Protein AF-A0A819YKK1-F1 (afdb_monomer)

Secondary structure (DSSP, 8-state):
-PPSSEEEEEEEEEEE-STT--SEE---BTTTBSSS----EEEEEEEEEEEES--EE-SSTTS-EEEEEESTTTSSEEEEEE---TTTTT-TT-EE-TTEET-EEEEGGG--EEEEEEEESS----S-EEEEETTSS-EEEE--BSS-SSSSSBEEEEEETTEEEEEEETT-TTBS--EEEEEEEEE-TT-EEEEEEEBSS--SEEE-STT---BPPPSS---TTTPPTT-EEEETTTTEEEEEEE--TT-SS-EEEEEEEEEE--SSGGG-PPPPP--------------------------------------------------------------PPPP--------------------------------

Solvent-accessible surface area (backbone atoms only — not comparable to full-atom values): 23092 Å² total; per-residue (Å²): 131,86,75,86,71,51,73,51,62,75,45,76,45,70,74,23,71,40,97,88,40,57,71,39,73,60,74,68,40,84,101,51,22,80,62,90,36,68,44,57,61,32,40,35,32,63,38,46,76,43,58,54,60,26,51,27,51,39,90,44,55,37,18,39,37,36,36,18,57,68,14,48,77,77,73,45,51,45,20,34,39,30,27,59,42,47,68,59,68,73,46,89,75,46,43,76,31,92,46,36,42,58,30,30,32,32,52,43,89,77,46,57,70,30,42,39,36,28,23,51,74,76,62,76,49,82,41,44,32,39,39,25,41,76,83,68,80,35,48,37,79,37,60,52,33,69,52,35,85,86,41,52,53,15,40,63,42,66,42,62,37,73,40,45,35,39,46,43,44,66,69,43,85,67,28,82,72,57,46,32,41,34,38,38,37,62,33,38,49,52,32,26,39,35,48,27,35,64,27,79,57,79,64,59,30,36,17,52,30,62,83,65,58,71,40,70,63,48,94,56,83,81,43,84,85,81,50,56,62,44,44,30,25,69,41,79,90,75,32,32,37,35,35,30,50,50,30,55,67,86,45,94,57,58,40,70,48,52,26,40,30,34,56,39,64,62,94,35,81,86,75,59,63,77,75,76,81,79,79,76,78,76,80,77,82,78,81,82,80,87,77,91,76,82,91,79,91,78,90,82,83,90,83,86,84,87,84,82,88,84,84,84,86,83,86,88,84,89,83,90,84,83,90,84,90,80,90,81,90,80,84,91,79,92,79,90,82,88,80,87,85,82,90,76,92,77,87,87,79,91,78,89,76,85,78,80,78,79,76,74,78,80,75,74,83,78,76,74,82,88,72,93,73,92,133

Foldseek 3Di:
DDADDAEDEQDEQEAQQDPVGESDEFDDDPPFHHPPEAEEEYEYYNYHYYNHQAHEEAPDQRRYKYAAQPCRSQNDHQKIKGADFQVRVPDPQWAARNRYYNIIIHHCVQADKKKKKKAWPVLQLQAKKWKAWPVSPTIGIWHQACGYDPDGRITIHMDGWQTEIEIERPRCNEDQKTWMKMKIFFQWALTKYKYKYQYQADFQWKFWAPVPDTDGADPDDDHSVPDDARHWHADPVRSMIIGMHHRHNPDPHTDMTITGITTHHDPDDPPDDPPDPPPPPPPDPDDDDDDDDDDDDDDDDDDDDDDDDDDDDDDDDDDDDDDDDDDDDDDDDDDDDDDDDDDDDDDDDDDDDDDDPPDDPDDPDPPDDPDDDDD

Radius of gyration: 32.67 Å; Cα contacts (8 Å, |Δi|>4): 705; chains: 1; bounding box: 91×68×84 Å

Nearest PDB structures (foldseek):
  5o7z-assembly2_D  TM=3.513E-01  e=4.846E-01  Thermochaetoides thermophila
  7xb2-assembly1_1  TM=1.799E-01  e=9.782E+00  Coxsackievirus B5

Mean predicted aligned error: 15.75 Å

Sequence (375 aa):
MWDRGLSVSNVAFINFPSNQTRAIFGPTILDRCTDRCGGWLIKFSNISFDNVLVRGKFRWEYDAVYHDQDGTLSGQPESVIMAPDGLTNVSTSCAIAPYFENAIQCPLSQGSWLRFSFRELLERSQGRLFIFDAANTSSTIVPWLREQLTFPNGYLTVLRANQTYTLQFEVLSSVRYLHYNGVIYDVSPGDYAIIQHPLSVVPYRANTTANRTMILGSMMPLSGSTSNNGDWYYDNAASLFSYIVKNPPTANTSIDIELSFQVYICPCNGCACPPPPTTTTTTATTATTTTATTATTTSATTTTTTSATTTTTTSATTTTTTSATTTTTTSATTTTATTTTTTTATTATTSTTTSTIYLSPIQPCMELPTNPQVV

Structure (mmCIF, N/CA/C/O backbone):
data_AF-A0A819YKK1-F1
#
_entry.id   AF-A0A819YKK1-F1
#
loop_
_atom_site.group_PDB
_atom_site.id
_atom_site.type_symbol
_atom_site.label_atom_id
_atom_site.label_alt_id
_atom_site.label_comp_id
_atom_site.label_asym_id
_atom_site.label_entity_id
_atom_site.label_seq_id
_atom_site.pdbx_PDB_ins_code
_atom_site.Cartn_x
_atom_site.Cartn_y
_atom_site.Cartn_z
_atom_site.occupancy
_atom_site.B_iso_or_equiv
_atom_site.auth_seq_id
_atom_site.auth_comp_id
_atom_site.auth_asym_id
_atom_site.auth_atom_id
_atom_site.pdbx_PDB_model_num
ATOM 1 N N . MET A 1 1 ? -19.026 -17.914 -2.918 1.00 36.72 1 MET A N 1
ATOM 2 C CA . MET A 1 1 ? -17.619 -17.561 -3.200 1.00 36.72 1 MET A CA 1
ATOM 3 C C . MET A 1 1 ? -17.053 -17.036 -1.895 1.00 36.72 1 MET A C 1
ATOM 5 O O . MET A 1 1 ? -17.735 -16.228 -1.282 1.00 36.72 1 MET A O 1
ATOM 9 N N . TRP A 1 2 ? -15.954 -17.587 -1.384 1.00 38.50 2 TRP A N 1
ATOM 10 C CA . TRP A 1 2 ? -15.399 -17.120 -0.110 1.00 38.50 2 TRP A CA 1
ATOM 11 C C . TRP A 1 2 ? -14.617 -15.849 -0.396 1.00 38.50 2 TRP A C 1
ATOM 13 O O . TRP A 1 2 ? -13.747 -15.849 -1.267 1.00 38.50 2 TRP A O 1
ATOM 23 N N . ASP A 1 3 ? -14.997 -14.773 0.277 1.00 55.94 3 ASP A N 1
ATOM 24 C CA . ASP A 1 3 ? -14.290 -13.509 0.181 1.00 55.94 3 ASP A CA 1
ATOM 25 C C . ASP A 1 3 ? -12.910 -13.675 0.839 1.00 55.94 3 ASP A C 1
ATOM 27 O O . ASP A 1 3 ? -12.797 -14.330 1.881 1.00 55.94 3 ASP A O 1
ATOM 31 N N . ARG A 1 4 ? -11.844 -13.182 0.199 1.00 65.88 4 ARG A N 1
ATOM 32 C CA . ARG A 1 4 ? -10.487 -13.304 0.754 1.00 65.88 4 ARG A CA 1
ATOM 33 C C . ARG A 1 4 ? -10.312 -12.323 1.917 1.00 65.88 4 ARG A C 1
ATOM 35 O O . ARG A 1 4 ? -10.962 -11.282 1.975 1.00 65.88 4 ARG A O 1
ATOM 42 N N . GLY A 1 5 ? -9.418 -12.677 2.840 1.00 74.06 5 GLY A N 1
ATOM 43 C CA . GLY A 1 5 ? -9.105 -11.874 4.023 1.00 74.06 5 GLY A CA 1
ATOM 44 C C . GLY A 1 5 ? -9.898 -12.268 5.271 1.00 74.06 5 GLY A C 1
ATOM 45 O O . GLY A 1 5 ? -10.571 -13.298 5.315 1.00 74.06 5 GLY A O 1
ATOM 46 N N . LEU A 1 6 ? -9.767 -11.458 6.323 1.00 87.12 6 LEU A N 1
ATOM 47 C CA . LEU A 1 6 ? -10.509 -11.634 7.569 1.00 87.12 6 LEU A CA 1
ATOM 48 C C . LEU A 1 6 ? -11.795 -10.808 7.505 1.00 87.12 6 LEU A C 1
ATOM 50 O O . LEU A 1 6 ? -11.748 -9.606 7.259 1.00 87.12 6 LEU A O 1
ATOM 54 N N . SER A 1 7 ? -12.931 -11.447 7.768 1.00 92.12 7 SER A N 1
ATOM 55 C CA . SER A 1 7 ? -14.204 -10.758 7.987 1.00 92.12 7 SER A CA 1
ATOM 56 C C . SER A 1 7 ? -14.631 -10.933 9.438 1.00 92.12 7 SER A C 1
ATOM 58 O O . SER A 1 7 ? -14.627 -12.047 9.963 1.00 92.12 7 SER A O 1
ATOM 60 N N . VAL A 1 8 ? -14.991 -9.831 10.085 1.00 94.94 8 VAL A N 1
ATOM 61 C CA . VAL A 1 8 ? -15.519 -9.784 11.445 1.00 94.94 8 VAL A CA 1
ATOM 62 C C . VAL A 1 8 ? -16.959 -9.309 11.337 1.00 94.94 8 VAL A C 1
ATOM 64 O O . VAL A 1 8 ? -17.213 -8.159 10.992 1.00 94.94 8 VAL A O 1
ATOM 67 N N . SER A 1 9 ? -17.903 -10.210 11.599 1.00 97.19 9 SER A N 1
ATOM 68 C CA . SER A 1 9 ? -19.329 -9.925 11.456 1.00 97.19 9 SER A CA 1
ATOM 69 C C . SER A 1 9 ? -20.118 -10.370 12.678 1.00 97.19 9 SER A C 1
ATOM 71 O O . SER A 1 9 ? -19.872 -11.474 13.167 1.00 97.19 9 SER A O 1
ATOM 73 N N . ASN A 1 10 ? -21.110 -9.584 13.106 1.00 97.69 10 ASN A N 1
ATOM 74 C CA . ASN A 1 10 ? -21.991 -9.920 14.235 1.00 97.69 10 ASN A CA 1
ATOM 75 C C . ASN A 1 10 ? -21.216 -10.097 15.556 1.00 97.69 10 ASN A C 1
ATOM 77 O O . ASN A 1 10 ? -21.351 -11.110 16.247 1.00 97.69 10 ASN A O 1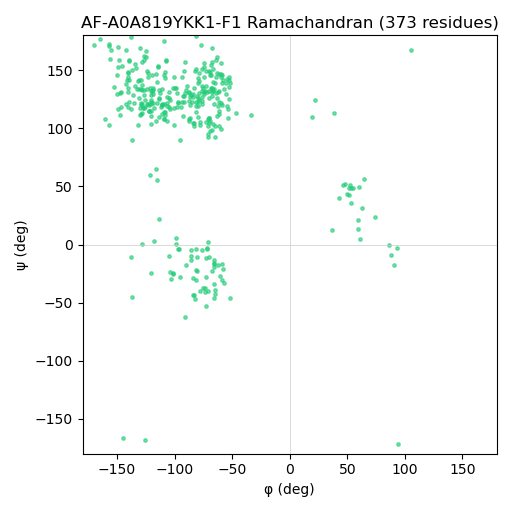
ATOM 81 N N . VAL A 1 11 ? -20.362 -9.120 15.878 1.00 98.00 11 VAL A N 1
ATOM 82 C CA . VAL A 1 11 ? -19.498 -9.135 17.069 1.00 98.00 11 VAL A CA 1
ATOM 83 C C . VAL A 1 11 ? -19.800 -7.936 17.960 1.00 98.00 11 VAL A C 1
ATOM 85 O O . VAL A 1 11 ? -19.824 -6.795 17.503 1.00 98.00 11 VAL A O 1
ATOM 88 N N . ALA A 1 12 ? -19.967 -8.203 19.256 1.00 98.00 12 ALA A N 1
ATOM 89 C CA . ALA A 1 12 ? -20.092 -7.184 20.287 1.00 98.00 12 ALA A CA 1
ATOM 90 C C . ALA A 1 1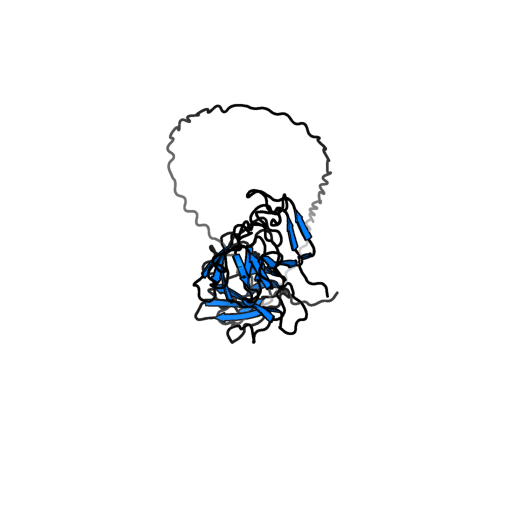2 ? -18.789 -7.054 21.085 1.00 98.00 12 ALA A C 1
ATOM 92 O O . ALA A 1 12 ? -18.314 -8.028 21.671 1.00 98.00 12 ALA A O 1
ATOM 93 N N . PHE A 1 13 ? -18.236 -5.845 21.151 1.00 97.69 13 PHE A N 1
ATOM 94 C CA . PHE A 1 13 ? -17.129 -5.507 22.043 1.00 97.69 13 PHE A CA 1
ATOM 95 C C . PHE A 1 13 ? -17.685 -4.853 23.308 1.00 97.69 13 PHE A C 1
ATOM 97 O O . PHE A 1 13 ? -18.389 -3.847 23.221 1.00 97.69 13 PHE A O 1
ATOM 104 N N . ILE A 1 14 ? -17.381 -5.430 24.475 1.00 97.62 14 ILE A N 1
ATOM 105 C CA . ILE A 1 14 ? -18.007 -5.061 25.752 1.00 97.62 14 ILE A CA 1
ATOM 106 C C . ILE A 1 14 ? -16.934 -4.763 26.806 1.00 97.62 14 ILE A C 1
ATOM 108 O O . ILE A 1 14 ? -15.974 -5.521 26.935 1.00 97.62 14 ILE A O 1
ATOM 112 N N . ASN A 1 15 ? -17.129 -3.702 27.596 1.00 96.75 15 ASN A N 1
ATOM 113 C CA . ASN A 1 15 ? -16.313 -3.340 28.767 1.00 96.75 15 ASN A CA 1
ATOM 114 C C . ASN A 1 15 ? -14.846 -2.974 28.462 1.00 96.75 15 ASN A C 1
ATOM 116 O O . ASN A 1 15 ? -13.912 -3.471 29.094 1.00 96.75 15 ASN A O 1
ATOM 120 N N . PHE A 1 16 ? -14.655 -1.984 27.585 1.00 96.50 16 PHE A N 1
ATOM 121 C CA . PHE A 1 16 ? -13.389 -1.262 27.389 1.00 96.50 16 PHE A CA 1
ATOM 122 C C . PHE A 1 16 ? -13.560 0.230 27.769 1.00 96.50 16 PHE A C 1
ATOM 124 O O . PHE A 1 16 ? -13.487 1.107 26.903 1.00 96.50 16 PHE A O 1
ATOM 131 N N . PRO A 1 17 ? -13.824 0.548 29.055 1.00 95.12 17 PRO A N 1
ATOM 132 C CA . PRO A 1 17 ? -14.334 1.861 29.465 1.00 95.12 17 PRO A CA 1
ATOM 133 C C . PRO A 1 17 ? -13.272 2.963 29.575 1.00 95.12 17 PRO A C 1
ATOM 135 O O . PRO A 1 17 ? -13.620 4.122 29.788 1.00 95.12 17 PRO A O 1
ATOM 138 N N . SER A 1 18 ? -11.979 2.630 29.510 1.00 94.38 18 SER A N 1
ATOM 139 C CA . SER A 1 18 ? -10.899 3.582 29.781 1.00 94.38 18 SER A CA 1
ATOM 140 C C . SER A 1 18 ? -10.174 4.000 28.507 1.00 94.38 18 SER A C 1
ATOM 142 O O . SER A 1 18 ? -10.118 3.272 27.520 1.00 94.38 18 SER A O 1
ATOM 144 N N . ASN A 1 19 ? -9.518 5.160 28.549 1.00 91.00 19 ASN A N 1
ATOM 145 C CA . ASN A 1 19 ? -8.628 5.608 27.476 1.00 91.00 19 ASN A CA 1
ATOM 146 C C . ASN A 1 19 ? -7.317 4.800 27.401 1.00 91.00 19 ASN A C 1
ATOM 148 O O . ASN A 1 19 ? -6.481 5.069 26.543 1.00 91.00 19 ASN A O 1
ATOM 152 N N . GLN A 1 20 ? -7.126 3.784 28.248 1.00 89.81 20 GLN A N 1
ATOM 153 C CA . GLN A 1 20 ? -5.962 2.889 28.230 1.00 89.81 20 GLN A CA 1
ATOM 154 C C . GLN A 1 20 ? -6.284 1.509 27.639 1.00 89.81 20 GLN A C 1
ATOM 156 O O . GLN A 1 20 ? -5.364 0.744 27.363 1.00 89.81 20 GLN A O 1
ATOM 161 N N . THR A 1 21 ? -7.561 1.188 27.409 1.00 92.50 21 THR A N 1
ATOM 162 C CA . THR A 1 21 ? -7.986 -0.083 26.810 1.00 92.50 21 THR A CA 1
ATOM 163 C C . THR A 1 21 ? -8.502 0.112 25.384 1.00 92.50 21 THR A C 1
ATOM 165 O O . THR A 1 21 ? -9.015 1.172 25.026 1.00 92.50 21 THR A O 1
ATOM 168 N N . ARG A 1 22 ? -8.308 -0.891 24.523 1.00 93.19 22 ARG A N 1
ATOM 169 C CA . ARG A 1 22 ? -8.742 -0.882 23.116 1.00 93.19 22 ARG A CA 1
ATOM 170 C C . ARG A 1 22 ? -9.480 -2.182 22.839 1.00 93.19 22 ARG A C 1
ATOM 172 O O . ARG A 1 22 ? -8.976 -3.238 23.213 1.00 93.19 22 ARG A O 1
ATOM 179 N N . ALA A 1 23 ? -10.636 -2.100 22.190 1.00 95.12 23 ALA A N 1
ATOM 180 C CA . ALA A 1 23 ? -11.401 -3.286 21.812 1.00 95.12 23 ALA A CA 1
ATOM 181 C C . ALA A 1 23 ? -10.754 -4.044 20.639 1.00 95.12 23 ALA A C 1
ATOM 183 O O . ALA A 1 23 ? -10.730 -5.273 20.619 1.00 95.12 23 ALA A O 1
ATOM 184 N N . ILE A 1 24 ? -10.194 -3.301 19.685 1.00 94.56 24 ILE A N 1
ATOM 185 C CA . ILE A 1 24 ? -9.541 -3.817 18.484 1.00 94.56 24 ILE A CA 1
ATOM 186 C C . ILE A 1 24 ? -8.076 -3.380 18.505 1.00 94.56 24 ILE A C 1
ATOM 188 O O . ILE A 1 24 ? -7.760 -2.202 18.694 1.00 94.56 24 ILE A O 1
ATOM 192 N N . PHE A 1 25 ? -7.171 -4.332 18.300 1.00 87.81 25 PHE A N 1
ATOM 193 C CA . PHE A 1 25 ? -5.735 -4.087 18.313 1.00 87.81 25 PHE A CA 1
ATOM 194 C C . PHE A 1 25 ? -5.044 -4.887 17.209 1.00 87.81 25 PHE A C 1
ATOM 196 O O . PHE A 1 25 ? -5.455 -6.008 16.908 1.00 87.81 25 PHE A O 1
ATOM 203 N N . GLY A 1 26 ? -4.008 -4.301 16.606 1.00 80.38 26 GLY A N 1
ATOM 204 C CA . GLY A 1 26 ? -3.229 -4.947 15.552 1.00 80.38 26 GLY A CA 1
ATOM 205 C C . GLY A 1 26 ? -2.496 -6.209 16.039 1.00 80.38 26 GLY A C 1
ATOM 206 O O . GLY A 1 26 ? -2.284 -6.397 17.243 1.00 80.38 26 GLY A O 1
ATOM 207 N N . PRO A 1 27 ? -2.077 -7.094 15.117 1.00 76.19 27 PRO A N 1
ATOM 208 C CA . PRO A 1 27 ? -1.458 -8.364 15.472 1.00 76.19 27 PRO A CA 1
ATOM 209 C C . PRO A 1 27 ? -0.110 -8.156 16.176 1.00 76.19 27 PRO A C 1
ATOM 211 O O . PRO A 1 27 ? 0.705 -7.324 15.773 1.00 76.19 27 PRO A O 1
ATOM 214 N N . THR A 1 28 ? 0.135 -8.955 17.212 1.00 81.44 28 THR A N 1
ATOM 215 C CA . THR A 1 28 ? 1.441 -9.103 17.865 1.00 81.44 28 THR A CA 1
ATOM 216 C C . THR A 1 28 ? 1.728 -10.593 17.946 1.00 81.44 28 THR A C 1
ATOM 218 O O . THR A 1 28 ? 0.937 -11.340 18.521 1.00 81.44 28 THR A O 1
ATOM 221 N N . ILE A 1 29 ? 2.834 -11.034 17.357 1.00 82.50 29 ILE A N 1
ATOM 222 C CA . ILE A 1 29 ? 3.272 -12.428 17.399 1.00 82.50 29 ILE A CA 1
ATOM 223 C C . ILE A 1 29 ? 4.602 -12.455 18.137 1.00 82.50 29 ILE A C 1
ATOM 225 O O . ILE A 1 29 ? 5.623 -12.023 17.601 1.00 82.50 29 ILE A O 1
ATOM 229 N N . LEU A 1 30 ? 4.578 -12.936 19.380 1.00 83.12 30 LEU A N 1
ATOM 230 C CA . LEU A 1 30 ? 5.791 -13.108 20.178 1.00 83.12 30 LEU A CA 1
ATOM 231 C C . LEU A 1 30 ? 6.827 -13.927 19.395 1.00 83.12 30 LEU A C 1
ATOM 233 O O . LEU A 1 30 ? 6.465 -14.833 18.644 1.00 83.12 30 LEU A O 1
ATOM 237 N N . ASP A 1 31 ? 8.095 -13.543 19.529 1.00 80.00 31 ASP A N 1
ATOM 238 C CA . ASP A 1 31 ? 9.254 -14.150 18.856 1.00 80.00 31 ASP A CA 1
ATOM 239 C C . ASP A 1 31 ? 9.220 -14.138 17.315 1.00 80.00 31 ASP A C 1
ATOM 241 O O . ASP A 1 31 ? 10.007 -14.826 16.664 1.00 80.00 31 ASP A O 1
ATOM 245 N N . ARG A 1 32 ? 8.310 -13.365 16.704 1.00 78.69 32 ARG A N 1
ATOM 246 C CA . ARG A 1 32 ? 8.222 -13.248 15.241 1.00 78.69 32 ARG A CA 1
ATOM 247 C C . ARG A 1 32 ? 8.001 -11.833 14.744 1.00 78.69 32 ARG A C 1
ATOM 249 O O . ARG A 1 32 ? 8.564 -11.452 13.725 1.00 78.69 32 ARG A O 1
ATOM 256 N N . CYS A 1 33 ? 7.083 -11.111 15.373 1.00 83.12 33 CYS A N 1
ATOM 257 C CA . CYS A 1 33 ? 6.784 -9.737 15.032 1.00 83.12 33 CYS A CA 1
ATOM 258 C C . CYS A 1 33 ? 6.076 -9.062 16.209 1.00 83.12 33 CYS A C 1
ATOM 260 O O . CYS A 1 33 ? 4.894 -9.319 16.470 1.00 83.12 33 CYS A O 1
ATOM 262 N N . THR A 1 34 ? 6.783 -8.165 16.891 1.00 84.75 34 THR A N 1
ATOM 26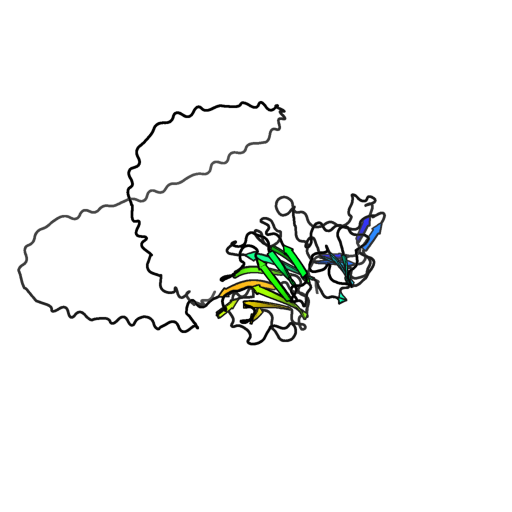3 C CA . THR A 1 34 ? 6.238 -7.358 17.995 1.00 84.75 34 THR A CA 1
ATOM 264 C C . THR A 1 34 ? 6.320 -5.852 17.748 1.00 84.75 34 THR A C 1
ATOM 266 O O . THR A 1 34 ? 5.494 -5.110 18.277 1.00 84.75 34 THR A O 1
ATOM 269 N N . ASP A 1 35 ? 7.249 -5.411 16.901 1.00 86.12 35 ASP A N 1
ATOM 270 C CA . ASP A 1 35 ? 7.387 -4.031 16.441 1.00 86.12 35 ASP A CA 1
ATOM 271 C C . ASP A 1 35 ? 7.128 -3.949 14.935 1.00 86.12 35 ASP A C 1
ATOM 273 O O . ASP A 1 35 ? 7.539 -4.829 14.178 1.00 86.12 35 ASP A O 1
ATOM 277 N N . ARG A 1 36 ? 6.432 -2.893 14.502 1.00 87.69 36 ARG A N 1
ATOM 278 C CA . ARG A 1 36 ? 6.141 -2.603 13.088 1.00 87.69 36 ARG A CA 1
ATOM 279 C C . ARG A 1 36 ? 5.570 -3.793 12.304 1.00 87.69 36 ARG A C 1
ATOM 281 O O . ARG A 1 36 ? 5.909 -4.061 11.153 1.00 87.69 36 ARG A O 1
ATOM 288 N N . CYS A 1 37 ? 4.639 -4.493 12.934 1.00 86.94 37 CYS A N 1
ATOM 289 C CA . CYS A 1 37 ? 3.900 -5.597 12.342 1.00 86.94 37 CYS A CA 1
ATOM 290 C C . CYS A 1 37 ? 2.776 -5.150 11.430 1.00 86.94 37 CYS A C 1
ATOM 292 O O . CYS A 1 37 ? 1.911 -4.367 11.797 1.00 86.94 37 CYS A O 1
ATOM 294 N N . GLY A 1 38 ? 2.761 -5.729 10.243 1.00 83.19 38 GLY A N 1
ATOM 295 C CA . GLY A 1 38 ? 1.710 -5.502 9.275 1.00 83.19 38 GLY A CA 1
ATOM 296 C C . GLY A 1 38 ? 0.435 -6.265 9.499 1.00 83.19 38 GLY A C 1
ATOM 297 O O . GLY A 1 38 ? 0.469 -7.492 9.463 1.00 83.19 38 GLY A O 1
ATOM 298 N N . GLY A 1 39 ? -0.688 -5.574 9.551 1.00 82.81 39 GLY A N 1
ATOM 299 C CA . GLY A 1 39 ? -1.998 -6.190 9.393 1.00 82.81 39 GLY A CA 1
ATOM 300 C C . GLY A 1 39 ? -2.369 -6.419 7.932 1.00 82.81 39 GLY A C 1
ATOM 301 O O . GLY A 1 39 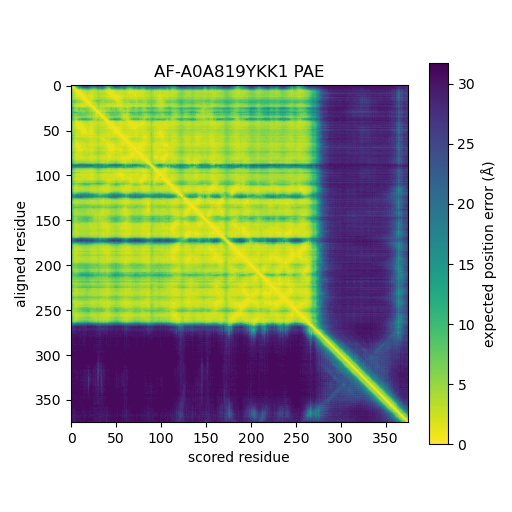? -1.619 -6.104 7.003 1.00 82.81 39 GLY A O 1
ATOM 302 N N . TRP A 1 40 ? -3.557 -6.984 7.750 1.00 86.81 40 TRP A N 1
ATOM 303 C CA . TRP A 1 40 ? -4.226 -7.177 6.465 1.00 86.81 40 TRP A CA 1
ATOM 304 C C . TRP A 1 40 ? -5.433 -6.242 6.365 1.00 86.81 40 TRP A C 1
ATOM 306 O O . TRP A 1 40 ? -5.771 -5.557 7.334 1.00 86.81 40 TRP A O 1
ATOM 316 N N . LEU A 1 41 ? -6.087 -6.238 5.202 1.00 89.62 41 LEU A N 1
ATOM 317 C CA . LEU A 1 41 ? -7.450 -5.735 5.099 1.00 89.62 41 LEU A CA 1
ATOM 318 C C . LEU A 1 41 ? -8.375 -6.621 5.946 1.00 89.62 41 LEU A C 1
ATOM 320 O O . LEU A 1 41 ? -8.337 -7.851 5.841 1.00 89.62 41 LEU A O 1
ATOM 324 N N . ILE A 1 42 ? -9.192 -5.992 6.784 1.00 92.06 42 ILE A N 1
ATOM 325 C CA . ILE A 1 42 ? -10.197 -6.660 7.610 1.00 92.06 42 ILE A CA 1
ATOM 326 C C . ILE A 1 42 ? -11.544 -6.003 7.343 1.00 92.06 42 ILE A C 1
ATOM 328 O O . ILE A 1 42 ? -11.684 -4.791 7.502 1.00 92.06 42 ILE A O 1
ATOM 332 N N . LYS A 1 43 ? -12.531 -6.802 6.949 1.00 94.06 43 LYS A N 1
ATOM 333 C CA . LYS A 1 43 ? -13.896 -6.345 6.672 1.00 94.06 43 LYS A CA 1
ATOM 334 C C . LYS A 1 43 ? -14.730 -6.447 7.941 1.00 94.06 43 LYS A C 1
ATOM 336 O O . LYS A 1 43 ? -14.728 -7.490 8.593 1.00 94.06 43 LYS A O 1
ATOM 341 N N . PHE A 1 44 ? -15.428 -5.378 8.293 1.00 96.50 44 PHE A N 1
ATOM 342 C CA . PHE A 1 44 ? -16.288 -5.302 9.465 1.00 96.50 44 PHE A CA 1
ATOM 343 C C . PHE A 1 44 ? -17.731 -5.031 9.049 1.00 96.50 44 PHE A C 1
ATOM 345 O O . PHE A 1 44 ? -17.997 -4.153 8.228 1.00 96.50 44 PHE A O 1
ATOM 352 N N . SER A 1 45 ? -18.652 -5.782 9.647 1.00 97.81 45 SER A N 1
ATOM 353 C CA . SER A 1 45 ? -20.095 -5.576 9.517 1.00 97.81 45 SER A CA 1
ATOM 354 C C . SER A 1 45 ? -20.822 -6.011 10.787 1.00 97.81 45 SER A C 1
ATOM 356 O O . SER A 1 45 ? -20.360 -6.880 11.526 1.00 97.81 45 SER A O 1
ATOM 358 N N . ASN A 1 46 ? -21.977 -5.421 11.066 1.00 98.00 46 ASN A N 1
ATOM 359 C CA . ASN A 1 46 ? -22.818 -5.731 12.215 1.00 98.00 46 ASN A CA 1
ATOM 360 C C . ASN A 1 46 ? -22.019 -5.776 13.537 1.00 98.00 46 ASN A C 1
ATOM 362 O O . ASN A 1 46 ? -22.015 -6.777 14.258 1.00 98.00 46 ASN A O 1
ATOM 366 N N . ILE A 1 47 ? -21.266 -4.707 13.803 1.00 98.31 47 ILE A N 1
ATOM 367 C CA . ILE A 1 47 ? -20.434 -4.548 14.996 1.00 98.31 47 ILE A CA 1
ATOM 368 C C . ILE A 1 47 ? -21.157 -3.689 16.029 1.00 98.31 47 ILE A C 1
ATOM 370 O O . ILE A 1 47 ? -21.676 -2.620 15.719 1.00 98.31 47 ILE A O 1
ATOM 374 N N . SER A 1 48 ? -21.145 -4.111 17.290 1.00 97.94 48 SER A N 1
ATOM 375 C CA . SER A 1 48 ? -21.700 -3.313 18.385 1.00 97.94 48 SER A CA 1
ATOM 376 C C . SER A 1 48 ? -20.672 -3.044 19.474 1.00 97.94 48 SER A C 1
ATOM 378 O O . SER A 1 48 ? -19.819 -3.880 19.775 1.00 97.94 48 SER A O 1
ATOM 380 N N . PHE A 1 49 ? -20.792 -1.880 20.104 1.00 97.81 49 PHE A N 1
ATOM 381 C CA . PHE A 1 49 ? -19.923 -1.441 21.187 1.00 97.81 49 PHE A CA 1
ATOM 382 C C . PHE A 1 49 ? -20.769 -1.125 22.417 1.00 97.81 49 PHE A C 1
ATOM 384 O O . PHE A 1 49 ? -21.632 -0.251 22.353 1.00 97.81 49 PHE A O 1
ATOM 391 N N . ASP A 1 50 ? -20.502 -1.812 23.525 1.00 97.81 50 ASP A N 1
ATOM 392 C CA . ASP A 1 50 ? -21.120 -1.538 24.823 1.00 97.81 50 ASP A CA 1
ATOM 393 C C . ASP A 1 50 ? -20.036 -1.205 25.847 1.00 97.81 50 ASP A C 1
ATOM 395 O O . ASP A 1 50 ? -19.104 -1.980 26.074 1.00 97.81 50 ASP A O 1
ATOM 399 N N . ASN A 1 51 ? -20.132 -0.023 26.453 1.00 96.38 51 ASN A N 1
ATOM 400 C CA . ASN A 1 51 ? -19.131 0.466 27.396 1.00 96.38 51 ASN A CA 1
ATOM 401 C C . ASN A 1 51 ? -17.694 0.432 26.814 1.00 96.38 51 ASN A C 1
ATOM 403 O O . ASN A 1 51 ? -16.761 -0.084 27.435 1.00 96.38 51 ASN A O 1
ATOM 407 N N . VAL A 1 52 ? -17.521 0.950 25.588 1.00 97.50 52 VAL A N 1
ATOM 408 C CA . VAL A 1 52 ? -16.227 1.053 24.885 1.00 97.50 52 VAL A CA 1
ATOM 409 C C . VAL A 1 52 ? -15.925 2.510 24.556 1.00 97.50 52 VAL A C 1
ATOM 411 O O . VAL A 1 52 ? -16.622 3.120 23.747 1.00 97.50 52 VAL A O 1
ATOM 414 N N . LEU A 1 53 ? -14.865 3.059 25.155 1.00 94.75 53 LEU A N 1
ATOM 415 C CA . LEU A 1 53 ? -14.450 4.444 24.917 1.00 94.75 53 LEU A CA 1
ATOM 416 C C . LEU A 1 53 ? -13.583 4.582 23.656 1.00 94.75 53 LEU A C 1
ATOM 418 O O . LEU A 1 53 ? -13.788 5.499 22.865 1.00 94.75 53 LEU A O 1
ATOM 422 N N . VAL A 1 54 ? -12.631 3.663 23.459 1.00 96.12 54 VAL A N 1
ATOM 423 C CA . VAL A 1 54 ? -11.735 3.637 22.293 1.00 96.12 54 VAL A CA 1
ATOM 424 C C . VAL A 1 54 ? -11.883 2.299 21.569 1.00 96.12 54 VAL A C 1
ATOM 426 O O . VAL A 1 54 ? -11.547 1.241 22.108 1.00 96.12 54 VAL A O 1
ATOM 429 N N . ARG A 1 55 ? -12.384 2.341 20.330 1.00 96.38 55 ARG A N 1
ATOM 430 C CA . ARG A 1 55 ? -12.682 1.146 19.524 1.00 96.38 55 ARG A CA 1
ATOM 431 C C . ARG A 1 55 ? -11.410 0.456 19.055 1.00 96.38 55 ARG A C 1
ATOM 433 O O . ARG A 1 55 ? -11.328 -0.763 19.123 1.00 96.38 55 ARG A O 1
ATOM 440 N N . GLY A 1 56 ? -10.394 1.214 18.654 1.00 95.69 56 GLY A N 1
ATOM 441 C CA . GLY A 1 56 ? -9.114 0.639 18.260 1.00 95.69 56 GLY A CA 1
ATOM 442 C C . GLY A 1 56 ? -7.974 1.643 18.185 1.00 95.69 56 GLY A C 1
ATOM 443 O O . GLY A 1 56 ? -8.159 2.837 18.410 1.00 95.69 56 GLY A O 1
ATOM 444 N N . LYS A 1 57 ? -6.777 1.139 17.889 1.00 93.50 57 LYS A N 1
ATOM 445 C CA . LYS A 1 57 ? -5.554 1.931 17.724 1.00 93.50 57 LYS A CA 1
ATOM 446 C C . LYS A 1 57 ? -4.724 1.369 16.579 1.00 93.50 57 LYS A C 1
ATOM 448 O O . LYS A 1 57 ? -4.577 0.151 16.497 1.00 93.50 57 LYS A O 1
ATOM 453 N N . PHE A 1 58 ? -4.117 2.255 15.796 1.00 94.50 58 PHE A N 1
ATOM 454 C CA . PHE A 1 58 ? -3.062 1.897 14.851 1.00 94.50 58 PHE A CA 1
ATOM 455 C C . PHE A 1 58 ? -1.714 2.387 15.378 1.00 94.50 58 PHE A C 1
ATOM 457 O O . PHE A 1 58 ? -1.548 3.547 15.758 1.00 94.50 58 PHE A O 1
ATOM 464 N N . ARG A 1 59 ? -0.738 1.491 15.455 1.00 92.31 59 ARG A N 1
ATOM 465 C CA . ARG A 1 59 ? 0.584 1.770 16.034 1.00 92.31 59 ARG A CA 1
ATOM 466 C C . ARG A 1 59 ? 1.542 2.424 15.037 1.00 92.31 59 ARG A C 1
ATOM 468 O O . ARG A 1 59 ? 2.419 3.172 15.454 1.00 92.31 59 ARG A O 1
ATOM 475 N N . TRP A 1 60 ? 1.358 2.143 13.752 1.00 91.88 60 TRP A N 1
ATOM 476 C CA . TRP A 1 60 ? 2.151 2.624 12.617 1.00 91.88 60 TRP A CA 1
ATOM 477 C C . TRP A 1 60 ? 1.306 2.552 11.335 1.00 91.88 60 TRP A C 1
ATOM 479 O O . TRP A 1 60 ? 0.205 1.998 11.331 1.00 91.88 60 TRP A O 1
ATOM 489 N N . GLU A 1 61 ? 1.836 3.101 10.249 1.00 91.44 61 GLU A N 1
ATOM 490 C CA . GLU A 1 61 ? 1.161 3.401 8.979 1.00 91.44 61 GLU A CA 1
ATOM 491 C C . GLU A 1 61 ? 0.548 2.164 8.293 1.00 91.44 61 GLU A C 1
ATOM 493 O O . GLU A 1 61 ? -0.478 2.249 7.630 1.00 91.44 61 GLU A O 1
ATOM 498 N N . TYR A 1 62 ? 1.149 0.991 8.489 1.00 90.12 62 TYR A N 1
ATOM 499 C CA . TYR A 1 62 ? 0.732 -0.290 7.901 1.00 90.12 62 TYR A CA 1
ATOM 500 C C . TYR A 1 62 ? 0.218 -1.301 8.945 1.00 90.12 62 TYR A C 1
ATOM 502 O O . TYR A 1 62 ? 0.252 -2.509 8.706 1.00 90.12 62 TYR A O 1
ATOM 510 N N . ASP A 1 63 ? -0.229 -0.841 10.122 1.00 92.00 63 ASP A N 1
ATOM 511 C CA . ASP A 1 63 ? -0.657 -1.729 11.219 1.00 92.00 63 ASP A CA 1
ATOM 512 C C . ASP A 1 63 ? -1.897 -2.555 10.863 1.00 92.00 63 ASP A C 1
ATOM 514 O O . ASP A 1 63 ? -1.952 -3.735 11.183 1.00 92.00 63 ASP A O 1
ATOM 518 N N . ALA A 1 64 ? -2.866 -1.968 10.160 1.00 91.25 64 ALA A N 1
ATOM 519 C CA . ALA A 1 64 ? -3.985 -2.669 9.537 1.00 91.25 64 ALA A CA 1
ATOM 520 C C . ALA A 1 64 ? -4.752 -1.723 8.604 1.00 91.25 64 ALA A C 1
ATOM 522 O O . ALA A 1 64 ? -4.537 -0.510 8.617 1.00 91.25 64 ALA A O 1
ATOM 523 N N . VAL A 1 65 ? -5.687 -2.287 7.842 1.00 92.69 65 VAL A N 1
ATOM 524 C CA . VAL A 1 65 ? -6.691 -1.536 7.085 1.00 92.69 65 VAL A CA 1
ATOM 525 C C . VAL A 1 65 ? -8.056 -2.128 7.430 1.00 92.69 65 VAL A C 1
ATOM 527 O O . VAL A 1 65 ? -8.273 -3.321 7.225 1.00 92.69 65 VAL A O 1
ATOM 530 N N . TYR A 1 66 ? -8.972 -1.339 7.988 1.00 94.75 66 TYR A N 1
ATOM 531 C CA . TYR A 1 66 ? -10.312 -1.809 8.357 1.00 94.75 66 TYR A CA 1
ATOM 532 C C . TYR A 1 66 ? -11.343 -1.264 7.380 1.00 94.75 66 TYR A C 1
ATOM 534 O O . TYR A 1 66 ? -11.500 -0.055 7.294 1.00 94.75 66 TYR A O 1
ATOM 542 N N . HIS A 1 67 ? -12.061 -2.128 6.671 1.00 94.50 67 HIS A N 1
ATOM 543 C CA . HIS A 1 67 ? -13.197 -1.749 5.831 1.00 94.50 67 HIS A CA 1
ATOM 544 C C . HIS A 1 67 ? -14.481 -1.877 6.645 1.00 94.50 67 HIS A C 1
ATOM 546 O O . HIS A 1 67 ? -14.893 -2.982 6.987 1.00 94.50 67 HIS A O 1
ATOM 552 N N . ASP A 1 68 ? -15.097 -0.747 6.968 1.00 96.25 68 ASP A N 1
ATOM 553 C CA . ASP A 1 68 ? -16.432 -0.675 7.550 1.00 96.25 68 ASP A CA 1
ATOM 554 C C . ASP A 1 68 ? -17.475 -0.734 6.432 1.00 96.25 68 ASP A C 1
ATOM 556 O O . ASP A 1 68 ? -17.650 0.232 5.686 1.00 96.25 68 ASP A O 1
ATOM 560 N N . GLN A 1 69 ? -18.133 -1.881 6.284 1.00 96.25 69 GLN A N 1
ATOM 561 C CA . GLN A 1 69 ? -19.049 -2.128 5.170 1.00 96.25 69 GLN A CA 1
ATOM 562 C C . GLN A 1 69 ? -20.402 -1.443 5.400 1.00 96.25 69 GLN A C 1
ATOM 564 O O . GLN A 1 69 ? -20.970 -0.847 4.492 1.00 96.25 69 GLN A O 1
ATOM 569 N N . ASP A 1 70 ? -20.904 -1.462 6.634 1.00 97.31 70 ASP A N 1
ATOM 570 C CA . ASP A 1 70 ? -22.263 -1.016 6.968 1.00 97.31 70 ASP A CA 1
ATOM 571 C C . ASP A 1 70 ? -22.319 0.175 7.936 1.00 97.31 70 ASP A C 1
ATOM 573 O O . ASP A 1 70 ? -23.402 0.638 8.297 1.00 97.31 70 ASP A O 1
ATOM 577 N N . GLY A 1 71 ? -21.165 0.715 8.326 1.00 96.88 71 GLY A N 1
ATOM 578 C CA . GLY A 1 71 ? -21.055 1.886 9.190 1.00 96.88 71 GLY A CA 1
ATOM 579 C C . GLY A 1 71 ? -21.098 1.544 10.673 1.00 96.88 71 GLY A C 1
ATOM 580 O O . GLY A 1 71 ? -21.003 2.441 11.513 1.00 96.88 71 GLY A O 1
ATOM 581 N N . THR A 1 72 ? -21.241 0.272 11.034 1.00 97.75 72 THR A N 1
ATOM 582 C CA . THR A 1 72 ? -21.344 -0.138 12.437 1.00 97.75 72 THR A CA 1
ATOM 583 C C . THR A 1 72 ? -20.005 -0.027 13.175 1.00 97.75 72 THR A C 1
ATOM 585 O O . THR A 1 72 ? -19.977 0.262 14.377 1.00 97.75 72 THR A O 1
ATOM 588 N N . LEU A 1 73 ? -18.873 -0.146 12.467 1.00 97.31 73 LEU A N 1
ATOM 589 C CA . LEU A 1 73 ? -17.538 -0.037 13.063 1.00 97.31 73 LEU A CA 1
ATOM 590 C C . LEU A 1 73 ? -17.140 1.410 13.387 1.00 97.31 73 LEU A C 1
ATOM 592 O O . LEU A 1 73 ? -16.475 1.651 14.398 1.00 97.31 73 LEU A O 1
ATOM 596 N N . SER A 1 74 ? -17.512 2.372 12.551 1.00 94.50 74 SER A N 1
ATOM 597 C CA . SER A 1 74 ? -16.934 3.725 12.540 1.00 94.50 74 SER A CA 1
ATOM 598 C C . SER A 1 74 ? -17.958 4.847 12.359 1.00 94.50 74 SER A C 1
ATOM 600 O O . SER A 1 74 ? -17.628 6.011 12.578 1.00 94.50 74 SER A O 1
ATOM 602 N N . GLY A 1 75 ? -19.204 4.515 12.019 1.00 94.00 75 GLY A N 1
ATOM 603 C CA . GLY A 1 75 ? -20.293 5.463 11.790 1.00 94.00 75 GLY A CA 1
ATOM 604 C C . GLY A 1 75 ? -20.466 5.892 10.332 1.00 94.00 75 GLY A C 1
ATOM 605 O O . GLY A 1 75 ? -21.404 6.636 10.053 1.00 94.00 75 GLY A O 1
ATOM 606 N N . GLN A 1 76 ? -19.609 5.440 9.405 1.00 93.56 76 GLN A N 1
ATOM 607 C CA . GLN A 1 76 ? -19.808 5.660 7.968 1.00 93.56 76 GLN A CA 1
ATOM 608 C C . GLN A 1 76 ? -19.707 4.338 7.199 1.00 93.56 76 GLN A C 1
ATOM 610 O O . GLN A 1 76 ? -18.662 3.684 7.270 1.00 93.56 76 GLN A O 1
ATOM 615 N N . PRO A 1 77 ? -20.763 3.941 6.469 1.00 95.38 77 PRO A N 1
ATOM 616 C CA . PRO A 1 77 ? -20.725 2.751 5.631 1.00 95.38 77 PRO A CA 1
ATOM 617 C C . PRO A 1 77 ? -19.775 2.944 4.454 1.00 95.38 77 PRO A C 1
ATOM 619 O O . PRO A 1 77 ? -19.511 4.074 4.033 1.00 95.38 77 PRO A O 1
ATOM 622 N N . GLU A 1 78 ? -19.296 1.827 3.917 1.00 94.69 78 GLU A N 1
ATOM 623 C CA . GLU A 1 78 ? -18.338 1.776 2.813 1.00 94.69 78 GLU A CA 1
ATOM 624 C C . GLU A 1 78 ? -17.159 2.739 3.015 1.00 94.69 78 GLU A C 1
ATOM 626 O O . GLU A 1 78 ? -16.826 3.563 2.156 1.00 94.69 78 GLU A O 1
ATOM 631 N N . SER A 1 79 ? -16.537 2.654 4.191 1.00 94.06 79 SER A N 1
ATOM 632 C CA . SER A 1 79 ? -15.377 3.464 4.558 1.00 94.06 79 SER A CA 1
ATOM 633 C C . SER A 1 79 ? -14.214 2.606 5.033 1.00 94.06 79 SER A C 1
ATOM 635 O O . SER A 1 79 ? -14.376 1.451 5.422 1.00 94.06 79 SER A O 1
ATOM 637 N N . VAL A 1 80 ? -13.013 3.170 4.976 1.00 93.75 80 VAL A N 1
ATOM 638 C CA . VAL A 1 80 ? -11.782 2.516 5.396 1.00 93.75 80 VAL A CA 1
ATOM 639 C C . VAL A 1 80 ? -11.126 3.310 6.510 1.00 93.75 80 VAL A C 1
ATOM 641 O O . VAL A 1 80 ? -10.985 4.528 6.412 1.00 93.75 80 VAL A O 1
ATOM 644 N N . ILE A 1 81 ? -10.726 2.608 7.565 1.00 94.81 81 ILE A N 1
ATOM 645 C CA . ILE A 1 81 ? -10.051 3.143 8.738 1.00 94.81 81 ILE A CA 1
ATOM 646 C C . ILE A 1 81 ? -8.630 2.586 8.763 1.00 94.81 81 ILE A C 1
ATOM 648 O O . ILE A 1 81 ? -8.424 1.372 8.719 1.00 94.81 81 ILE A O 1
ATOM 652 N N . MET A 1 82 ? -7.649 3.477 8.829 1.00 93.94 82 MET A N 1
ATOM 653 C CA . MET A 1 82 ? -6.225 3.140 8.801 1.00 93.94 82 MET A CA 1
ATOM 654 C C . MET A 1 82 ? -5.401 4.234 9.481 1.00 93.94 82 MET A C 1
ATOM 656 O O . MET A 1 82 ? -5.905 5.333 9.726 1.00 93.94 82 MET A O 1
ATOM 660 N N . ALA A 1 83 ? -4.129 3.956 9.760 1.00 93.88 83 ALA A N 1
ATOM 661 C CA . ALA A 1 83 ? -3.206 4.998 10.189 1.00 93.88 83 ALA A CA 1
ATOM 662 C C . ALA A 1 83 ? -2.955 6.013 9.060 1.00 93.88 83 ALA A C 1
ATOM 664 O O . ALA A 1 83 ? -2.807 5.610 7.906 1.00 93.88 83 ALA A O 1
ATOM 665 N N . PRO A 1 84 ? -2.881 7.319 9.373 1.00 91.88 84 PRO A N 1
ATOM 666 C CA . PRO A 1 84 ? -2.434 8.307 8.406 1.00 91.88 84 PRO A CA 1
ATOM 667 C C . PRO A 1 84 ? -0.941 8.136 8.119 1.00 91.88 84 PRO A C 1
ATOM 669 O O . PRO A 1 84 ? -0.149 7.835 9.011 1.00 91.88 84 PRO A O 1
ATOM 672 N N . ASP A 1 85 ? -0.551 8.410 6.883 1.00 91.12 85 ASP A N 1
ATOM 673 C CA . ASP A 1 85 ? 0.839 8.512 6.451 1.00 91.12 85 ASP A CA 1
ATOM 674 C C . ASP A 1 85 ? 1.024 9.715 5.514 1.00 91.12 85 ASP A C 1
ATOM 676 O O . ASP A 1 85 ? 0.071 10.426 5.187 1.00 91.12 85 ASP A O 1
ATOM 680 N N . GLY A 1 86 ? 2.251 9.964 5.058 1.00 91.31 86 GLY A N 1
ATOM 681 C CA . GLY A 1 86 ? 2.516 11.106 4.180 1.00 91.31 86 GLY A CA 1
ATOM 682 C C . GLY A 1 86 ? 1.845 11.035 2.800 1.00 91.31 86 GLY A C 1
ATOM 683 O O . GLY A 1 86 ? 1.796 12.056 2.121 1.00 91.31 86 GLY A O 1
ATOM 684 N N . LEU A 1 87 ? 1.307 9.879 2.386 1.00 88.88 87 LEU A N 1
ATOM 685 C CA . LEU A 1 87 ? 0.577 9.698 1.122 1.00 88.88 87 LEU A CA 1
ATOM 686 C C . LEU A 1 87 ? -0.946 9.819 1.289 1.00 88.88 87 LEU A C 1
ATOM 688 O O . LEU A 1 87 ? -1.648 10.188 0.349 1.00 88.88 87 LEU A O 1
ATOM 692 N N . THR A 1 88 ? -1.475 9.495 2.466 1.00 78.88 88 THR A N 1
ATOM 693 C CA . THR A 1 88 ? -2.917 9.440 2.758 1.00 78.88 88 THR A CA 1
ATOM 694 C C . THR A 1 88 ? -3.414 10.669 3.514 1.00 78.88 88 THR A C 1
ATOM 696 O O . THR A 1 88 ? -4.572 11.055 3.361 1.00 78.88 88 THR A O 1
ATOM 699 N N . ASN A 1 89 ? -2.536 11.354 4.251 1.00 70.12 89 ASN A N 1
ATOM 700 C CA . ASN A 1 89 ? -2.853 12.563 5.018 1.00 70.12 89 ASN A CA 1
ATOM 701 C C . ASN A 1 89 ? -3.108 13.814 4.144 1.00 70.12 89 ASN A C 1
ATOM 703 O O . ASN A 1 89 ? -3.454 14.874 4.655 1.00 70.12 89 ASN A O 1
ATOM 707 N N . VAL A 1 90 ? -2.945 13.710 2.822 1.00 59.69 90 VAL A N 1
ATOM 708 C CA . VAL A 1 90 ? -3.180 14.805 1.861 1.00 59.69 90 VAL A CA 1
ATOM 709 C C . VAL A 1 90 ? -4.563 14.757 1.198 1.00 59.69 90 VAL A C 1
ATOM 711 O O . VAL A 1 90 ? -4.911 15.659 0.437 1.00 59.69 90 VAL A O 1
ATOM 714 N N . SER A 1 91 ? -5.376 13.730 1.472 1.00 68.38 91 SER A N 1
ATOM 715 C CA . SER A 1 91 ? -6.724 13.632 0.906 1.00 68.38 91 SER A CA 1
ATOM 716 C C . SER A 1 91 ? -7.723 14.488 1.687 1.00 68.38 91 SER A C 1
ATOM 718 O O . SER A 1 91 ? -7.990 14.236 2.860 1.00 68.38 91 SER A O 1
ATOM 720 N N . THR A 1 92 ? -8.340 15.466 1.018 1.00 73.56 92 THR A N 1
ATOM 721 C CA . THR A 1 92 ? -9.363 16.350 1.609 1.00 73.56 92 THR A CA 1
ATOM 722 C C . THR A 1 92 ? -10.655 15.628 1.993 1.00 73.56 92 THR A C 1
ATOM 724 O O . THR A 1 92 ? -11.467 16.178 2.733 1.00 73.56 92 THR A O 1
ATOM 727 N N . SER A 1 93 ? -10.864 14.411 1.493 1.00 83.06 93 SER A N 1
ATOM 728 C CA . SER A 1 93 ? -12.055 13.600 1.753 1.00 83.06 93 SER A CA 1
ATOM 729 C C . SER A 1 93 ? -11.852 12.540 2.838 1.00 83.06 93 SER A C 1
ATOM 731 O O . SER A 1 93 ? -12.782 11.788 3.121 1.00 83.06 93 SER A O 1
ATOM 733 N N . CYS A 1 94 ? -10.663 12.457 3.438 1.00 89.06 94 CYS A N 1
ATOM 734 C CA . CYS A 1 94 ? -10.430 11.677 4.651 1.00 89.06 94 CYS A CA 1
ATOM 735 C C . CYS A 1 94 ? -10.581 12.570 5.891 1.00 89.06 94 CYS A C 1
ATOM 737 O O . CYS A 1 94 ? -10.195 13.738 5.875 1.00 89.06 94 CYS A O 1
ATOM 739 N N . ALA A 1 95 ? -11.120 12.023 6.977 1.00 91.19 95 ALA A N 1
ATOM 740 C CA . ALA A 1 95 ? -11.291 12.723 8.248 1.00 91.19 95 ALA A CA 1
ATOM 741 C C . ALA A 1 95 ? -10.665 11.931 9.398 1.00 91.19 95 ALA A C 1
ATOM 743 O O . ALA A 1 95 ? -10.416 10.737 9.277 1.00 91.19 95 ALA A O 1
ATOM 744 N N . ILE A 1 96 ? -10.422 12.580 10.536 1.00 92.88 96 ILE A N 1
ATOM 745 C CA . ILE A 1 96 ? -9.995 11.879 11.755 1.00 92.88 96 ILE A CA 1
ATOM 746 C C . ILE A 1 96 ? -11.092 10.888 12.160 1.00 92.88 96 ILE A C 1
ATOM 748 O O . ILE A 1 96 ? -12.258 11.272 12.238 1.00 92.88 96 ILE A O 1
ATOM 752 N N . ALA A 1 97 ? -10.724 9.638 12.449 1.00 94.56 97 ALA A N 1
ATOM 753 C CA . ALA A 1 97 ? -11.662 8.629 12.935 1.00 94.56 97 ALA A CA 1
ATOM 754 C C . ALA A 1 97 ? -11.850 8.789 14.461 1.00 94.56 97 ALA A C 1
ATOM 756 O O . ALA A 1 97 ? -10.971 8.394 15.226 1.00 94.56 97 ALA A O 1
ATOM 757 N N . PRO A 1 98 ? -12.973 9.350 14.952 1.00 91.81 98 PRO A N 1
ATOM 758 C CA . PRO A 1 98 ? -13.067 9.889 16.316 1.00 91.81 98 PRO A CA 1
ATOM 759 C C . PRO A 1 98 ? -12.998 8.836 17.431 1.00 91.81 98 PRO A C 1
ATOM 761 O O . PRO A 1 98 ? -12.653 9.159 18.564 1.00 91.81 98 PRO A O 1
ATOM 764 N N . TYR A 1 99 ? -13.323 7.580 17.126 1.00 94.38 99 TYR A N 1
ATOM 765 C CA . TYR A 1 99 ? -13.301 6.473 18.088 1.00 94.38 99 TYR A CA 1
ATOM 766 C C . TYR A 1 99 ? -12.038 5.611 17.999 1.00 94.38 99 TYR A C 1
ATOM 768 O O . TYR A 1 99 ? -11.950 4.573 18.662 1.00 94.38 99 TYR A O 1
ATOM 776 N N . PHE A 1 100 ? -11.080 6.011 17.165 1.00 96.38 100 PHE A N 1
ATOM 777 C CA . PHE A 1 100 ? -9.839 5.294 16.933 1.00 96.38 100 PHE A CA 1
ATOM 778 C C . PHE A 1 100 ? -8.646 6.197 17.226 1.00 96.38 100 PHE A C 1
ATOM 780 O O . PHE A 1 100 ? -8.647 7.391 16.945 1.00 96.38 100 PHE A O 1
ATOM 787 N N . GLU A 1 101 ? -7.594 5.610 17.776 1.00 95.25 101 GLU A N 1
ATOM 788 C CA . GLU A 1 101 ? -6.338 6.317 17.979 1.00 95.25 101 GLU A CA 1
ATOM 789 C C . GLU A 1 101 ? -5.419 6.185 16.777 1.00 95.25 101 GLU A C 1
ATOM 791 O O . GLU A 1 101 ? -5.219 5.080 16.264 1.00 95.25 101 GLU A O 1
ATOM 796 N N . ASN A 1 102 ? -4.803 7.314 16.409 1.00 94.56 102 ASN A N 1
ATOM 797 C CA . ASN A 1 102 ? -3.888 7.416 15.276 1.00 94.56 102 ASN A CA 1
ATOM 798 C C . ASN A 1 102 ? -4.526 6.867 13.991 1.00 94.56 102 ASN A C 1
ATOM 800 O O . ASN A 1 102 ? -3.980 5.985 13.338 1.00 94.56 102 ASN A O 1
ATOM 804 N N . ALA A 1 103 ? -5.732 7.342 13.683 1.00 94.75 103 ALA A N 1
ATOM 805 C CA . ALA A 1 103 ? -6.539 6.804 12.605 1.00 94.75 103 ALA A CA 1
ATOM 806 C C . ALA A 1 103 ? -7.251 7.903 11.823 1.00 94.75 103 ALA A C 1
ATOM 808 O O . ALA A 1 103 ? -7.782 8.862 12.393 1.00 94.75 103 ALA A O 1
ATOM 809 N N . ILE A 1 104 ? -7.318 7.697 10.516 1.00 94.12 104 ILE A N 1
ATOM 810 C CA . ILE A 1 104 ? -8.177 8.435 9.601 1.00 94.12 104 ILE A CA 1
ATOM 811 C C . ILE A 1 104 ? -9.223 7.494 9.013 1.00 94.12 104 ILE A C 1
ATOM 813 O O . ILE A 1 104 ? -9.005 6.288 8.912 1.00 94.12 104 ILE A O 1
ATOM 817 N N . GLN A 1 105 ? -10.360 8.065 8.646 1.00 93.94 105 GLN A N 1
ATOM 818 C CA . GLN A 1 105 ? -11.471 7.429 7.966 1.00 93.94 105 GLN A CA 1
ATOM 819 C C . GLN A 1 105 ? -11.603 8.034 6.569 1.00 93.94 105 GLN A C 1
ATOM 821 O O . GLN A 1 105 ? -11.720 9.252 6.423 1.00 93.94 105 GLN A O 1
ATOM 826 N N . CYS A 1 106 ? -11.606 7.185 5.550 1.00 92.38 106 CYS A N 1
ATOM 827 C CA . CYS A 1 106 ? -11.706 7.574 4.149 1.00 92.38 106 CYS A CA 1
ATOM 828 C C . CYS A 1 106 ? -12.856 6.809 3.474 1.00 92.38 106 CYS A C 1
ATOM 830 O O . CYS A 1 106 ? -12.920 5.589 3.615 1.00 92.38 106 CYS A O 1
ATOM 832 N N . PRO A 1 107 ? -13.739 7.460 2.699 1.00 91.69 107 PRO A N 1
ATOM 833 C CA . PRO A 1 107 ? -14.727 6.756 1.883 1.00 91.69 107 PRO A CA 1
ATOM 834 C C . PRO A 1 107 ? -14.072 5.801 0.874 1.00 91.69 107 PRO A C 1
ATOM 836 O O . PRO A 1 107 ? -13.108 6.182 0.204 1.00 91.69 107 PRO A O 1
ATOM 839 N N . LEU A 1 108 ? -14.636 4.603 0.693 1.00 88.81 108 LEU A N 1
ATOM 840 C CA . LEU A 1 108 ? -14.163 3.607 -0.280 1.00 88.81 108 LEU A CA 1
ATOM 841 C C . LEU A 1 108 ? -14.335 4.085 -1.733 1.00 88.81 108 LEU A C 1
ATOM 843 O O . LEU A 1 108 ? -13.673 3.583 -2.635 1.00 88.81 108 LEU A O 1
ATOM 847 N N . SER A 1 109 ? -15.154 5.115 -1.976 1.00 86.25 109 SER A N 1
ATOM 848 C CA . SER A 1 109 ? -15.241 5.798 -3.276 1.00 86.25 109 SER A CA 1
ATOM 849 C C . SER A 1 109 ? -13.929 6.465 -3.702 1.00 86.25 109 SER A C 1
ATOM 851 O O . SER A 1 109 ? -13.740 6.753 -4.883 1.00 86.25 109 SER A O 1
ATOM 853 N N . GLN A 1 110 ? -12.995 6.678 -2.769 1.00 80.50 110 GLN A N 1
ATOM 854 C CA . GLN A 1 110 ? -11.632 7.063 -3.112 1.00 80.50 110 GLN A CA 1
ATOM 855 C C . GLN A 1 110 ? -10.830 5.895 -3.712 1.00 80.50 110 GLN A C 1
ATOM 857 O O . GLN A 1 110 ? -9.779 6.119 -4.297 1.00 80.50 110 GLN A O 1
ATOM 862 N N . GLY A 1 111 ? -11.298 4.660 -3.652 1.00 81.56 111 GLY A N 1
ATOM 863 C CA . GLY A 1 111 ? -10.590 3.484 -4.146 1.00 81.56 111 GLY A CA 1
ATOM 864 C C . GLY A 1 111 ? -10.021 2.641 -3.015 1.00 81.56 111 GLY A C 1
ATOM 865 O O . GLY A 1 111 ? -9.989 3.064 -1.865 1.00 81.56 111 GLY A O 1
ATOM 866 N N . SER A 1 112 ? -9.600 1.433 -3.365 1.00 88.00 112 SER A N 1
ATOM 867 C CA . SER A 1 112 ? -9.149 0.414 -2.419 1.00 88.00 112 SER A CA 1
ATOM 868 C C . SER A 1 112 ? -7.732 0.670 -1.903 1.00 88.00 112 SER A C 1
ATOM 870 O O . SER A 1 112 ? -6.995 1.510 -2.424 1.00 88.00 112 SER A O 1
ATOM 872 N N . TRP A 1 113 ? -7.315 -0.114 -0.910 1.00 90.44 113 TRP A N 1
ATOM 873 C CA . TRP A 1 113 ? -5.962 -0.097 -0.361 1.00 90.44 113 TRP A CA 1
ATOM 874 C C . TRP A 1 113 ? -5.291 -1.454 -0.540 1.00 90.44 113 TRP A C 1
ATOM 876 O O . TRP A 1 113 ? -5.869 -2.496 -0.251 1.00 90.44 113 TRP A O 1
ATOM 886 N N . LEU A 1 114 ? -4.053 -1.418 -1.013 1.00 92.44 114 LEU A N 1
ATOM 887 C CA . LEU A 1 114 ? -3.232 -2.553 -1.385 1.00 92.44 114 LEU A CA 1
ATOM 888 C C . LEU A 1 114 ? -2.090 -2.682 -0.384 1.00 92.44 114 LEU A C 1
ATOM 890 O O . LEU A 1 114 ? -1.253 -1.789 -0.249 1.00 92.44 114 LEU A O 1
ATOM 894 N N . ARG A 1 115 ? -2.013 -3.818 0.302 1.00 93.19 115 ARG A N 1
ATOM 895 C CA . ARG A 1 115 ? -0.857 -4.142 1.143 1.00 93.19 115 ARG A CA 1
ATOM 896 C C . ARG A 1 115 ? 0.272 -4.641 0.250 1.00 93.19 115 ARG A C 1
ATOM 898 O O . ARG A 1 115 ? 0.091 -5.630 -0.457 1.00 93.19 115 ARG A O 1
ATOM 905 N N . PHE A 1 116 ? 1.439 -4.012 0.323 1.00 95.31 116 PHE A N 1
ATOM 906 C CA . PHE A 1 116 ? 2.626 -4.420 -0.423 1.00 95.31 116 PHE A CA 1
ATOM 907 C C . PHE A 1 116 ? 3.748 -4.814 0.535 1.00 95.31 116 PHE A C 1
ATOM 909 O O . PHE A 1 116 ? 4.237 -3.990 1.306 1.00 95.31 116 PHE A O 1
ATOM 916 N N . SER A 1 117 ? 4.162 -6.081 0.480 1.00 94.56 117 SER A N 1
ATOM 917 C CA . SER A 1 117 ? 5.316 -6.586 1.226 1.00 94.56 117 SER A CA 1
ATOM 918 C C . SER A 1 117 ? 6.342 -7.163 0.265 1.00 94.56 117 SER A C 1
ATOM 920 O O . SER A 1 117 ? 5.978 -7.903 -0.649 1.00 94.56 117 SER A O 1
ATOM 922 N N . PHE A 1 118 ? 7.618 -6.844 0.459 1.00 94.88 118 PHE A N 1
ATOM 923 C CA . PHE A 1 118 ? 8.688 -7.341 -0.402 1.00 94.88 118 PHE A CA 1
ATOM 924 C C . PHE A 1 118 ? 10.047 -7.354 0.299 1.00 94.88 118 PHE A C 1
ATOM 926 O O . PHE A 1 118 ? 10.267 -6.638 1.274 1.00 94.88 118 PHE A O 1
ATOM 933 N N . ARG A 1 119 ? 10.981 -8.153 -0.222 1.00 92.81 119 ARG A N 1
ATOM 934 C CA . ARG A 1 119 ? 12.379 -8.214 0.227 1.00 92.81 119 ARG A CA 1
ATOM 935 C C . ARG A 1 119 ? 13.342 -8.176 -0.947 1.00 92.81 119 ARG A C 1
ATOM 937 O O . ARG A 1 119 ? 13.174 -8.915 -1.920 1.00 92.81 119 ARG A O 1
ATOM 944 N N . GLU A 1 120 ? 14.370 -7.344 -0.837 1.00 89.25 120 GLU A N 1
ATOM 945 C CA . GLU A 1 120 ? 15.471 -7.338 -1.798 1.00 89.25 120 GLU A CA 1
ATOM 946 C C . GLU A 1 120 ? 16.268 -8.640 -1.678 1.00 89.25 120 GLU A C 1
ATOM 948 O O . GLU A 1 120 ? 16.600 -9.077 -0.579 1.00 89.25 120 GLU A O 1
ATOM 953 N N . LEU A 1 121 ? 16.588 -9.274 -2.806 1.00 84.31 121 LEU A N 1
ATOM 954 C CA . LEU A 1 121 ? 17.313 -10.547 -2.792 1.00 84.31 121 LEU A CA 1
ATOM 955 C C . LEU A 1 121 ? 18.818 -10.389 -2.592 1.00 84.31 121 LEU A C 1
ATOM 957 O O . LEU A 1 121 ? 19.466 -11.325 -2.134 1.00 84.31 121 LEU A O 1
ATOM 961 N N . LEU A 1 122 ? 19.368 -9.219 -2.919 1.00 78.00 122 LEU A N 1
ATOM 962 C CA . LEU A 1 122 ? 20.773 -8.904 -2.665 1.00 78.00 122 LEU A CA 1
ATOM 963 C C . LEU A 1 122 ? 20.996 -8.123 -1.364 1.00 78.00 122 LEU A C 1
ATOM 965 O O . LEU A 1 122 ? 22.152 -7.868 -1.042 1.00 78.00 122 LEU A O 1
ATOM 969 N N . GLU A 1 123 ? 19.922 -7.747 -0.658 1.00 72.31 123 GLU A N 1
ATOM 970 C CA . GLU A 1 123 ? 19.944 -7.005 0.615 1.00 72.31 123 GLU A CA 1
ATOM 971 C C . GLU A 1 123 ? 20.966 -5.845 0.639 1.00 72.31 123 GLU A C 1
ATOM 973 O O . GLU A 1 123 ? 21.667 -5.628 1.624 1.00 72.31 123 GLU A O 1
ATOM 978 N N . ARG A 1 124 ? 21.086 -5.102 -0.466 1.00 69.19 124 ARG A N 1
ATOM 979 C CA . ARG A 1 124 ? 22.027 -3.987 -0.618 1.00 69.19 124 ARG A CA 1
ATOM 980 C C . ARG A 1 124 ? 21.502 -2.709 0.004 1.00 69.19 124 ARG A C 1
ATOM 982 O O . ARG A 1 124 ? 22.304 -1.872 0.410 1.00 69.19 124 ARG A O 1
ATOM 989 N N . SER A 1 125 ? 20.184 -2.523 0.018 1.00 68.56 125 SER A N 1
ATOM 990 C CA . SER A 1 125 ? 19.595 -1.302 0.541 1.00 68.56 125 SER A CA 1
ATOM 991 C C . SER A 1 125 ? 19.693 -1.257 2.061 1.00 68.56 125 SER A C 1
ATOM 993 O O . SER A 1 125 ? 20.177 -0.248 2.558 1.00 68.56 125 SER A O 1
ATOM 995 N N . GLN A 1 126 ? 19.219 -2.300 2.774 1.00 81.25 126 GLN A N 1
ATOM 996 C CA . GLN A 1 126 ? 19.092 -2.449 4.251 1.00 81.25 126 GLN A CA 1
ATOM 997 C C . GLN A 1 126 ? 18.692 -1.175 5.042 1.00 81.25 126 GLN A C 1
ATOM 999 O O . GLN A 1 126 ? 18.753 -1.134 6.267 1.00 81.25 126 GLN A O 1
ATOM 1004 N N . GLY A 1 127 ? 18.251 -0.131 4.346 1.00 85.94 127 GLY A N 1
ATOM 1005 C CA . GLY A 1 127 ? 17.975 1.210 4.835 1.00 85.94 127 GLY A CA 1
ATOM 1006 C C . GLY A 1 127 ? 16.560 1.622 4.467 1.00 85.94 127 GLY A C 1
ATOM 1007 O O . GLY A 1 127 ? 15.747 0.791 4.051 1.00 85.94 127 GLY A O 1
ATOM 1008 N N . ARG A 1 128 ? 16.235 2.904 4.627 1.00 91.56 128 ARG A N 1
ATOM 1009 C CA . ARG A 1 128 ? 14.860 3.374 4.438 1.00 91.56 128 ARG A CA 1
ATOM 1010 C C . ARG A 1 128 ? 14.445 3.304 2.970 1.00 91.56 128 ARG A C 1
ATOM 1012 O O . ARG A 1 128 ? 15.258 3.464 2.059 1.00 91.56 128 ARG A O 1
ATOM 1019 N N . LEU A 1 129 ? 13.160 3.072 2.750 1.00 93.69 129 LEU A N 1
ATOM 1020 C CA . LEU A 1 129 ? 12.510 3.192 1.456 1.00 93.69 129 LEU A CA 1
ATOM 1021 C C . LEU A 1 129 ? 11.654 4.455 1.471 1.00 93.69 129 LEU A C 1
ATOM 1023 O O . LEU A 1 129 ? 10.758 4.588 2.302 1.00 93.69 129 LEU A O 1
ATOM 1027 N N . PHE A 1 130 ? 11.924 5.365 0.548 1.00 94.75 130 PHE A N 1
ATOM 1028 C CA . PHE A 1 130 ? 11.074 6.515 0.284 1.00 94.75 130 PHE A CA 1
ATOM 1029 C C . PHE A 1 130 ? 10.048 6.133 -0.778 1.00 94.75 130 PHE A C 1
ATOM 1031 O O . PHE A 1 130 ? 10.398 5.524 -1.791 1.00 94.75 130 PHE A O 1
ATOM 1038 N N . ILE A 1 131 ? 8.787 6.471 -0.535 1.00 96.50 131 ILE A N 1
ATOM 1039 C CA . ILE A 1 131 ? 7.696 6.258 -1.483 1.00 96.50 131 ILE A CA 1
ATOM 1040 C C . ILE A 1 131 ? 7.083 7.614 -1.785 1.00 96.50 131 ILE A C 1
ATOM 1042 O O . ILE A 1 131 ? 6.594 8.275 -0.872 1.00 96.50 131 ILE A O 1
ATOM 1046 N N . PHE A 1 132 ? 7.101 7.995 -3.055 1.00 95.56 132 PHE A N 1
ATOM 1047 C CA . PHE A 1 132 ? 6.538 9.241 -3.558 1.00 95.56 132 PHE A CA 1
ATOM 1048 C C . PHE A 1 132 ? 5.290 8.961 -4.387 1.00 95.56 132 PHE A C 1
ATOM 1050 O O . PHE A 1 132 ? 5.214 7.941 -5.081 1.00 95.56 132 PHE A O 1
ATOM 1057 N N . ASP A 1 133 ? 4.324 9.870 -4.330 1.00 94.06 133 ASP A N 1
ATOM 1058 C CA . ASP A 1 133 ? 3.211 9.895 -5.273 1.00 94.06 133 ASP A CA 1
ATOM 1059 C C . ASP A 1 133 ? 3.680 10.260 -6.695 1.00 94.06 133 ASP A C 1
ATOM 1061 O O . ASP A 1 133 ? 4.810 10.695 -6.922 1.00 94.06 133 ASP A O 1
ATOM 1065 N N . ALA A 1 134 ? 2.791 10.098 -7.675 1.00 90.56 134 ALA A N 1
ATOM 1066 C CA . ALA A 1 134 ? 3.092 10.361 -9.083 1.00 90.56 134 ALA A CA 1
ATOM 1067 C C . ALA A 1 134 ? 3.574 11.799 -9.353 1.00 90.56 134 ALA A C 1
ATOM 1069 O O . ALA A 1 134 ? 4.382 12.024 -10.251 1.00 90.56 134 ALA A O 1
ATOM 1070 N N . ALA A 1 135 ? 3.062 12.770 -8.590 1.00 88.94 135 ALA A N 1
ATOM 1071 C CA . ALA A 1 135 ? 3.411 14.181 -8.726 1.00 88.94 135 ALA A CA 1
ATOM 1072 C C . ALA A 1 135 ? 4.667 14.574 -7.928 1.00 88.94 135 ALA A C 1
ATOM 1074 O O . ALA A 1 135 ? 5.113 15.716 -8.034 1.00 88.94 135 ALA A O 1
ATOM 1075 N N . ASN A 1 136 ? 5.231 13.652 -7.138 1.00 89.19 136 ASN A N 1
ATOM 1076 C CA . ASN A 1 136 ? 6.326 13.906 -6.204 1.00 89.19 136 ASN A CA 1
ATOM 1077 C C . ASN A 1 136 ? 6.034 15.073 -5.235 1.00 89.19 136 ASN A C 1
ATOM 1079 O O . ASN A 1 136 ? 6.913 15.867 -4.895 1.00 89.19 136 ASN A O 1
ATOM 1083 N N . THR A 1 137 ? 4.772 15.205 -4.829 1.00 89.50 137 THR A N 1
ATOM 1084 C CA . THR A 1 137 ? 4.292 16.224 -3.883 1.00 89.50 137 THR A CA 1
ATOM 1085 C C . THR A 1 137 ? 4.093 15.669 -2.482 1.00 89.50 137 THR A C 1
ATOM 1087 O O . THR A 1 137 ? 4.148 16.419 -1.509 1.00 89.50 137 THR A O 1
ATOM 1090 N N . SER A 1 138 ? 3.874 14.359 -2.381 1.00 92.31 138 SER A N 1
ATOM 1091 C CA . SER A 1 138 ? 3.561 13.653 -1.145 1.00 92.31 138 SER A CA 1
ATOM 1092 C C . SER A 1 138 ? 4.464 12.438 -1.017 1.00 92.31 138 SER A C 1
ATOM 1094 O O . SER A 1 138 ? 4.762 11.762 -2.003 1.00 92.31 138 SER A O 1
ATOM 1096 N N . SER A 1 139 ? 4.915 12.146 0.201 1.00 94.00 139 SER A N 1
ATOM 1097 C CA . SER A 1 139 ? 5.870 11.063 0.417 1.00 94.00 139 SER A CA 1
ATOM 1098 C C . SER A 1 139 ? 5.734 10.418 1.782 1.00 94.00 139 SER A C 1
ATOM 1100 O O . SER A 1 139 ? 5.512 11.117 2.768 1.00 94.00 139 SER A O 1
ATOM 1102 N N . THR A 1 140 ? 5.980 9.114 1.854 1.00 95.19 140 THR A N 1
ATOM 1103 C CA . THR A 1 140 ? 6.094 8.361 3.108 1.00 95.19 140 THR A CA 1
ATOM 1104 C C . THR A 1 140 ? 7.424 7.611 3.175 1.00 95.19 140 THR A C 1
ATOM 1106 O O . THR A 1 140 ? 8.097 7.404 2.160 1.00 95.19 140 THR A O 1
ATOM 1109 N N . ILE A 1 141 ? 7.824 7.217 4.384 1.00 94.56 141 ILE A N 1
ATOM 1110 C CA . ILE A 1 141 ? 9.085 6.520 4.648 1.00 94.56 141 ILE A CA 1
ATOM 1111 C C . ILE A 1 141 ? 8.776 5.167 5.272 1.00 94.56 141 ILE A C 1
ATOM 1113 O O . ILE A 1 141 ? 8.154 5.082 6.329 1.00 94.56 141 ILE A O 1
ATOM 1117 N N . VAL A 1 142 ? 9.281 4.107 4.653 1.00 93.94 142 VAL A N 1
ATOM 1118 C CA . VAL A 1 142 ? 9.109 2.733 5.117 1.00 93.94 142 VAL A CA 1
ATOM 1119 C C . VAL A 1 142 ? 10.457 2.200 5.606 1.00 93.94 142 VAL A C 1
ATOM 1121 O O . VAL A 1 142 ? 11.421 2.167 4.834 1.00 93.94 142 VAL A O 1
ATOM 1124 N N . PRO A 1 143 ? 10.576 1.793 6.881 1.00 92.56 143 PRO A N 1
ATOM 1125 C CA . PRO A 1 143 ? 11.814 1.223 7.388 1.00 92.56 143 PRO A CA 1
ATOM 1126 C C . PRO A 1 143 ? 12.028 -0.192 6.844 1.00 92.56 143 PRO A C 1
ATOM 1128 O O . PRO A 1 143 ? 11.076 -0.941 6.616 1.00 92.56 143 PRO A O 1
ATOM 1131 N N . TRP A 1 144 ? 13.295 -0.567 6.692 1.00 91.75 144 TRP A N 1
ATOM 1132 C CA . TRP A 1 144 ? 13.673 -1.964 6.526 1.00 91.75 144 TRP A CA 1
ATOM 1133 C C . TRP A 1 144 ? 13.574 -2.676 7.876 1.00 91.75 144 TRP A C 1
ATOM 1135 O O . TRP A 1 144 ? 14.041 -2.147 8.888 1.00 91.75 144 TRP A O 1
ATOM 1145 N N . LEU A 1 145 ? 12.980 -3.869 7.900 1.00 89.31 145 LEU A N 1
ATOM 1146 C CA . LEU A 1 145 ? 12.822 -4.652 9.124 1.00 89.31 145 LEU A CA 1
ATOM 1147 C C . LEU A 1 145 ? 13.342 -6.070 8.921 1.00 89.31 145 LEU A C 1
ATOM 1149 O O . LEU A 1 145 ? 12.988 -6.754 7.958 1.00 89.31 145 LEU A O 1
ATOM 1153 N N . ARG A 1 146 ? 14.141 -6.523 9.889 1.00 86.62 146 ARG A N 1
ATOM 1154 C CA . ARG A 1 146 ? 14.630 -7.902 9.959 1.00 86.62 146 ARG A CA 1
ATOM 1155 C C . ARG A 1 146 ? 13.480 -8.884 10.174 1.00 86.62 146 ARG A C 1
ATOM 1157 O O . ARG A 1 146 ? 13.409 -9.920 9.520 1.00 86.62 146 ARG A O 1
ATOM 1164 N N . GLU A 1 147 ? 12.564 -8.523 11.062 1.00 83.50 147 GLU A N 1
ATOM 1165 C CA . GLU A 1 147 ? 11.439 -9.349 11.478 1.00 83.50 147 GLU A CA 1
ATOM 1166 C C . GLU A 1 147 ? 10.142 -8.773 10.905 1.00 83.50 147 GLU A C 1
ATOM 1168 O O . GLU A 1 147 ? 9.707 -7.688 11.278 1.00 83.50 147 GLU A O 1
ATOM 1173 N N . GLN A 1 148 ? 9.534 -9.494 9.960 1.00 81.19 148 GLN A N 1
ATOM 1174 C CA . GLN A 1 148 ? 8.201 -9.196 9.439 1.00 81.19 148 GLN A CA 1
ATOM 1175 C C . GLN A 1 148 ? 7.404 -10.482 9.237 1.00 81.19 148 GLN A C 1
ATOM 1177 O O . GLN A 1 148 ? 7.952 -11.572 9.068 1.00 81.19 148 GLN A O 1
ATOM 1182 N N . LEU A 1 149 ? 6.080 -10.336 9.193 1.00 80.00 149 LEU A N 1
ATOM 1183 C CA . LEU A 1 149 ? 5.153 -11.458 9.065 1.00 80.00 149 LEU A CA 1
ATOM 1184 C C . LEU A 1 149 ? 5.268 -12.195 7.725 1.00 80.00 149 LEU A C 1
ATOM 1186 O O . LEU A 1 149 ? 5.299 -13.428 7.721 1.00 80.00 149 LEU A O 1
ATOM 1190 N N . THR A 1 150 ? 5.319 -11.450 6.615 1.00 81.06 150 THR A N 1
ATOM 1191 C CA . THR A 1 150 ? 5.332 -12.010 5.255 1.00 81.06 150 THR A CA 1
ATOM 1192 C C . THR A 1 150 ? 6.755 -12.253 4.757 1.00 81.06 150 THR A C 1
ATOM 1194 O O . THR A 1 150 ? 7.117 -13.396 4.491 1.00 81.06 150 THR A O 1
ATOM 1197 N N . PHE A 1 151 ? 7.560 -11.194 4.638 1.00 85.44 151 PHE A N 1
ATOM 1198 C CA . PHE A 1 151 ? 8.943 -11.283 4.179 1.00 85.44 151 PHE A CA 1
ATOM 1199 C C . PHE A 1 151 ? 9.891 -10.757 5.259 1.00 85.44 151 PHE A C 1
ATOM 1201 O O . PHE A 1 151 ? 9.999 -9.539 5.398 1.00 85.44 151 PHE A O 1
ATOM 1208 N N . PRO A 1 152 ? 10.601 -11.625 6.006 1.00 84.00 152 PRO A N 1
ATOM 1209 C CA . PRO A 1 152 ? 11.702 -11.152 6.840 1.00 84.00 152 PRO A CA 1
ATOM 1210 C C . PRO A 1 152 ? 12.760 -10.463 5.965 1.00 84.00 152 PRO A C 1
ATOM 1212 O O . PRO A 1 152 ? 12.859 -10.745 4.765 1.00 84.00 152 PRO A O 1
ATOM 1215 N N . ASN A 1 153 ? 13.557 -9.580 6.568 1.00 88.00 153 ASN A N 1
ATOM 1216 C CA . ASN A 1 153 ? 14.547 -8.745 5.876 1.00 88.00 153 ASN A CA 1
ATOM 1217 C C . ASN A 1 153 ? 13.936 -7.912 4.734 1.00 88.00 153 ASN A C 1
ATOM 1219 O O . ASN A 1 153 ? 14.437 -7.914 3.605 1.00 88.00 153 ASN A O 1
ATOM 1223 N N . GLY A 1 154 ? 12.833 -7.221 5.009 1.00 92.00 154 GLY A N 1
ATOM 1224 C CA . GLY A 1 154 ? 12.014 -6.617 3.966 1.00 92.00 154 GLY A CA 1
ATOM 1225 C C . GLY A 1 154 ? 11.380 -5.286 4.333 1.00 92.00 154 GLY A C 1
ATOM 1226 O O . GLY A 1 154 ? 11.719 -4.637 5.325 1.00 92.00 154 GLY A O 1
ATOM 1227 N N . TYR A 1 155 ? 10.433 -4.907 3.486 1.00 93.31 155 TYR A N 1
ATOM 1228 C CA . TYR A 1 155 ? 9.605 -3.719 3.576 1.00 93.31 155 TYR A CA 1
ATOM 1229 C C . TYR A 1 155 ? 8.139 -4.133 3.550 1.00 93.31 155 TYR A C 1
ATOM 1231 O O . TYR A 1 155 ? 7.754 -5.119 2.914 1.00 93.31 155 TYR A O 1
ATOM 1239 N N . LEU A 1 156 ? 7.325 -3.340 4.229 1.00 93.38 156 LEU A N 1
ATOM 1240 C CA . LEU A 1 156 ? 5.884 -3.469 4.218 1.00 93.38 156 LEU A CA 1
ATOM 1241 C C . LEU A 1 156 ? 5.267 -2.079 4.180 1.00 93.38 156 LEU A C 1
ATOM 1243 O O . LEU A 1 156 ? 5.653 -1.202 4.945 1.00 93.38 156 LEU A O 1
ATOM 1247 N N . THR A 1 157 ? 4.282 -1.904 3.316 1.00 94.06 157 THR A N 1
ATOM 1248 C CA . THR A 1 157 ? 3.528 -0.663 3.207 1.00 94.06 157 THR A CA 1
ATOM 1249 C C . THR A 1 157 ? 2.095 -0.933 2.761 1.00 94.06 157 THR A C 1
ATOM 1251 O O . THR A 1 157 ? 1.749 -2.051 2.365 1.00 94.06 157 THR A O 1
ATOM 1254 N N . VAL A 1 158 ? 1.268 0.102 2.827 1.00 92.88 158 VAL A N 1
ATOM 1255 C CA . VAL A 1 158 ? -0.085 0.128 2.285 1.00 92.88 158 VAL A CA 1
ATOM 1256 C C . VAL A 1 158 ? -0.140 1.257 1.262 1.00 92.88 158 VAL A C 1
ATOM 1258 O O . VAL A 1 158 ? 0.254 2.382 1.547 1.00 92.88 158 VAL A O 1
ATOM 1261 N N . LEU A 1 159 ? -0.613 0.946 0.062 1.00 93.88 159 LEU A N 1
ATOM 1262 C CA . LEU A 1 159 ? -0.711 1.866 -1.064 1.00 93.88 159 LEU A CA 1
ATOM 1263 C C . LEU A 1 159 ? -2.169 1.985 -1.486 1.00 93.88 159 LEU A C 1
ATOM 1265 O O . LEU A 1 159 ? -2.905 1.006 -1.439 1.00 93.88 159 LEU A O 1
ATOM 1269 N N . ARG A 1 160 ? -2.605 3.153 -1.942 1.00 92.44 160 ARG A N 1
ATOM 1270 C CA . ARG A 1 160 ? -3.941 3.285 -2.529 1.00 92.44 160 ARG A CA 1
ATOM 1271 C C . ARG A 1 160 ? -3.929 2.695 -3.939 1.00 92.44 160 ARG A C 1
ATOM 1273 O O . ARG A 1 160 ? -3.002 2.929 -4.714 1.00 92.44 160 ARG A O 1
ATOM 1280 N N . ALA A 1 161 ? -4.957 1.928 -4.273 1.00 93.62 161 ALA A N 1
ATOM 1281 C CA . ALA A 1 161 ? -5.149 1.393 -5.609 1.00 93.62 161 ALA A CA 1
ATOM 1282 C C . ALA A 1 161 ? -5.371 2.517 -6.632 1.00 93.62 161 ALA A C 1
ATOM 1284 O O . ALA A 1 161 ? -5.788 3.634 -6.315 1.00 93.62 161 ALA A O 1
ATOM 1285 N N . ASN A 1 162 ? -5.124 2.183 -7.891 1.00 94.81 162 ASN A N 1
ATOM 1286 C CA . ASN A 1 162 ? -5.296 3.026 -9.067 1.00 94.81 162 ASN A CA 1
ATOM 1287 C C . ASN A 1 162 ? -4.390 4.264 -9.055 1.00 94.81 162 ASN A C 1
ATOM 1289 O O . ASN A 1 162 ? -4.745 5.318 -9.579 1.00 94.81 162 ASN A O 1
ATOM 1293 N N . GLN A 1 163 ? -3.208 4.120 -8.452 1.00 94.75 163 GLN A N 1
ATOM 1294 C CA . GLN A 1 163 ? -2.186 5.158 -8.337 1.00 94.75 163 GLN A CA 1
ATOM 1295 C C . GLN A 1 163 ? -0.839 4.698 -8.902 1.00 94.75 163 GLN A C 1
ATOM 1297 O O . GLN A 1 163 ? -0.595 3.508 -9.135 1.00 94.75 163 GLN A O 1
ATOM 1302 N N . THR A 1 164 ? 0.043 5.676 -9.091 1.00 96.88 164 THR A N 1
ATOM 1303 C CA . THR A 1 164 ? 1.443 5.477 -9.460 1.00 96.88 164 THR A CA 1
ATOM 1304 C C . THR A 1 164 ? 2.333 5.922 -8.306 1.00 96.88 164 THR A C 1
ATOM 1306 O O . THR A 1 164 ? 2.138 7.014 -7.771 1.00 96.88 164 THR A O 1
ATOM 1309 N N . TYR A 1 165 ? 3.313 5.093 -7.949 1.00 97.44 165 TYR A N 1
ATOM 1310 C CA . TYR A 1 165 ? 4.243 5.353 -6.854 1.00 97.44 165 TYR A CA 1
ATOM 1311 C C . TYR A 1 165 ? 5.687 5.175 -7.294 1.00 97.44 165 TYR A C 1
ATOM 1313 O O . TYR A 1 165 ? 6.033 4.148 -7.878 1.00 97.44 165 TYR A O 1
ATOM 1321 N N . THR A 1 166 ? 6.543 6.131 -6.942 1.00 96.62 166 THR A N 1
ATOM 1322 C CA . THR A 1 166 ? 7.993 5.985 -7.094 1.00 96.62 166 THR A CA 1
ATOM 1323 C C . THR A 1 166 ? 8.601 5.490 -5.794 1.00 96.62 166 THR A C 1
ATOM 1325 O O . THR A 1 166 ? 8.521 6.154 -4.764 1.00 96.62 166 THR A O 1
ATOM 1328 N N . LEU A 1 167 ? 9.220 4.315 -5.851 1.00 95.31 167 LEU A N 1
ATOM 1329 C CA . LEU A 1 167 ? 9.953 3.694 -4.759 1.00 95.31 167 LEU A CA 1
ATOM 1330 C C . LEU A 1 167 ? 11.443 3.991 -4.931 1.00 95.31 167 LEU A C 1
ATOM 1332 O O . LEU A 1 167 ? 12.052 3.638 -5.940 1.00 95.31 167 LEU A O 1
ATOM 1336 N N . GLN A 1 168 ? 12.039 4.622 -3.926 1.00 92.19 168 GLN A N 1
ATOM 1337 C CA . GLN A 1 168 ? 13.452 4.973 -3.911 1.00 92.19 168 GLN A CA 1
ATOM 1338 C C . GLN A 1 168 ? 14.109 4.461 -2.633 1.00 92.19 168 GLN A C 1
ATOM 1340 O O . GLN A 1 168 ? 13.788 4.883 -1.523 1.00 92.19 168 GLN A O 1
ATOM 1345 N N . PHE A 1 169 ? 15.072 3.558 -2.786 1.00 90.38 169 PHE A N 1
ATOM 1346 C CA . PHE A 1 169 ? 15.878 3.082 -1.667 1.00 90.38 169 PHE A CA 1
ATOM 1347 C C . PHE A 1 169 ? 16.908 4.144 -1.278 1.00 90.38 169 PHE A C 1
ATOM 1349 O O . PHE A 1 169 ? 17.635 4.648 -2.134 1.00 90.38 169 PHE A O 1
ATOM 1356 N N . GLU A 1 170 ? 17.010 4.440 0.016 1.00 85.31 170 GLU A N 1
ATOM 1357 C CA . GLU A 1 170 ? 17.914 5.453 0.574 1.00 85.31 170 GLU A CA 1
ATOM 1358 C C . GLU A 1 170 ? 19.367 5.273 0.117 1.00 85.31 170 GLU A C 1
ATOM 1360 O O . GLU A 1 170 ? 20.025 6.224 -0.297 1.00 85.31 170 GLU A O 1
ATOM 1365 N N . VAL A 1 171 ? 19.857 4.034 0.163 1.00 73.81 171 VAL A N 1
ATOM 1366 C CA . VAL A 1 171 ? 21.269 3.707 -0.085 1.00 73.81 171 VAL A CA 1
ATOM 1367 C C . VAL A 1 171 ? 21.567 3.517 -1.580 1.00 73.81 171 VAL A C 1
ATOM 1369 O O . VAL A 1 171 ? 22.725 3.522 -1.990 1.00 73.81 171 VAL A O 1
ATOM 1372 N N . LEU A 1 172 ? 20.538 3.391 -2.427 1.00 67.75 172 LEU A N 1
ATOM 1373 C CA . LEU A 1 172 ? 20.691 3.099 -3.855 1.00 67.75 172 LEU A CA 1
ATOM 1374 C C . LEU A 1 172 ? 20.193 4.257 -4.731 1.00 67.75 172 LEU A C 1
ATOM 1376 O O . LEU A 1 172 ? 19.370 4.068 -5.622 1.00 67.75 172 LEU A O 1
ATOM 1380 N N . SER A 1 173 ? 20.723 5.462 -4.512 1.00 56.12 173 SER A N 1
ATOM 1381 C CA . SER A 1 173 ? 20.345 6.671 -5.268 1.00 56.12 173 SER A CA 1
ATOM 1382 C C . SER A 1 173 ? 20.561 6.573 -6.789 1.00 56.12 173 SER A C 1
ATOM 1384 O O . SER A 1 173 ? 19.961 7.336 -7.539 1.00 56.12 173 SER A O 1
ATOM 1386 N N . SER A 1 174 ? 21.362 5.609 -7.264 1.00 59.09 174 SER A N 1
ATOM 1387 C CA . SER A 1 174 ? 21.377 5.173 -8.666 1.00 59.09 174 SER A CA 1
ATOM 1388 C C . SER A 1 174 ? 21.441 3.649 -8.758 1.00 59.09 174 SER A C 1
ATOM 1390 O O . SER A 1 174 ? 22.508 3.030 -8.796 1.00 59.09 174 SER A O 1
ATOM 1392 N N . VAL A 1 175 ? 20.271 3.011 -8.789 1.00 66.81 175 VAL A N 1
ATOM 1393 C CA . VAL A 1 175 ? 20.219 1.568 -9.001 1.00 66.81 175 VAL A CA 1
ATOM 1394 C C . VAL A 1 175 ? 20.627 1.273 -10.448 1.00 66.81 175 VAL A C 1
ATOM 1396 O O . VAL A 1 175 ? 20.165 1.911 -11.398 1.00 66.81 175 VAL A O 1
ATOM 1399 N N . ARG A 1 176 ? 21.535 0.311 -10.622 1.00 72.38 176 ARG A N 1
ATOM 1400 C CA . ARG A 1 176 ? 21.774 -0.360 -11.911 1.00 72.38 176 ARG A CA 1
ATOM 1401 C C . ARG A 1 176 ? 21.137 -1.740 -11.930 1.00 72.38 176 ARG A C 1
ATOM 1403 O O . ARG A 1 176 ? 20.742 -2.225 -12.970 1.00 72.38 176 ARG A O 1
ATOM 1410 N N . TYR A 1 177 ? 21.025 -2.386 -10.781 1.00 77.88 177 TYR A N 1
ATOM 1411 C CA . TYR A 1 177 ? 20.449 -3.713 -10.677 1.00 77.88 177 TYR A CA 1
ATOM 1412 C C . TYR A 1 177 ? 19.500 -3.738 -9.494 1.00 77.88 177 TYR A C 1
ATOM 1414 O O . TYR A 1 177 ? 19.923 -3.457 -8.375 1.00 77.88 177 TYR A O 1
ATOM 1422 N N . LEU A 1 178 ? 18.240 -4.071 -9.752 1.00 86.12 178 LEU A N 1
ATOM 1423 C CA . LEU A 1 178 ? 17.226 -4.214 -8.724 1.00 86.12 178 LEU A CA 1
ATOM 1424 C C . LEU A 1 178 ? 16.569 -5.581 -8.863 1.00 86.12 178 LEU A C 1
ATOM 1426 O O . LEU A 1 178 ? 16.153 -5.971 -9.958 1.00 86.12 178 LEU A O 1
ATOM 1430 N N . HIS A 1 179 ? 16.512 -6.302 -7.747 1.00 90.50 179 HIS A N 1
ATOM 1431 C CA . HIS A 1 179 ? 15.939 -7.636 -7.681 1.00 90.50 179 HIS A CA 1
ATOM 1432 C C . HIS A 1 179 ? 15.281 -7.857 -6.320 1.00 90.50 179 HIS A C 1
ATOM 1434 O O . HIS A 1 179 ? 15.956 -7.827 -5.288 1.00 90.50 179 HIS A O 1
ATOM 1440 N N . TYR A 1 180 ? 13.972 -8.091 -6.307 1.00 93.69 180 TYR A N 1
ATOM 1441 C CA . TYR A 1 180 ? 13.231 -8.412 -5.090 1.00 93.69 180 TYR A CA 1
ATOM 1442 C C . TYR A 1 180 ? 12.099 -9.394 -5.364 1.00 93.69 180 TYR A C 1
ATOM 1444 O O . TYR A 1 180 ? 11.533 -9.433 -6.454 1.00 93.69 180 TYR A O 1
ATOM 1452 N N . ASN A 1 181 ? 11.735 -10.150 -4.334 1.00 95.12 181 ASN A N 1
ATOM 1453 C CA . ASN A 1 181 ? 10.471 -10.876 -4.320 1.00 95.12 181 ASN A CA 1
ATOM 1454 C C . ASN A 1 181 ? 9.465 -10.092 -3.486 1.00 95.12 181 ASN A C 1
ATOM 1456 O O . ASN A 1 181 ? 9.838 -9.499 -2.472 1.00 95.12 181 ASN A O 1
ATOM 1460 N N . GLY A 1 182 ? 8.203 -10.102 -3.892 1.00 95.62 182 GLY A N 1
ATOM 1461 C CA . GLY A 1 182 ? 7.153 -9.383 -3.187 1.00 95.62 182 GLY A CA 1
ATOM 1462 C C . GLY A 1 182 ? 5.772 -9.945 -3.455 1.00 95.62 182 GLY A C 1
ATOM 1463 O O . GLY A 1 182 ? 5.596 -10.796 -4.320 1.00 95.62 182 GLY A O 1
ATOM 1464 N N . VAL A 1 183 ? 4.797 -9.458 -2.700 1.00 95.75 183 VAL A N 1
ATOM 1465 C CA . VAL A 1 183 ? 3.381 -9.749 -2.904 1.00 95.75 183 VAL A CA 1
ATOM 1466 C C . VAL A 1 183 ? 2.588 -8.477 -2.662 1.00 95.75 183 VAL A C 1
ATOM 1468 O O . VAL A 1 183 ? 2.778 -7.803 -1.642 1.00 95.75 183 VAL A O 1
ATOM 1471 N N . ILE A 1 184 ? 1.698 -8.170 -3.601 1.00 95.50 184 ILE A N 1
ATOM 1472 C CA . ILE A 1 184 ? 0.657 -7.160 -3.438 1.00 95.50 184 ILE A CA 1
ATOM 1473 C C . ILE A 1 184 ? -0.651 -7.904 -3.196 1.00 95.50 184 ILE A C 1
ATOM 1475 O O . ILE A 1 184 ? -1.078 -8.703 -4.027 1.00 95.50 184 ILE A O 1
ATOM 1479 N N . TYR A 1 185 ? -1.229 -7.696 -2.020 1.00 93.12 185 TYR A N 1
ATOM 1480 C CA . TYR A 1 185 ? -2.348 -8.487 -1.519 1.00 93.12 185 TYR A CA 1
ATOM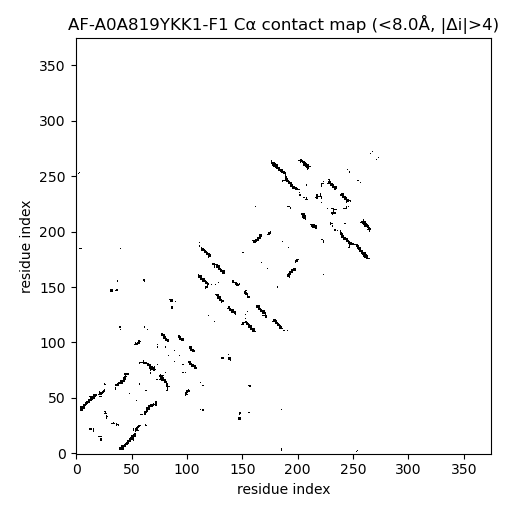 1481 C C . TYR A 1 185 ? -3.698 -7.886 -1.888 1.00 93.12 185 TYR A C 1
ATOM 1483 O O . TYR A 1 185 ? -3.837 -6.663 -1.932 1.00 93.12 185 TYR A O 1
ATOM 1491 N N . ASP A 1 186 ? -4.678 -8.773 -2.051 1.00 91.19 186 ASP A N 1
ATOM 1492 C CA . ASP A 1 186 ? -6.106 -8.464 -2.168 1.00 91.19 186 ASP A CA 1
ATOM 1493 C C . ASP A 1 186 ? -6.444 -7.402 -3.230 1.00 91.19 186 ASP A C 1
ATOM 1495 O O . ASP A 1 186 ? -7.256 -6.502 -3.027 1.00 91.19 186 ASP A O 1
ATOM 1499 N N . VAL A 1 187 ? -5.806 -7.504 -4.396 1.00 93.31 187 VAL A N 1
ATOM 1500 C CA . VAL A 1 187 ? -6.049 -6.608 -5.531 1.00 93.31 187 VAL A CA 1
ATOM 1501 C C . VAL A 1 187 ? -7.429 -6.912 -6.105 1.00 93.31 187 VAL A C 1
ATOM 1503 O O . VAL A 1 187 ? -7.622 -7.967 -6.718 1.00 93.31 187 VAL A O 1
ATOM 1506 N N . SER A 1 188 ? -8.393 -6.011 -5.910 1.00 92.31 188 SER A N 1
ATOM 1507 C CA . SER A 1 188 ? -9.773 -6.188 -6.382 1.00 92.31 188 SER A CA 1
ATOM 1508 C C . SER A 1 188 ? -9.880 -6.136 -7.907 1.00 92.31 188 SER A C 1
ATOM 1510 O O . SER A 1 188 ? -9.033 -5.522 -8.556 1.00 92.31 188 SER A O 1
ATOM 1512 N N . PRO A 1 189 ? -10.902 -6.759 -8.523 1.00 93.81 189 PRO A N 1
ATOM 1513 C CA . PRO A 1 189 ? -11.122 -6.647 -9.962 1.00 93.81 189 PRO A CA 1
ATOM 1514 C C . PRO A 1 189 ? -11.171 -5.186 -10.422 1.00 93.81 189 PRO A C 1
ATOM 1516 O O . PRO A 1 189 ? -11.955 -4.389 -9.913 1.00 93.81 189 PRO A O 1
ATOM 1519 N N . GLY A 1 190 ? -10.328 -4.838 -11.392 1.00 93.94 190 GLY A N 1
ATOM 1520 C CA . GLY A 1 190 ? -10.183 -3.479 -11.914 1.00 93.94 190 GLY A CA 1
ATOM 1521 C C . GLY A 1 190 ? -9.132 -2.628 -11.202 1.00 93.94 190 GLY A C 1
ATOM 1522 O O . GLY A 1 190 ? -8.665 -1.660 -11.805 1.00 93.94 190 GLY A O 1
ATOM 1523 N N . ASP A 1 191 ? -8.704 -3.006 -9.995 1.00 95.50 191 ASP A N 1
ATOM 1524 C CA . ASP A 1 191 ? -7.650 -2.292 -9.283 1.00 95.50 191 ASP A CA 1
ATOM 1525 C C . ASP A 1 191 ? -6.266 -2.573 -9.879 1.00 95.50 191 ASP A C 1
ATOM 1527 O O . ASP A 1 191 ? -5.935 -3.683 -10.323 1.00 95.50 191 ASP A O 1
ATOM 1531 N N . TYR A 1 192 ? -5.428 -1.540 -9.859 1.00 96.94 192 TYR A N 1
ATOM 1532 C CA . TYR A 1 192 ? -4.032 -1.614 -10.270 1.00 96.94 192 TYR A CA 1
ATOM 1533 C C . TYR A 1 192 ? -3.122 -0.759 -9.383 1.00 96.94 192 TYR A C 1
ATOM 1535 O O . TYR A 1 192 ? -3.576 0.104 -8.640 1.00 96.94 192 TYR A O 1
ATOM 1543 N N . ALA A 1 193 ? -1.815 -0.957 -9.495 1.00 97.56 193 ALA A N 1
ATOM 1544 C CA . ALA A 1 193 ? -0.816 0.004 -9.044 1.00 97.56 193 ALA A CA 1
ATOM 1545 C C . ALA A 1 193 ? 0.350 0.017 -10.029 1.00 97.56 193 ALA A C 1
ATOM 1547 O O . ALA A 1 193 ? 0.788 -1.037 -10.499 1.00 97.56 193 ALA A O 1
ATOM 1548 N N . ILE A 1 194 ? 0.853 1.208 -10.346 1.00 98.31 194 ILE A N 1
ATOM 1549 C CA . ILE A 1 194 ? 2.071 1.366 -11.143 1.00 98.31 194 ILE A CA 1
ATOM 1550 C C . ILE A 1 194 ? 3.213 1.664 -10.180 1.00 98.31 194 ILE A C 1
ATOM 1552 O O . ILE A 1 194 ? 3.202 2.673 -9.478 1.00 98.31 194 ILE A O 1
ATOM 1556 N N . ILE A 1 195 ? 4.198 0.777 -10.144 1.00 98.06 195 ILE A N 1
ATOM 1557 C CA . ILE A 1 195 ? 5.364 0.893 -9.276 1.00 98.06 195 ILE A CA 1
ATOM 1558 C C . ILE A 1 195 ? 6.553 1.328 -10.120 1.00 98.06 195 ILE A C 1
ATOM 1560 O O . ILE A 1 195 ? 6.891 0.688 -11.119 1.00 98.06 195 ILE A O 1
ATOM 1564 N N . GLN A 1 196 ? 7.195 2.409 -9.697 1.00 96.69 196 GLN A N 1
ATOM 1565 C CA . GLN A 1 196 ? 8.313 3.023 -10.392 1.00 96.69 196 GLN A CA 1
ATOM 1566 C C . GLN A 1 196 ? 9.583 2.961 -9.549 1.00 96.69 196 GLN A C 1
ATOM 1568 O O . GLN A 1 196 ? 9.527 3.035 -8.325 1.00 96.69 196 GLN A O 1
ATOM 1573 N N . HIS A 1 197 ? 10.727 2.834 -10.212 1.00 94.12 197 HIS A N 1
ATOM 1574 C CA . HIS A 1 197 ? 12.051 2.824 -9.596 1.00 94.12 197 HIS A CA 1
ATOM 1575 C C . HIS A 1 197 ? 12.994 3.706 -10.415 1.00 94.12 197 HIS A C 1
ATOM 1577 O O . HIS A 1 197 ? 13.098 3.500 -11.631 1.00 94.12 197 HIS A O 1
ATOM 1583 N N . PRO A 1 198 ? 13.712 4.654 -9.786 1.00 92.44 198 PRO A N 1
ATOM 1584 C CA . PRO A 1 198 ? 14.795 5.366 -10.449 1.00 92.44 198 PRO A CA 1
ATOM 1585 C C . PRO A 1 198 ? 15.860 4.365 -10.895 1.00 92.44 198 PRO A C 1
ATOM 1587 O O . PRO A 1 198 ? 16.416 3.618 -10.083 1.00 92.44 198 PRO A O 1
ATOM 1590 N N . LEU A 1 199 ? 16.140 4.330 -12.193 1.00 88.94 199 LEU A N 1
ATOM 1591 C CA . LEU A 1 199 ? 17.072 3.380 -12.776 1.00 88.94 199 LEU A CA 1
ATOM 1592 C C . LEU A 1 199 ? 17.939 4.101 -13.804 1.00 88.94 199 LEU A C 1
ATOM 1594 O O . LEU A 1 199 ? 17.462 4.585 -14.817 1.00 88.94 199 LEU A O 1
ATOM 1598 N N . SER A 1 200 ? 19.241 4.146 -13.534 1.00 85.88 200 SER A N 1
ATOM 1599 C CA . SER A 1 200 ? 20.214 4.911 -14.334 1.00 85.88 200 SER A CA 1
ATOM 1600 C C . SER A 1 200 ? 20.589 4.270 -15.676 1.00 85.88 200 SER A C 1
ATOM 1602 O O . SER A 1 200 ? 21.378 4.830 -16.437 1.00 85.88 200 SER A O 1
ATOM 1604 N N . VAL A 1 201 ? 20.088 3.066 -15.947 1.00 85.19 201 VAL A N 1
ATOM 1605 C CA . VAL A 1 201 ? 20.431 2.282 -17.132 1.00 85.19 201 VAL A CA 1
ATOM 1606 C C . VAL A 1 201 ? 19.159 1.714 -17.734 1.00 85.19 201 VAL A C 1
ATOM 1608 O O . VAL A 1 201 ? 18.327 1.166 -17.017 1.00 85.19 201 VAL A O 1
ATOM 1611 N N . VAL A 1 202 ? 19.053 1.791 -19.060 1.00 88.94 202 VAL A N 1
ATOM 1612 C CA . VAL A 1 202 ? 17.934 1.224 -19.813 1.00 88.94 202 VAL A CA 1
ATOM 1613 C C . VAL A 1 202 ? 17.948 -0.308 -19.684 1.00 88.94 202 VAL A C 1
ATOM 1615 O O . VAL A 1 202 ? 18.932 -0.943 -20.082 1.00 88.94 202 VAL A O 1
ATOM 1618 N N . PRO A 1 203 ? 16.884 -0.937 -19.158 1.00 90.25 203 PRO A N 1
ATOM 1619 C CA . PRO A 1 203 ? 16.749 -2.385 -19.188 1.00 90.25 203 PRO A CA 1
ATOM 1620 C C . PRO A 1 203 ? 16.632 -2.905 -20.615 1.00 90.25 203 PRO A C 1
ATOM 1622 O O . PRO A 1 203 ? 15.941 -2.318 -21.445 1.00 90.25 203 PRO A O 1
ATOM 1625 N N . TYR A 1 204 ? 17.208 -4.077 -20.871 1.00 89.69 204 TYR A N 1
ATOM 1626 C CA . TYR A 1 204 ? 16.886 -4.830 -22.080 1.00 89.69 204 TYR A CA 1
ATOM 1627 C C . TYR A 1 204 ? 15.604 -5.647 -21.893 1.00 89.69 204 TYR A C 1
ATOM 1629 O O . TYR A 1 204 ? 14.715 -5.640 -22.744 1.00 89.69 204 TYR A O 1
ATOM 1637 N N . ARG A 1 205 ? 15.504 -6.349 -20.761 1.00 92.25 205 ARG A N 1
ATOM 1638 C CA . ARG A 1 205 ? 14.326 -7.122 -20.360 1.00 92.25 205 ARG A CA 1
ATOM 1639 C C . ARG A 1 205 ? 14.084 -6.950 -18.873 1.00 92.25 205 ARG A C 1
ATOM 1641 O O . ARG A 1 205 ? 15.012 -6.653 -18.121 1.00 92.25 205 ARG A O 1
ATOM 1648 N N . ALA A 1 206 ? 12.856 -7.190 -18.451 1.00 94.25 206 ALA A N 1
ATOM 1649 C CA . ALA A 1 206 ? 12.537 -7.297 -17.041 1.00 94.25 206 ALA A CA 1
ATOM 1650 C C . ALA A 1 206 ? 11.585 -8.464 -16.800 1.00 94.25 206 ALA A C 1
ATOM 1652 O O . ALA A 1 206 ? 10.778 -8.817 -17.662 1.00 94.25 206 ALA A O 1
ATOM 1653 N N . ASN A 1 207 ? 11.694 -9.042 -15.612 1.00 95.06 207 ASN A N 1
ATOM 1654 C CA . ASN A 1 207 ? 10.657 -9.865 -15.032 1.00 95.06 207 ASN A CA 1
ATOM 1655 C C . ASN A 1 207 ? 9.968 -9.062 -13.931 1.00 95.06 207 ASN A C 1
ATOM 1657 O O . ASN A 1 207 ? 10.621 -8.493 -13.063 1.00 95.06 207 ASN A O 1
ATOM 1661 N N . THR A 1 208 ? 8.649 -9.034 -13.962 1.00 94.50 208 THR A N 1
ATOM 1662 C CA . THR A 1 208 ? 7.801 -8.247 -13.055 1.00 94.50 208 THR A CA 1
ATOM 1663 C C . THR A 1 208 ? 6.725 -9.109 -12.408 1.00 94.50 208 THR A C 1
ATOM 1665 O O . THR A 1 208 ? 5.939 -8.606 -11.616 1.00 94.50 208 THR A O 1
ATOM 1668 N N . THR A 1 209 ? 6.686 -10.411 -12.707 1.00 93.44 209 THR A N 1
ATOM 1669 C CA . THR A 1 209 ? 5.677 -11.338 -12.183 1.00 93.44 209 THR A CA 1
ATOM 1670 C C . THR A 1 209 ? 6.334 -12.591 -11.599 1.00 93.44 209 THR A C 1
ATOM 1672 O O . THR A 1 209 ? 7.536 -12.830 -11.764 1.00 93.44 209 THR A O 1
ATOM 1675 N N . ALA A 1 210 ? 5.561 -13.407 -10.885 1.00 90.25 210 ALA A N 1
ATOM 1676 C CA . ALA A 1 210 ? 6.056 -14.645 -10.284 1.00 90.25 210 ALA A CA 1
ATOM 1677 C C . ALA A 1 210 ? 6.488 -15.720 -11.295 1.00 90.25 210 ALA A C 1
ATOM 1679 O O . ALA A 1 210 ? 7.275 -16.596 -10.945 1.00 90.25 210 ALA A O 1
ATOM 1680 N N . ASN A 1 211 ? 6.036 -15.650 -12.554 1.00 87.06 211 ASN A N 1
ATOM 1681 C CA . ASN A 1 211 ? 6.345 -16.662 -13.571 1.00 87.06 211 ASN A CA 1
ATOM 1682 C C . ASN A 1 211 ? 7.807 -16.636 -14.062 1.00 87.06 211 ASN A C 1
ATOM 1684 O O . ASN A 1 211 ? 8.186 -17.465 -14.888 1.00 87.06 211 ASN A O 1
ATOM 1688 N N . ARG A 1 212 ? 8.622 -15.681 -13.588 1.00 81.12 212 ARG A N 1
ATOM 1689 C CA . ARG A 1 212 ? 10.044 -15.536 -13.943 1.00 81.12 212 ARG A CA 1
ATOM 1690 C C . ARG A 1 212 ? 10.317 -15.335 -15.433 1.00 81.12 212 ARG A C 1
ATOM 1692 O O . ARG A 1 212 ? 11.435 -15.551 -15.895 1.00 81.12 212 ARG A O 1
ATOM 1699 N N . THR A 1 213 ? 9.319 -14.881 -16.185 1.00 87.81 213 THR A N 1
ATOM 1700 C CA . THR A 1 213 ? 9.444 -14.649 -17.622 1.00 87.81 213 THR A CA 1
ATOM 1701 C C . THR A 1 213 ? 9.989 -13.250 -17.886 1.00 87.81 213 THR A C 1
ATOM 1703 O O . THR A 1 213 ? 9.383 -12.244 -17.532 1.00 87.81 213 THR A O 1
ATOM 1706 N N . MET A 1 214 ? 11.143 -13.187 -18.548 1.00 90.19 214 MET A N 1
ATOM 1707 C CA . MET A 1 214 ? 11.766 -11.937 -18.984 1.00 90.19 214 MET A CA 1
ATOM 1708 C C . MET A 1 214 ? 11.104 -11.422 -20.266 1.00 90.19 214 MET A C 1
ATOM 1710 O O . MET A 1 214 ? 11.315 -11.990 -21.345 1.00 90.19 214 MET A O 1
ATOM 1714 N N . ILE A 1 215 ? 10.355 -10.324 -20.165 1.00 92.44 215 ILE A N 1
ATOM 1715 C CA . ILE A 1 215 ? 9.640 -9.710 -21.293 1.00 92.44 215 ILE A CA 1
ATOM 1716 C C . ILE A 1 215 ? 10.300 -8.403 -21.745 1.00 92.44 215 ILE A C 1
ATOM 1718 O O . ILE A 1 215 ? 11.050 -7.768 -20.996 1.00 92.44 215 ILE A O 1
ATOM 1722 N N . LEU A 1 216 ? 10.025 -8.012 -22.990 1.00 93.44 216 LEU A N 1
ATOM 1723 C CA . LEU A 1 216 ? 10.387 -6.697 -23.522 1.00 93.44 216 LEU A CA 1
ATOM 1724 C C . LEU A 1 216 ? 9.460 -5.615 -22.960 1.00 93.44 216 LEU A C 1
ATOM 1726 O O . LEU A 1 216 ? 8.340 -5.905 -22.542 1.00 93.44 216 LEU A O 1
ATOM 1730 N N . GLY A 1 217 ? 9.948 -4.378 -22.957 1.00 94.38 217 GLY A N 1
ATOM 1731 C CA . GLY A 1 217 ? 9.202 -3.234 -22.453 1.00 94.38 217 GLY A CA 1
ATOM 1732 C C . GLY A 1 217 ? 8.130 -2.774 -23.428 1.00 94.38 217 GLY A C 1
ATOM 1733 O O . GLY A 1 217 ? 8.268 -2.900 -24.646 1.00 94.38 217 GLY A O 1
ATOM 1734 N N . SER A 1 218 ? 7.074 -2.198 -22.871 1.00 96.50 218 SER A N 1
ATOM 1735 C CA . SER A 1 218 ? 6.057 -1.459 -23.604 1.00 96.50 218 SER A CA 1
ATOM 1736 C C . SER A 1 218 ? 6.689 -0.261 -24.306 1.00 96.50 218 SER A C 1
ATOM 1738 O O . SER A 1 218 ? 7.620 0.359 -23.796 1.00 96.50 218 SER A O 1
ATOM 1740 N N . MET A 1 219 ? 6.155 0.098 -25.472 1.00 93.75 219 MET A N 1
ATOM 1741 C CA . MET A 1 219 ? 6.598 1.290 -26.206 1.00 93.75 219 MET A CA 1
ATOM 1742 C C . MET A 1 219 ? 5.959 2.582 -25.682 1.00 93.75 219 MET A C 1
ATOM 1744 O O . MET A 1 219 ? 6.492 3.665 -25.907 1.00 93.75 219 MET A O 1
ATOM 1748 N N . MET A 1 220 ? 4.820 2.465 -24.997 1.00 95.81 220 MET A N 1
ATOM 1749 C CA . MET A 1 220 ? 4.054 3.581 -24.448 1.00 95.81 220 MET A CA 1
ATOM 1750 C C . MET A 1 220 ? 4.051 3.526 -22.917 1.00 95.81 220 MET A C 1
ATOM 1752 O O . MET A 1 220 ? 4.152 2.426 -22.362 1.00 95.81 220 MET A O 1
ATOM 1756 N N . PRO A 1 221 ? 3.888 4.679 -22.237 1.00 96.94 221 PRO A N 1
ATOM 1757 C CA . PRO A 1 221 ? 3.694 4.718 -20.794 1.00 96.94 221 PRO A CA 1
ATOM 1758 C C . PRO A 1 221 ? 2.554 3.805 -20.342 1.00 96.94 221 PRO A C 1
ATOM 1760 O O . PRO A 1 221 ? 1.537 3.664 -21.027 1.00 96.94 221 PRO A O 1
ATOM 1763 N N . LEU A 1 222 ? 2.735 3.190 -19.175 1.00 97.88 222 LEU A N 1
ATOM 1764 C CA . LEU A 1 222 ? 1.755 2.266 -18.617 1.00 97.88 222 LEU A CA 1
ATOM 1765 C C . LEU A 1 222 ? 0.485 3.003 -18.206 1.00 97.88 222 LEU A C 1
ATOM 1767 O O . LEU A 1 222 ? 0.535 4.127 -17.705 1.00 97.88 222 LEU A O 1
ATOM 1771 N N . SER A 1 223 ? -0.655 2.337 -18.360 1.00 95.94 223 SER A N 1
ATOM 1772 C CA . SER A 1 223 ? -1.931 2.850 -17.881 1.00 95.94 223 SER A CA 1
ATOM 1773 C C . SER A 1 223 ? -2.786 1.737 -17.288 1.00 95.94 223 SER A C 1
ATOM 1775 O O . SER A 1 223 ? -2.768 0.594 -17.748 1.00 95.94 223 SER A O 1
ATOM 1777 N N . GLY A 1 224 ? -3.593 2.090 -16.289 1.00 94.12 224 GLY A N 1
ATOM 1778 C CA . GLY A 1 224 ? -4.552 1.164 -15.695 1.00 94.12 224 GLY A CA 1
ATOM 1779 C C . GLY A 1 224 ? -5.590 0.636 -16.683 1.00 94.12 224 GLY A C 1
ATOM 1780 O O . GLY A 1 224 ? -6.074 -0.480 -16.519 1.00 94.12 224 GLY A O 1
ATOM 1781 N N . SER A 1 225 ? -5.915 1.384 -17.740 1.00 92.50 225 SER A N 1
ATOM 1782 C CA . SER A 1 225 ? -6.928 0.988 -18.722 1.00 92.50 225 SER A CA 1
ATOM 1783 C C . SER A 1 225 ? -6.372 0.056 -19.799 1.00 92.50 225 SER A C 1
ATOM 1785 O O . SER A 1 225 ? -7.007 -0.953 -20.102 1.00 92.50 225 SER A O 1
ATOM 1787 N N . THR A 1 226 ? -5.186 0.343 -20.340 1.00 93.75 226 THR A N 1
ATOM 1788 C CA . THR A 1 226 ? -4.657 -0.347 -21.532 1.00 93.75 226 THR A CA 1
ATOM 1789 C C . THR A 1 226 ? -3.567 -1.367 -21.242 1.00 93.75 226 THR A C 1
ATOM 1791 O O . THR A 1 226 ? -3.374 -2.268 -22.053 1.00 93.75 226 THR A O 1
ATOM 1794 N N . SER A 1 227 ? -2.842 -1.244 -20.129 1.00 96.88 227 SER A N 1
ATOM 1795 C CA . SER A 1 227 ? -1.754 -2.171 -19.809 1.00 96.88 227 SER A CA 1
ATOM 1796 C C . SER A 1 227 ? -2.276 -3.454 -19.164 1.00 96.88 227 SER A C 1
ATOM 1798 O O . SER A 1 227 ? -3.293 -3.460 -18.452 1.00 96.88 227 SER A O 1
ATOM 1800 N N . ASN A 1 228 ? -1.561 -4.546 -19.408 1.00 95.81 228 ASN A N 1
ATOM 1801 C CA . ASN A 1 228 ? -1.761 -5.840 -18.773 1.00 95.81 228 ASN A CA 1
ATOM 1802 C C . ASN A 1 228 ? -0.905 -5.958 -17.513 1.00 95.81 228 ASN A C 1
ATOM 1804 O O . ASN A 1 228 ? 0.115 -5.290 -17.364 1.00 95.81 228 ASN A O 1
ATOM 1808 N N . ASN A 1 229 ? -1.313 -6.842 -16.603 1.00 96.44 229 ASN A N 1
ATOM 1809 C CA . ASN A 1 229 ? -0.513 -7.162 -15.427 1.00 96.44 229 ASN A CA 1
ATOM 1810 C C . ASN A 1 229 ? 0.896 -7.623 -15.826 1.00 96.44 229 ASN A C 1
ATOM 1812 O O . ASN A 1 229 ? 1.039 -8.542 -16.631 1.00 96.44 229 ASN A O 1
ATOM 1816 N N . GLY A 1 230 ? 1.918 -7.025 -15.218 1.00 96.50 230 GLY A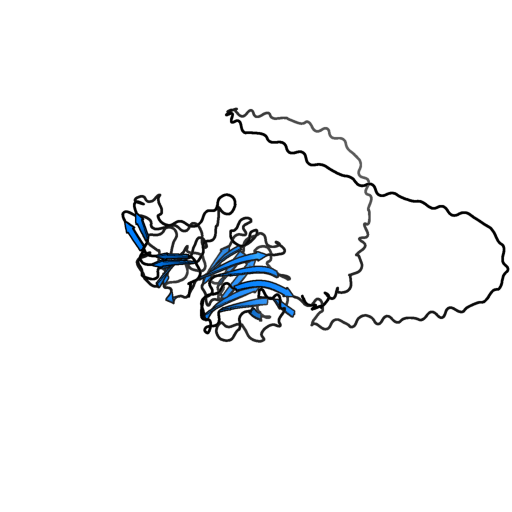 N 1
ATOM 1817 C CA . GLY A 1 230 ? 3.317 -7.326 -15.499 1.00 96.50 230 GLY A CA 1
ATOM 1818 C C . GLY A 1 230 ? 3.927 -6.513 -16.642 1.00 96.50 230 GLY A C 1
ATOM 1819 O O . GLY A 1 230 ? 5.150 -6.537 -16.786 1.00 96.50 230 GLY A O 1
ATOM 1820 N N . ASP A 1 231 ? 3.147 -5.751 -17.413 1.00 97.62 231 ASP A N 1
ATOM 1821 C CA . ASP A 1 231 ? 3.730 -4.841 -18.400 1.00 97.62 231 ASP A CA 1
ATOM 1822 C C . ASP A 1 231 ? 4.683 -3.860 -17.706 1.00 97.62 231 ASP A C 1
ATOM 1824 O O . ASP A 1 231 ? 4.431 -3.379 -16.595 1.00 97.62 231 ASP A O 1
ATOM 1828 N N . TRP A 1 232 ? 5.795 -3.553 -18.369 1.00 97.75 232 TRP A N 1
ATOM 1829 C CA . TRP A 1 232 ? 6.749 -2.558 -17.898 1.00 97.75 232 TRP A CA 1
ATOM 1830 C C . TRP A 1 232 ? 7.070 -1.537 -18.979 1.00 97.75 232 TRP A C 1
ATOM 1832 O O . TRP A 1 232 ? 6.892 -1.801 -20.164 1.00 97.75 232 TRP A O 1
ATOM 1842 N N . TYR A 1 233 ? 7.519 -0.360 -18.566 1.00 97.50 233 TYR A N 1
ATOM 1843 C CA . TYR A 1 233 ? 7.918 0.751 -19.423 1.00 97.50 233 TYR A CA 1
ATOM 1844 C C . TYR A 1 233 ? 9.159 1.414 -18.831 1.00 97.50 233 TYR A C 1
ATOM 1846 O O . TYR A 1 233 ? 9.322 1.453 -17.610 1.00 97.50 233 TYR A O 1
ATOM 1854 N N . TYR A 1 234 ? 10.028 1.942 -19.686 1.00 96.19 234 TYR A N 1
ATOM 1855 C CA . TYR A 1 234 ? 11.168 2.738 -19.252 1.00 96.19 234 TYR A CA 1
ATOM 1856 C C . TYR A 1 234 ? 11.108 4.124 -19.885 1.00 96.19 234 TYR A C 1
ATOM 1858 O O . TYR A 1 234 ? 11.135 4.259 -21.111 1.00 96.19 234 TYR A O 1
ATOM 1866 N N . ASP A 1 235 ? 11.051 5.144 -19.036 1.00 95.50 235 ASP A N 1
ATOM 1867 C CA . ASP A 1 235 ? 11.144 6.537 -19.449 1.00 95.50 235 ASP A CA 1
ATOM 1868 C C . ASP A 1 235 ? 12.620 6.943 -19.527 1.00 95.50 235 ASP A C 1
ATOM 1870 O O . ASP A 1 235 ? 13.301 7.093 -18.508 1.00 95.50 235 ASP A O 1
ATOM 1874 N N . ASN A 1 236 ? 13.116 7.130 -20.752 1.00 92.31 236 ASN A N 1
ATOM 1875 C CA . ASN A 1 236 ? 14.493 7.557 -20.992 1.00 92.31 236 ASN A CA 1
ATOM 1876 C C . ASN A 1 236 ? 14.778 8.974 -20.483 1.00 92.31 236 ASN A C 1
ATOM 1878 O O . ASN A 1 236 ? 15.896 9.236 -20.043 1.00 92.31 236 ASN A O 1
ATOM 1882 N N . ALA A 1 237 ? 13.804 9.882 -20.550 1.00 93.50 237 ALA A N 1
ATOM 1883 C CA . ALA A 1 237 ? 13.998 11.265 -20.131 1.00 93.50 237 ALA A CA 1
ATOM 1884 C C . ALA A 1 237 ? 14.053 11.366 -18.602 1.00 93.50 237 ALA A C 1
ATOM 1886 O O . ALA A 1 237 ? 14.905 12.072 -18.063 1.00 93.50 237 ALA A O 1
ATOM 1887 N N . ALA A 1 238 ? 13.192 10.618 -17.909 1.00 92.12 238 ALA A N 1
ATOM 1888 C CA . ALA A 1 238 ? 13.143 10.597 -16.448 1.00 92.12 238 ALA A CA 1
ATOM 1889 C C . ALA A 1 238 ? 14.122 9.597 -15.800 1.00 92.12 238 ALA A C 1
ATOM 1891 O O . ALA A 1 238 ? 14.297 9.628 -14.585 1.00 92.12 238 ALA A O 1
ATOM 1892 N N . SER A 1 239 ? 14.762 8.713 -16.580 1.00 92.38 239 SER A N 1
ATOM 1893 C CA . SER A 1 239 ? 15.544 7.573 -16.062 1.00 92.38 239 SER A CA 1
ATOM 1894 C C . SER A 1 239 ? 14.741 6.739 -15.056 1.00 92.38 239 SER A C 1
ATOM 1896 O O . SER A 1 239 ? 15.185 6.450 -13.939 1.00 92.38 239 SER A O 1
ATOM 1898 N N . LEU A 1 240 ? 13.511 6.400 -15.448 1.00 93.31 240 LEU A N 1
ATOM 1899 C CA . LEU A 1 240 ? 12.516 5.814 -14.559 1.00 93.31 240 LEU A CA 1
ATOM 1900 C C . LEU A 1 240 ? 11.969 4.515 -15.143 1.00 93.31 240 LEU A C 1
ATOM 1902 O O . LEU A 1 240 ? 11.327 4.491 -16.195 1.00 93.31 240 LEU A O 1
ATOM 1906 N N . PHE A 1 241 ? 12.203 3.422 -14.427 1.00 95.38 241 PHE A N 1
ATOM 1907 C CA . PHE A 1 241 ? 11.581 2.141 -14.718 1.00 95.38 241 PHE A CA 1
ATOM 1908 C C . PHE A 1 241 ? 10.198 2.092 -14.080 1.00 95.38 241 PHE A C 1
ATOM 1910 O O . PHE A 1 241 ? 10.069 2.422 -12.908 1.00 95.38 241 PHE A O 1
ATOM 1917 N N . SER A 1 242 ? 9.182 1.633 -14.803 1.00 97.12 242 SER A N 1
ATOM 1918 C CA . SER A 1 242 ? 7.825 1.431 -14.286 1.00 97.12 242 SER A CA 1
ATOM 1919 C C . SER A 1 242 ? 7.336 0.027 -14.617 1.00 97.12 242 SER A C 1
ATOM 1921 O O . SER A 1 242 ? 7.557 -0.442 -15.729 1.00 97.12 242 SER A O 1
ATOM 1923 N N . TYR A 1 243 ? 6.619 -0.621 -13.704 1.00 97.94 243 TYR A N 1
ATOM 1924 C CA . TYR A 1 243 ? 5.813 -1.807 -14.003 1.00 97.94 243 TYR A CA 1
ATOM 1925 C C . TYR A 1 243 ? 4.432 -1.695 -13.369 1.00 97.94 243 TYR A C 1
ATOM 1927 O O . TYR A 1 243 ? 4.253 -0.975 -12.386 1.00 97.94 243 TYR A O 1
ATOM 1935 N N . ILE A 1 244 ? 3.454 -2.395 -13.936 1.00 98.25 244 ILE A N 1
ATOM 1936 C CA . ILE A 1 244 ? 2.081 -2.394 -13.434 1.00 98.25 244 ILE A CA 1
ATOM 1937 C C . ILE A 1 244 ? 1.722 -3.748 -12.828 1.00 98.25 244 ILE A C 1
ATOM 1939 O O . ILE A 1 244 ? 1.949 -4.802 -13.426 1.00 98.25 244 ILE A O 1
ATOM 1943 N N . VAL A 1 245 ? 1.112 -3.708 -11.650 1.00 97.69 245 VAL A N 1
ATOM 1944 C CA . VAL A 1 245 ? 0.315 -4.815 -11.121 1.00 97.69 245 VAL A CA 1
ATOM 1945 C C . VAL A 1 245 ? -1.154 -4.503 -11.323 1.00 97.69 245 VAL A C 1
ATOM 1947 O O . VAL A 1 245 ? -1.584 -3.376 -11.086 1.00 97.69 245 VAL A O 1
ATOM 1950 N N . LYS A 1 246 ? -1.927 -5.473 -11.800 1.00 96.75 246 LYS A N 1
ATOM 1951 C CA . LYS A 1 246 ? -3.329 -5.251 -12.152 1.00 96.75 246 LYS A CA 1
ATOM 1952 C C . LYS A 1 246 ? -4.132 -6.529 -12.016 1.00 96.75 246 LYS A C 1
ATOM 1954 O O . LYS A 1 246 ? -3.732 -7.573 -12.528 1.00 96.75 246 LYS A O 1
ATOM 1959 N N . ASN A 1 247 ? -5.307 -6.421 -11.416 1.00 96.25 247 ASN A N 1
ATOM 1960 C CA . ASN A 1 247 ? -6.339 -7.434 -11.557 1.00 96.25 247 ASN A CA 1
ATOM 1961 C C . ASN A 1 247 ? -7.329 -6.952 -12.634 1.00 96.25 247 ASN A C 1
ATOM 1963 O O . ASN A 1 247 ? -7.894 -5.866 -12.490 1.00 96.25 247 ASN A O 1
ATOM 1967 N N . PRO A 1 248 ? -7.510 -7.665 -13.761 1.00 93.94 248 PRO A N 1
ATOM 1968 C CA . PRO A 1 248 ? -8.366 -7.177 -14.836 1.00 93.94 248 PRO A CA 1
ATOM 1969 C C . PRO A 1 248 ? -9.813 -6.955 -14.353 1.00 93.94 248 PRO A C 1
ATOM 1971 O O . PRO A 1 248 ? -10.304 -7.730 -13.535 1.00 93.94 248 PRO A O 1
ATOM 1974 N N . PRO A 1 249 ? -10.543 -5.956 -14.892 1.00 92.88 249 PRO A N 1
ATOM 1975 C CA . PRO A 1 249 ? -11.942 -5.708 -14.520 1.00 92.88 249 PRO A CA 1
ATOM 1976 C C . PRO A 1 249 ? -12.878 -6.900 -14.761 1.00 92.88 249 PRO A C 1
ATOM 1978 O O . PRO A 1 249 ? -13.952 -6.977 -14.180 1.00 92.88 249 PRO A O 1
ATOM 1981 N N . THR A 1 250 ? -12.482 -7.824 -15.641 1.00 92.38 250 THR A N 1
ATOM 1982 C CA . THR A 1 250 ? -13.216 -9.056 -15.955 1.00 92.38 250 THR A CA 1
ATOM 1983 C C . THR A 1 250 ? -12.978 -10.185 -14.948 1.00 92.38 250 THR A C 1
ATOM 1985 O O . THR A 1 250 ? -13.563 -11.257 -15.095 1.00 92.38 250 THR A O 1
ATOM 1988 N N . ALA A 1 251 ? -12.106 -9.993 -13.954 1.00 91.69 251 ALA A N 1
ATOM 1989 C CA . ALA A 1 251 ? -11.885 -10.971 -12.901 1.00 91.69 251 ALA A CA 1
ATOM 1990 C C . ALA A 1 251 ? -13.094 -11.069 -11.963 1.00 91.69 251 ALA A C 1
ATOM 1992 O O . ALA A 1 251 ? -13.794 -10.095 -11.707 1.00 91.69 251 ALA A O 1
ATOM 1993 N N . ASN A 1 252 ? -13.309 -12.262 -11.407 1.00 88.56 252 ASN A N 1
ATOM 1994 C CA . ASN A 1 252 ? -14.457 -12.528 -10.536 1.00 88.56 252 ASN A CA 1
ATOM 1995 C C . ASN A 1 252 ? -14.174 -12.264 -9.050 1.00 88.56 252 ASN A C 1
ATOM 1997 O O . ASN A 1 252 ? -15.106 -12.193 -8.256 1.00 88.56 252 ASN A O 1
ATOM 2001 N N . THR A 1 253 ? -12.901 -12.189 -8.653 1.00 90.62 253 THR A N 1
ATOM 2002 C CA . THR A 1 253 ? -12.484 -12.070 -7.249 1.00 90.62 253 THR A CA 1
ATOM 2003 C C . THR A 1 253 ? -11.208 -11.261 -7.123 1.00 90.62 253 THR A C 1
ATOM 2005 O O . THR A 1 253 ? -10.405 -11.204 -8.060 1.00 90.62 253 THR A O 1
ATOM 2008 N N . SER A 1 254 ? -10.977 -10.723 -5.930 1.00 91.00 254 SER A N 1
ATOM 2009 C CA . SER A 1 254 ? -9.680 -10.178 -5.546 1.00 91.00 254 SER A CA 1
ATOM 2010 C C . SER A 1 254 ? -8.596 -11.260 -5.535 1.00 91.00 254 SER A C 1
ATOM 2012 O O . SER A 1 254 ? -8.873 -12.438 -5.264 1.00 91.00 254 SER A O 1
ATOM 2014 N N . ILE A 1 255 ? -7.361 -10.875 -5.865 1.00 92.69 255 ILE A N 1
ATOM 2015 C CA . ILE A 1 255 ? -6.210 -11.783 -5.951 1.00 92.69 255 ILE A CA 1
ATOM 2016 C C . ILE A 1 255 ? -4.983 -11.211 -5.246 1.00 92.69 255 ILE A C 1
ATOM 2018 O O . ILE A 1 255 ? -4.783 -10.003 -5.202 1.00 92.69 255 ILE A O 1
ATOM 2022 N N . ASP A 1 256 ? -4.123 -12.104 -4.764 1.00 93.94 256 ASP A N 1
ATOM 2023 C CA . ASP A 1 256 ? -2.763 -11.741 -4.374 1.00 93.94 256 ASP A CA 1
ATOM 2024 C C . ASP A 1 256 ? -1.875 -11.850 -5.614 1.00 93.94 256 ASP A C 1
ATOM 2026 O O . ASP A 1 256 ? -1.912 -12.862 -6.322 1.00 93.94 256 ASP A O 1
ATOM 2030 N N . ILE A 1 257 ? -1.094 -10.810 -5.891 1.00 95.38 257 ILE A N 1
ATOM 2031 C CA . ILE A 1 257 ? -0.181 -10.751 -7.030 1.00 95.38 257 ILE A CA 1
ATOM 2032 C C . ILE A 1 257 ? 1.243 -10.910 -6.510 1.00 95.38 257 ILE A C 1
ATOM 2034 O O . ILE A 1 257 ? 1.817 -10.000 -5.911 1.00 95.38 257 ILE A O 1
ATOM 2038 N N . GLU A 1 258 ? 1.809 -12.089 -6.749 1.00 95.94 258 GLU A N 1
ATOM 2039 C CA . GLU A 1 258 ? 3.200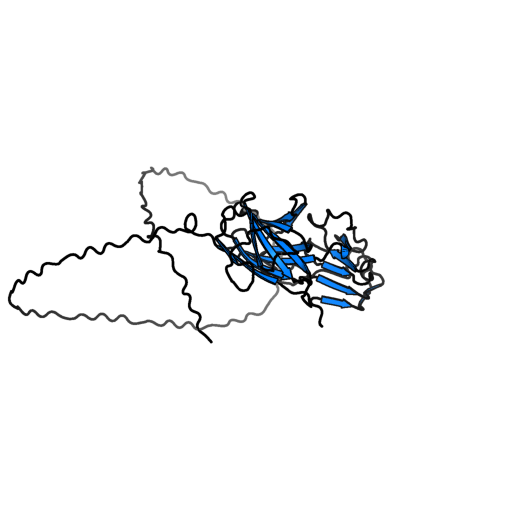 -12.396 -6.440 1.00 95.94 258 GLU A CA 1
ATOM 2040 C C . GLU A 1 258 ? 4.159 -11.811 -7.491 1.00 95.94 258 GLU A C 1
ATOM 2042 O O . GLU A 1 258 ? 3.919 -11.854 -8.704 1.00 95.94 258 GLU A O 1
ATOM 2047 N N . LEU A 1 259 ? 5.292 -11.301 -7.014 1.00 95.50 259 LEU A N 1
ATOM 2048 C CA . LEU A 1 259 ? 6.319 -10.619 -7.789 1.00 95.50 259 LEU A CA 1
ATOM 2049 C C . LEU A 1 259 ? 7.663 -11.314 -7.592 1.00 95.50 259 LEU A C 1
ATOM 2051 O O . LEU A 1 259 ? 8.088 -11.562 -6.464 1.00 95.50 259 LEU A O 1
ATOM 2055 N N . SER A 1 260 ? 8.369 -11.552 -8.696 1.00 94.38 260 SER A N 1
ATOM 2056 C CA . SER A 1 260 ? 9.787 -11.924 -8.703 1.00 94.38 260 SER A CA 1
ATOM 2057 C C . SER A 1 260 ? 10.561 -10.883 -9.512 1.00 94.38 260 SER A C 1
ATOM 2059 O O . SER A 1 260 ? 11.117 -11.155 -10.570 1.00 94.38 260 SER A O 1
ATOM 2061 N N . PHE A 1 261 ? 10.489 -9.634 -9.064 1.00 94.75 261 PHE A N 1
ATOM 2062 C CA . PHE A 1 261 ? 10.957 -8.482 -9.815 1.00 94.75 261 PHE A CA 1
ATOM 2063 C C . PHE A 1 261 ? 12.459 -8.555 -10.098 1.00 94.75 261 PHE A C 1
ATOM 2065 O O . PHE A 1 261 ? 13.245 -8.574 -9.158 1.00 94.75 261 PHE A O 1
ATOM 2072 N N . GLN A 1 262 ? 12.867 -8.517 -11.364 1.00 93.12 262 GLN A N 1
ATOM 2073 C CA . GLN A 1 262 ? 14.267 -8.491 -11.772 1.00 93.12 262 GLN A CA 1
ATOM 2074 C C . GLN A 1 262 ? 14.443 -7.666 -13.044 1.00 93.12 262 GLN A C 1
ATOM 2076 O O . GLN A 1 262 ? 13.776 -7.902 -14.051 1.00 93.12 262 GLN A O 1
ATOM 2081 N N . VAL A 1 263 ? 15.419 -6.762 -13.032 1.00 91.12 263 VAL A N 1
ATOM 2082 C CA . VAL A 1 263 ? 15.840 -6.021 -14.225 1.00 91.12 263 VAL A CA 1
ATOM 2083 C C . VAL A 1 263 ? 17.072 -6.679 -14.843 1.00 91.12 263 VAL A C 1
ATOM 2085 O O . VAL A 1 263 ? 18.059 -6.943 -14.152 1.00 91.12 263 VAL A O 1
ATOM 2088 N N . TYR A 1 264 ? 17.032 -6.927 -16.152 1.00 87.25 264 TYR A N 1
ATOM 2089 C CA . TYR A 1 264 ? 18.170 -7.408 -16.927 1.00 87.25 264 TYR A CA 1
ATOM 2090 C C . TYR A 1 264 ? 18.698 -6.309 -17.853 1.00 87.25 264 TYR A C 1
ATOM 2092 O O . TYR A 1 264 ? 17.997 -5.815 -18.740 1.00 87.25 264 TYR A O 1
ATOM 2100 N N . ILE A 1 265 ? 19.967 -5.957 -17.663 1.00 84.25 265 ILE A N 1
ATOM 2101 C CA . ILE A 1 265 ? 20.699 -5.011 -18.506 1.00 84.25 265 ILE A CA 1
ATOM 2102 C C . ILE A 1 265 ? 21.559 -5.800 -19.485 1.00 84.25 265 ILE A C 1
ATOM 2104 O O . ILE A 1 265 ? 22.248 -6.741 -19.090 1.00 84.25 265 ILE A O 1
ATOM 2108 N N . CYS A 1 266 ? 21.547 -5.396 -20.756 1.00 74.62 266 CYS A N 1
ATOM 2109 C CA . CYS A 1 266 ? 22.455 -5.971 -21.738 1.00 74.62 266 CYS A CA 1
ATOM 2110 C C . CYS A 1 266 ? 23.907 -5.572 -21.403 1.00 74.62 266 CYS A C 1
ATOM 2112 O O . CYS A 1 266 ? 24.189 -4.381 -21.269 1.00 74.62 266 CYS A O 1
ATOM 2114 N N . PRO A 1 267 ? 24.84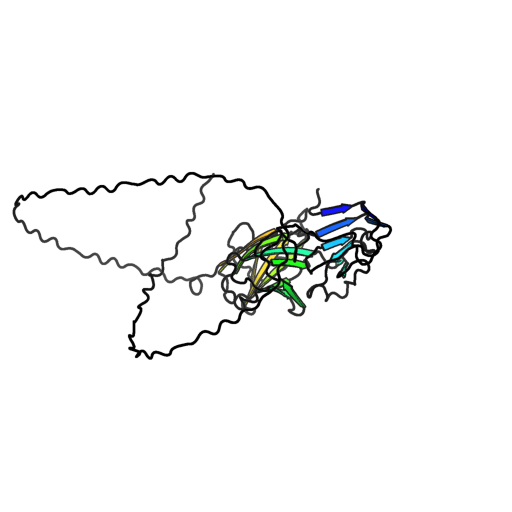8 -6.526 -21.300 1.00 65.69 267 PRO A N 1
ATOM 2115 C CA . PRO A 1 267 ? 26.255 -6.219 -21.036 1.00 65.69 267 PRO A CA 1
ATOM 2116 C C . PRO A 1 267 ? 26.975 -5.541 -22.218 1.00 65.69 267 PRO A C 1
ATOM 2118 O O . PRO A 1 267 ? 28.089 -5.052 -22.051 1.00 65.69 267 PRO A O 1
ATOM 2121 N N . CYS A 1 268 ? 26.355 -5.493 -23.402 1.00 62.31 268 CYS A N 1
ATOM 2122 C CA . CYS A 1 268 ? 26.912 -4.899 -24.616 1.00 62.31 268 CYS A CA 1
ATOM 2123 C C . CYS A 1 268 ? 26.196 -3.585 -24.957 1.00 62.31 268 CYS A C 1
ATOM 2125 O O . CYS A 1 268 ? 24.976 -3.470 -24.820 1.00 62.31 268 CYS A O 1
ATOM 2127 N N . ASN A 1 269 ? 26.946 -2.602 -25.459 1.00 55.47 269 ASN A N 1
ATOM 2128 C CA . ASN A 1 269 ? 26.389 -1.320 -25.885 1.00 55.47 269 ASN A CA 1
ATOM 2129 C C . ASN A 1 269 ? 25.410 -1.550 -27.058 1.00 55.47 269 ASN A C 1
ATOM 2131 O O . ASN A 1 269 ? 25.824 -1.947 -28.144 1.00 55.47 269 ASN A O 1
ATOM 2135 N N . GLY A 1 270 ? 24.105 -1.358 -26.835 1.00 56.31 270 GLY A N 1
ATOM 2136 C CA . GLY A 1 270 ? 23.084 -1.453 -27.888 1.00 56.31 270 GLY A CA 1
ATOM 2137 C C . GLY A 1 270 ? 22.725 -2.863 -28.386 1.00 56.31 270 GLY A C 1
ATOM 2138 O O . GLY A 1 270 ? 22.237 -2.987 -29.503 1.00 56.31 270 GLY A O 1
ATOM 2139 N N . CYS A 1 271 ? 22.940 -3.926 -27.597 1.00 57.09 271 CYS A N 1
ATOM 2140 C CA . CYS A 1 271 ? 22.603 -5.326 -27.950 1.00 57.09 271 CYS A CA 1
ATOM 2141 C C . CYS A 1 271 ? 23.300 -5.916 -29.193 1.00 57.09 271 CYS A C 1
ATOM 2143 O O . CYS A 1 271 ? 23.040 -7.066 -29.542 1.00 57.09 271 CYS A O 1
ATOM 2145 N N . ALA A 1 272 ? 24.230 -5.196 -29.818 1.00 55.09 272 ALA A N 1
ATOM 2146 C CA . ALA A 1 272 ? 25.173 -5.762 -30.771 1.00 55.09 272 ALA A CA 1
ATOM 2147 C C . ALA A 1 272 ? 26.470 -6.084 -30.021 1.00 55.09 272 ALA A C 1
ATOM 2149 O O . ALA A 1 272 ? 27.354 -5.238 -29.891 1.00 55.09 272 ALA A O 1
ATOM 2150 N N . CYS A 1 273 ? 26.586 -7.294 -29.471 1.00 53.34 273 CYS A N 1
ATOM 2151 C CA . CYS A 1 273 ? 27.899 -7.748 -29.024 1.00 53.34 273 CYS A CA 1
ATOM 2152 C C . CYS A 1 273 ? 28.784 -7.921 -30.272 1.00 53.34 273 CYS A C 1
ATOM 2154 O O . CYS A 1 273 ? 28.318 -8.514 -31.251 1.00 53.34 273 CYS A O 1
ATOM 2156 N N . PRO A 1 274 ? 30.025 -7.397 -30.285 1.00 53.66 274 PRO A N 1
ATOM 2157 C CA . PRO A 1 274 ? 30.937 -7.663 -31.388 1.00 53.66 274 PRO A CA 1
ATOM 2158 C C . PRO A 1 274 ? 31.084 -9.184 -31.543 1.00 53.66 274 PRO A C 1
ATOM 2160 O O . PRO A 1 274 ? 31.123 -9.887 -30.525 1.00 53.66 274 PRO A O 1
ATOM 2163 N N . PRO A 1 275 ? 31.112 -9.710 -32.783 1.00 50.78 275 PRO A N 1
ATOM 2164 C CA . PRO A 1 275 ? 31.253 -11.141 -32.999 1.00 50.78 275 PRO A CA 1
ATOM 2165 C C . PRO A 1 275 ? 32.504 -11.644 -32.265 1.00 50.78 275 PRO A C 1
ATOM 2167 O O . PRO A 1 275 ? 33.503 -10.914 -32.209 1.00 50.78 275 PRO A O 1
ATOM 2170 N N . PRO A 1 276 ? 32.458 -12.853 -31.673 1.00 52.38 276 PRO A N 1
ATOM 2171 C CA . PRO A 1 276 ? 33.612 -13.414 -30.985 1.00 52.38 276 PRO A CA 1
ATOM 2172 C C . PRO A 1 276 ? 34.821 -13.372 -31.926 1.00 52.38 276 PRO A C 1
ATOM 2174 O O . PRO A 1 276 ? 34.651 -13.618 -33.126 1.00 52.38 276 PRO A O 1
ATOM 2177 N N . PRO A 1 277 ? 36.025 -13.026 -31.428 1.00 46.75 277 PRO A N 1
ATOM 2178 C CA . PRO A 1 277 ? 37.206 -12.967 -32.271 1.00 46.75 277 PRO A CA 1
ATOM 2179 C C . PRO A 1 277 ? 37.353 -14.319 -32.961 1.00 46.75 277 PRO A C 1
ATOM 2181 O O . PRO A 1 277 ? 37.462 -15.350 -32.298 1.00 46.75 277 PRO A O 1
ATOM 2184 N N . THR A 1 278 ? 37.302 -14.312 -34.294 1.00 41.16 278 THR A N 1
ATOM 2185 C CA . THR A 1 278 ? 37.587 -15.488 -35.110 1.00 41.16 278 THR A CA 1
ATOM 2186 C C . THR A 1 278 ? 38.948 -16.010 -34.688 1.00 41.16 278 THR A C 1
ATOM 2188 O O . THR A 1 278 ? 39.970 -15.373 -34.945 1.00 41.16 278 THR A O 1
ATOM 2191 N N . THR A 1 279 ? 38.963 -17.148 -34.002 1.00 39.78 279 THR A N 1
ATOM 2192 C CA . THR A 1 279 ? 40.174 -17.905 -33.727 1.00 39.78 279 THR A CA 1
ATOM 2193 C C . THR A 1 279 ? 40.701 -18.397 -35.064 1.00 39.78 279 THR A C 1
ATOM 2195 O O . THR A 1 279 ? 40.297 -19.441 -35.577 1.00 39.78 279 THR A O 1
ATOM 2198 N N . THR A 1 280 ? 41.599 -17.621 -35.666 1.00 37.88 280 THR A N 1
ATOM 2199 C CA . THR A 1 280 ? 42.420 -18.084 -36.778 1.00 37.88 280 THR A CA 1
ATOM 2200 C C . THR A 1 280 ? 43.223 -19.262 -36.247 1.00 37.88 280 THR A C 1
ATOM 2202 O O . THR A 1 280 ? 44.194 -19.099 -35.512 1.00 37.88 280 THR A O 1
ATOM 2205 N N . THR A 1 281 ? 42.760 -20.471 -36.549 1.00 39.41 281 THR A N 1
ATOM 2206 C CA . THR A 1 281 ? 43.519 -21.685 -36.276 1.00 39.41 281 THR A CA 1
ATOM 2207 C C . THR A 1 281 ? 44.669 -21.681 -37.268 1.00 39.41 281 THR A C 1
ATOM 2209 O O . THR A 1 281 ? 44.520 -22.101 -38.412 1.00 39.41 281 THR A O 1
ATOM 2212 N N . THR A 1 282 ? 45.809 -21.131 -36.861 1.00 38.19 282 THR A N 1
ATOM 2213 C CA . THR A 1 282 ? 47.053 -21.293 -37.603 1.00 38.19 282 THR A CA 1
ATOM 2214 C C . THR A 1 282 ? 47.449 -22.755 -37.455 1.00 38.19 282 THR A C 1
ATOM 2216 O O . THR A 1 282 ? 47.987 -23.166 -36.428 1.00 38.19 282 THR A O 1
ATOM 2219 N N . THR A 1 283 ? 47.118 -23.572 -38.453 1.00 36.31 283 THR A N 1
ATOM 2220 C CA . THR A 1 283 ? 47.614 -24.942 -38.558 1.00 36.31 283 THR A CA 1
ATOM 2221 C C . THR A 1 283 ? 49.135 -24.874 -38.670 1.00 36.31 283 THR A C 1
ATOM 2223 O O . THR A 1 283 ? 49.680 -24.532 -39.717 1.00 36.31 283 THR A O 1
ATOM 2226 N N . ALA A 1 284 ? 49.834 -25.150 -37.570 1.00 39.19 284 ALA A N 1
ATOM 2227 C CA . ALA A 1 284 ? 51.265 -25.384 -37.602 1.00 39.19 284 ALA A CA 1
ATOM 2228 C C . ALA A 1 284 ? 51.505 -26.724 -38.307 1.00 39.19 284 ALA A C 1
ATOM 2230 O O . ALA A 1 284 ? 51.230 -27.789 -37.756 1.00 39.19 284 ALA A O 1
ATOM 2231 N N . THR A 1 285 ? 51.991 -26.675 -39.545 1.00 36.28 285 THR A N 1
ATOM 2232 C CA . THR A 1 285 ? 52.482 -27.852 -40.262 1.00 36.28 285 THR A CA 1
ATOM 2233 C C . THR A 1 285 ? 53.749 -28.344 -39.563 1.00 36.28 285 THR A C 1
ATOM 2235 O O . THR A 1 285 ? 54.833 -27.798 -39.761 1.00 36.28 285 THR A O 1
ATOM 2238 N N . THR A 1 286 ? 53.629 -29.363 -38.712 1.00 36.12 286 THR A N 1
ATOM 2239 C CA . THR A 1 286 ? 54.790 -30.072 -38.168 1.00 36.12 286 THR A CA 1
ATOM 2240 C C . THR A 1 286 ? 55.393 -30.933 -39.276 1.00 36.12 286 THR A C 1
ATOM 2242 O O . THR A 1 286 ? 54.832 -31.961 -39.650 1.00 36.12 286 THR A O 1
ATOM 2245 N N . ALA A 1 287 ? 56.535 -30.509 -39.819 1.00 35.69 287 ALA A N 1
ATOM 2246 C CA . ALA A 1 287 ? 57.349 -31.347 -40.688 1.00 35.69 287 ALA A CA 1
ATOM 2247 C C . ALA A 1 287 ? 57.836 -32.571 -39.896 1.00 35.69 287 ALA A C 1
ATOM 2249 O O . ALA A 1 287 ? 58.517 -32.443 -38.878 1.00 35.69 287 ALA A O 1
ATOM 2250 N N . THR A 1 288 ? 57.453 -33.764 -40.346 1.00 33.56 288 THR A N 1
ATOM 2251 C CA . THR A 1 288 ? 57.933 -35.030 -39.795 1.00 33.56 288 THR A CA 1
ATOM 2252 C C . THR A 1 288 ? 59.333 -35.302 -40.339 1.00 33.56 288 THR A C 1
ATOM 2254 O O . THR A 1 288 ? 59.484 -35.725 -41.482 1.00 33.56 288 THR A O 1
ATOM 2257 N N . THR A 1 289 ? 60.365 -35.069 -39.531 1.00 34.22 289 THR A N 1
ATOM 2258 C CA . THR A 1 289 ? 61.713 -35.578 -39.814 1.00 34.22 289 THR A CA 1
ATOM 2259 C C . THR A 1 289 ? 61.822 -36.979 -39.225 1.00 34.22 289 THR A C 1
ATOM 2261 O O . THR A 1 289 ? 61.842 -37.155 -38.007 1.00 34.22 289 THR A O 1
ATOM 2264 N N . THR A 1 290 ? 61.847 -37.991 -40.088 1.00 34.16 290 THR A N 1
ATOM 2265 C CA . THR A 1 290 ? 62.095 -39.383 -39.703 1.00 34.16 290 THR A CA 1
ATOM 2266 C C . THR A 1 290 ? 63.595 -39.566 -39.482 1.00 34.16 290 THR A C 1
ATOM 2268 O O . THR A 1 290 ? 64.358 -39.630 -40.442 1.00 34.16 290 THR A O 1
ATOM 2271 N N . THR A 1 291 ? 64.025 -39.667 -38.225 1.00 32.41 291 THR A N 1
ATOM 2272 C CA . THR A 1 291 ? 65.377 -40.132 -37.887 1.00 32.41 291 THR A CA 1
ATOM 2273 C C . THR A 1 291 ? 65.255 -41.498 -37.230 1.00 32.41 291 THR A C 1
ATOM 2275 O O . THR A 1 291 ? 64.701 -41.632 -36.141 1.00 32.41 291 THR A O 1
ATOM 2278 N N . ALA A 1 292 ? 65.734 -42.523 -37.929 1.00 35.78 292 ALA A N 1
ATOM 2279 C CA . ALA A 1 292 ? 65.844 -43.875 -37.412 1.00 35.78 292 ALA A CA 1
ATOM 2280 C C . ALA A 1 292 ? 67.092 -43.989 -36.530 1.00 35.78 292 ALA A C 1
ATOM 2282 O O . ALA A 1 292 ? 68.201 -43.841 -37.040 1.00 35.78 292 ALA A O 1
ATOM 2283 N N . THR A 1 293 ? 66.914 -44.326 -35.248 1.00 32.81 293 THR A N 1
ATOM 2284 C CA . THR A 1 293 ? 68.006 -44.879 -34.437 1.00 32.81 293 THR A CA 1
ATOM 2285 C C . THR A 1 293 ? 67.482 -45.871 -33.395 1.00 32.81 293 THR A C 1
ATOM 2287 O O . THR A 1 293 ? 66.762 -45.520 -32.469 1.00 32.81 293 THR A O 1
ATOM 2290 N N . THR A 1 294 ? 67.844 -47.127 -33.648 1.00 31.80 294 THR A N 1
ATOM 2291 C CA . THR A 1 294 ? 68.206 -48.252 -32.773 1.00 31.80 294 THR A CA 1
ATOM 2292 C C . THR A 1 294 ? 67.742 -48.262 -31.311 1.00 31.80 294 THR A C 1
ATOM 2294 O O . THR A 1 294 ? 68.087 -47.404 -30.505 1.00 31.80 294 THR A O 1
ATOM 2297 N N . ALA A 1 295 ? 67.045 -49.348 -30.967 1.00 32.75 295 ALA A N 1
ATOM 2298 C CA . ALA A 1 295 ? 66.640 -49.720 -29.621 1.00 32.75 295 ALA A CA 1
ATOM 2299 C C . ALA A 1 295 ? 67.835 -50.053 -28.711 1.00 32.75 295 ALA A C 1
ATOM 2301 O O . ALA A 1 295 ? 68.678 -50.878 -29.064 1.00 32.75 295 ALA A O 1
ATOM 2302 N N . THR A 1 296 ? 67.807 -49.509 -27.494 1.00 31.00 296 THR A N 1
ATOM 2303 C CA . THR A 1 296 ? 68.540 -50.047 -26.346 1.00 31.00 296 THR A CA 1
ATOM 2304 C C . THR A 1 296 ? 67.565 -50.154 -25.177 1.00 31.00 296 THR A C 1
ATOM 2306 O O . THR A 1 296 ? 66.985 -49.166 -24.734 1.00 31.00 296 THR A O 1
ATOM 2309 N N . THR A 1 297 ? 67.345 -51.381 -24.721 1.00 32.44 297 THR A N 1
ATOM 2310 C CA . THR A 1 297 ? 66.551 -51.741 -23.544 1.00 32.44 297 THR A CA 1
ATOM 2311 C C . THR A 1 297 ? 67.256 -51.327 -22.257 1.00 32.44 297 THR A C 1
ATOM 2313 O O . THR A 1 297 ? 68.365 -51.796 -22.004 1.00 32.44 297 THR A O 1
ATOM 2316 N N . THR A 1 298 ? 66.568 -50.568 -21.401 1.00 29.89 298 THR A N 1
ATOM 2317 C CA . THR A 1 298 ? 66.929 -50.431 -19.983 1.00 29.89 298 THR A CA 1
ATOM 2318 C C . THR A 1 298 ? 65.658 -50.409 -19.134 1.00 29.89 298 THR A C 1
ATOM 2320 O O . THR A 1 298 ? 64.802 -49.544 -19.298 1.00 29.89 298 THR A O 1
ATOM 2323 N N . SER A 1 299 ? 65.529 -51.393 -18.244 1.00 33.12 299 SER A N 1
ATOM 2324 C CA . SER A 1 299 ? 64.459 -51.517 -17.249 1.00 33.12 299 SER A CA 1
ATOM 2325 C C . SER A 1 299 ? 64.627 -50.503 -16.116 1.00 33.12 299 SER A C 1
ATOM 2327 O O . SER A 1 299 ? 65.723 -50.400 -15.569 1.00 33.12 299 SER A O 1
ATOM 2329 N N . ALA A 1 300 ? 63.545 -49.842 -15.690 1.00 33.34 300 ALA A N 1
ATOM 2330 C CA . ALA A 1 300 ? 63.444 -49.248 -14.353 1.00 33.34 300 ALA A CA 1
ATOM 2331 C C . ALA A 1 300 ? 61.977 -49.054 -13.909 1.00 33.34 300 ALA A C 1
ATOM 2333 O O . ALA A 1 300 ? 61.276 -48.155 -14.359 1.00 33.34 300 ALA A O 1
ATOM 2334 N N . THR A 1 301 ? 61.559 -49.975 -13.041 1.00 30.25 301 THR A N 1
ATOM 2335 C CA . THR A 1 301 ? 60.768 -49.847 -11.803 1.00 30.25 301 THR A CA 1
ATOM 2336 C C . THR A 1 301 ? 59.606 -48.845 -11.706 1.00 30.25 301 THR A C 1
ATOM 2338 O O . THR A 1 301 ? 59.784 -47.638 -11.573 1.00 30.25 301 THR A O 1
ATOM 2341 N N . THR A 1 302 ? 58.404 -49.416 -11.598 1.00 29.44 302 THR A N 1
ATOM 2342 C CA . THR A 1 302 ? 57.160 -48.817 -11.097 1.00 29.44 302 THR A CA 1
ATOM 2343 C C . THR A 1 302 ? 57.245 -48.524 -9.595 1.00 29.44 302 THR A C 1
ATOM 2345 O O . THR A 1 302 ? 57.546 -49.431 -8.818 1.00 29.44 302 THR A O 1
ATOM 2348 N N . THR A 1 303 ? 56.868 -47.315 -9.170 1.00 29.81 303 THR A N 1
ATOM 2349 C CA . THR A 1 303 ? 56.501 -47.035 -7.772 1.00 29.81 303 THR A CA 1
ATOM 2350 C C . THR A 1 303 ? 55.065 -46.528 -7.734 1.00 29.81 303 THR A C 1
ATOM 2352 O O . THR A 1 303 ? 54.762 -45.434 -8.202 1.00 29.81 303 THR A O 1
ATOM 2355 N N . THR A 1 304 ? 54.182 -47.360 -7.190 1.00 28.36 304 THR A N 1
ATOM 2356 C CA . THR A 1 304 ? 52.779 -47.056 -6.904 1.00 28.36 304 THR A CA 1
ATOM 2357 C C . THR A 1 304 ? 52.697 -46.433 -5.511 1.00 28.36 304 THR A C 1
ATOM 2359 O O . THR A 1 304 ? 53.120 -47.062 -4.543 1.00 28.36 304 THR A O 1
ATOM 2362 N N . THR A 1 305 ? 52.135 -45.232 -5.382 1.00 29.64 305 THR A N 1
ATOM 2363 C CA . THR A 1 305 ? 51.748 -44.658 -4.084 1.00 29.64 305 THR A CA 1
ATOM 2364 C C . THR A 1 305 ? 50.229 -44.629 -3.968 1.00 29.64 305 THR A C 1
ATOM 2366 O O . THR A 1 305 ? 49.538 -43.856 -4.626 1.00 29.64 305 THR A O 1
ATOM 2369 N N . THR A 1 306 ? 49.725 -45.513 -3.112 1.00 29.31 306 THR A N 1
ATOM 2370 C CA . THR A 1 306 ? 48.343 -45.582 -2.636 1.00 29.31 306 THR A CA 1
ATOM 2371 C C . THR A 1 306 ? 48.184 -44.613 -1.464 1.00 29.31 306 THR A C 1
ATOM 2373 O O . THR A 1 306 ? 48.930 -44.726 -0.494 1.00 29.31 306 THR A O 1
ATOM 2376 N N . SER A 1 307 ? 47.203 -43.708 -1.508 1.00 33.72 307 SER A N 1
ATOM 2377 C CA . SER A 1 307 ? 46.754 -42.957 -0.325 1.00 33.72 307 SER A CA 1
ATOM 2378 C C . SER A 1 307 ? 45.316 -43.326 0.007 1.00 33.72 307 SER A C 1
ATOM 2380 O O . SER A 1 307 ? 44.418 -43.214 -0.826 1.00 33.72 307 SER A O 1
ATOM 2382 N N . ALA A 1 308 ? 45.147 -43.811 1.235 1.00 32.06 308 ALA A N 1
ATOM 2383 C CA . ALA A 1 308 ? 43.911 -44.298 1.821 1.00 32.06 308 ALA A CA 1
ATOM 2384 C C . ALA A 1 308 ? 42.996 -43.156 2.290 1.00 32.06 308 ALA A C 1
ATOM 2386 O O . ALA A 1 308 ? 43.448 -42.107 2.749 1.00 32.06 308 ALA A O 1
ATOM 2387 N N . THR A 1 309 ? 41.694 -43.409 2.192 1.00 29.89 309 THR A N 1
ATOM 2388 C CA . THR A 1 309 ? 40.595 -42.590 2.707 1.00 29.89 309 THR A CA 1
ATOM 2389 C C . THR A 1 309 ? 40.410 -42.852 4.204 1.00 29.89 309 THR A C 1
ATOM 2391 O O . THR A 1 309 ? 40.237 -44.002 4.602 1.00 29.89 309 THR A O 1
ATOM 2394 N N . THR A 1 310 ? 40.399 -41.800 5.028 1.00 28.66 310 THR A N 1
ATOM 2395 C CA . THR A 1 310 ? 40.032 -41.881 6.452 1.00 28.66 310 THR A CA 1
ATOM 2396 C C . THR A 1 310 ? 38.640 -41.293 6.649 1.00 28.66 310 THR A C 1
ATOM 2398 O O . THR A 1 310 ? 38.407 -40.116 6.380 1.00 28.66 310 THR A O 1
ATOM 2401 N N . THR A 1 311 ? 37.720 -42.130 7.115 1.00 29.78 311 THR A N 1
ATOM 2402 C CA . THR A 1 311 ? 36.354 -41.784 7.516 1.00 29.78 311 THR A CA 1
ATOM 2403 C C . THR A 1 311 ? 36.365 -41.347 8.981 1.00 29.78 311 THR A C 1
ATOM 2405 O O . THR A 1 311 ? 36.841 -42.098 9.832 1.00 29.78 311 THR A O 1
ATOM 2408 N N . THR A 1 312 ? 35.824 -40.169 9.296 1.00 28.66 312 THR A N 1
ATOM 2409 C CA . THR A 1 312 ? 35.632 -39.718 10.684 1.00 28.66 312 THR A CA 1
ATOM 2410 C C . THR A 1 312 ? 34.147 -39.751 11.023 1.00 28.66 312 THR A C 1
ATOM 2412 O O . THR A 1 312 ? 33.348 -39.015 10.446 1.00 28.66 312 THR A O 1
ATOM 2415 N N . THR A 1 313 ? 33.783 -40.630 11.952 1.00 28.81 313 THR A N 1
ATOM 2416 C CA . THR A 1 313 ? 32.450 -40.756 12.548 1.00 28.81 313 THR A CA 1
ATOM 2417 C C . THR A 1 313 ? 32.404 -39.899 13.813 1.00 28.81 313 THR A C 1
ATOM 2419 O O . THR A 1 313 ? 33.251 -40.078 14.687 1.00 28.81 313 THR A O 1
ATOM 2422 N N . THR A 1 314 ? 31.415 -39.014 13.953 1.00 29.34 314 THR A N 1
ATOM 2423 C CA . THR A 1 314 ? 31.174 -38.274 15.204 1.00 29.34 314 THR A CA 1
ATOM 2424 C C . THR A 1 314 ? 29.757 -38.557 15.690 1.00 29.34 314 THR A C 1
ATOM 2426 O O . THR A 1 314 ? 28.783 -38.207 15.025 1.00 29.34 314 THR A O 1
ATOM 2429 N N . SER A 1 315 ? 29.657 -39.219 16.843 1.00 31.88 315 SER A N 1
ATOM 2430 C CA . SER A 1 315 ? 28.409 -39.503 17.555 1.00 31.88 315 SER A CA 1
ATOM 2431 C C . SER A 1 315 ? 27.927 -38.288 18.348 1.00 31.88 315 SER A C 1
ATOM 2433 O O . SER A 1 315 ? 28.725 -37.558 18.935 1.00 31.88 315 SER A O 1
ATOM 2435 N N . ALA A 1 316 ? 26.607 -38.107 18.381 1.00 31.25 316 ALA A N 1
ATOM 2436 C CA . ALA A 1 316 ? 25.907 -37.105 19.172 1.00 31.25 316 ALA A CA 1
ATOM 2437 C C . ALA A 1 316 ? 25.764 -37.543 20.642 1.00 31.25 316 ALA A C 1
ATOM 2439 O O . ALA A 1 316 ? 25.421 -38.693 20.913 1.00 31.25 316 ALA A O 1
ATOM 2440 N N . THR A 1 317 ? 25.950 -36.601 21.570 1.00 29.89 317 THR A N 1
ATOM 2441 C CA . THR A 1 317 ? 25.617 -36.759 22.993 1.00 29.89 317 THR A CA 1
ATOM 2442 C C . THR A 1 317 ? 24.570 -35.718 23.372 1.00 29.89 317 THR A C 1
ATOM 2444 O O . THR A 1 317 ? 24.779 -34.518 23.203 1.00 29.89 317 THR A O 1
ATOM 2447 N N . THR A 1 318 ? 23.431 -36.195 23.868 1.00 29.75 318 THR A N 1
ATOM 2448 C CA . THR A 1 318 ? 22.331 -35.407 24.430 1.00 29.75 318 THR A CA 1
ATOM 2449 C C . THR A 1 318 ? 22.616 -35.127 25.904 1.00 29.75 318 THR A C 1
ATOM 2451 O O . THR A 1 318 ? 22.853 -36.068 26.659 1.00 29.75 318 THR A O 1
ATOM 2454 N N . THR A 1 319 ? 22.535 -33.866 26.333 1.00 30.75 319 THR A N 1
ATOM 2455 C CA . THR A 1 319 ? 22.537 -33.507 27.759 1.00 30.75 319 THR A CA 1
ATOM 2456 C C . THR A 1 319 ? 21.316 -32.650 28.064 1.00 30.75 319 THR A C 1
ATOM 2458 O O . THR A 1 319 ? 21.141 -31.569 27.507 1.00 30.75 319 THR A O 1
ATOM 2461 N N . THR A 1 320 ? 20.468 -33.171 28.943 1.00 28.61 320 THR A N 1
ATOM 2462 C CA . THR A 1 320 ? 19.308 -32.508 29.540 1.00 28.61 320 THR A CA 1
ATOM 2463 C C . THR A 1 320 ? 19.764 -31.766 30.796 1.00 28.61 320 THR A C 1
ATOM 2465 O O . THR A 1 320 ? 20.405 -32.382 31.648 1.00 28.61 320 THR A O 1
ATOM 2468 N N . THR A 1 321 ? 19.390 -30.496 30.968 1.00 29.86 321 THR A N 1
ATOM 2469 C CA . THR A 1 321 ? 19.532 -29.814 32.266 1.00 29.86 321 THR A CA 1
ATOM 2470 C C . THR A 1 321 ? 18.321 -28.935 32.560 1.00 29.86 321 THR A C 1
ATOM 2472 O O . THR A 1 321 ? 17.953 -28.061 31.780 1.00 29.86 321 THR A O 1
ATOM 2475 N N . THR A 1 322 ? 17.703 -29.224 33.701 1.00 28.1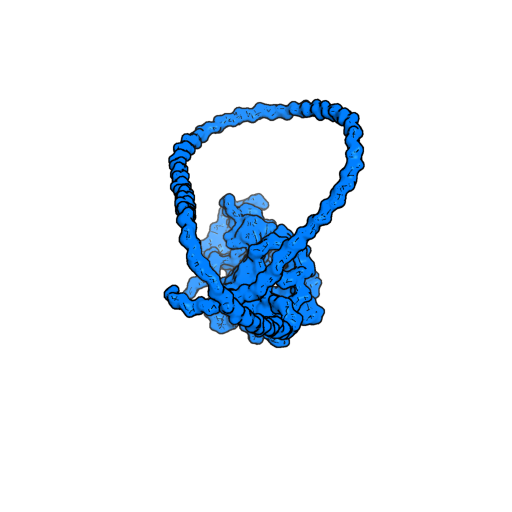9 322 THR A N 1
ATOM 2476 C CA . THR A 1 322 ? 16.503 -28.610 34.276 1.00 28.19 322 THR A CA 1
ATOM 2477 C C . THR A 1 322 ? 16.834 -27.302 35.004 1.00 28.19 322 THR A C 1
ATOM 2479 O O . THR A 1 322 ? 17.930 -27.134 35.536 1.00 28.19 322 THR A O 1
ATOM 2482 N N . SER A 1 323 ? 15.860 -26.391 35.039 1.00 28.83 323 SER A N 1
ATOM 2483 C CA . SER A 1 323 ? 15.875 -25.068 35.673 1.00 28.83 323 SER A CA 1
ATOM 2484 C C . SER A 1 323 ? 16.151 -25.064 37.184 1.00 28.83 323 SER A C 1
ATOM 2486 O O . SER A 1 323 ? 15.620 -25.895 37.918 1.00 28.83 323 SER A O 1
ATOM 2488 N N . ALA A 1 324 ? 16.847 -24.022 37.654 1.00 31.80 324 ALA A N 1
ATOM 2489 C CA . ALA A 1 324 ? 16.692 -23.474 39.002 1.00 31.80 324 ALA A CA 1
ATOM 2490 C C . ALA A 1 324 ? 16.932 -21.953 38.991 1.00 31.80 324 ALA A C 1
ATOM 2492 O O . ALA A 1 324 ? 17.914 -21.460 38.437 1.00 31.80 324 ALA A O 1
ATOM 2493 N N . THR A 1 325 ? 15.992 -21.233 39.597 1.00 28.14 325 THR A N 1
ATOM 2494 C CA . THR A 1 325 ? 15.952 -19.782 39.793 1.00 28.14 325 THR A CA 1
ATOM 2495 C C . THR A 1 325 ? 16.750 -19.407 41.040 1.00 28.14 325 THR A C 1
ATOM 2497 O O . THR A 1 325 ? 16.448 -19.931 42.110 1.00 28.14 325 THR A O 1
ATOM 2500 N N . THR A 1 326 ? 17.671 -18.442 40.943 1.00 29.45 326 THR A N 1
ATOM 2501 C CA . THR A 1 326 ? 18.208 -17.743 42.123 1.00 29.45 326 THR A CA 1
ATOM 2502 C C . THR A 1 326 ? 18.425 -16.265 41.817 1.00 29.45 326 THR A C 1
ATOM 2504 O O . THR A 1 326 ? 19.164 -15.891 40.912 1.00 29.45 326 THR A O 1
ATOM 2507 N N . THR A 1 327 ? 17.755 -15.427 42.599 1.00 29.03 327 THR A N 1
ATOM 2508 C CA . THR A 1 327 ? 17.900 -13.975 42.685 1.00 29.03 327 THR A CA 1
ATOM 2509 C C . THR A 1 327 ? 19.223 -13.631 43.370 1.00 29.03 327 THR A C 1
ATOM 2511 O O . THR A 1 327 ? 19.504 -14.147 44.452 1.00 29.03 327 THR A O 1
ATOM 2514 N N . THR A 1 328 ? 20.032 -12.730 42.808 1.00 30.19 328 THR A N 1
ATOM 2515 C CA . THR A 1 328 ? 21.091 -12.061 43.583 1.00 30.19 328 THR A CA 1
ATOM 2516 C C . THR A 1 328 ? 21.352 -10.657 43.049 1.00 30.19 328 THR A C 1
ATOM 2518 O O . THR A 1 328 ? 21.752 -10.455 41.908 1.00 30.19 328 THR A O 1
ATOM 2521 N N . THR A 1 329 ? 21.082 -9.682 43.908 1.00 28.30 329 THR A N 1
ATOM 2522 C CA . THR A 1 329 ? 21.438 -8.268 43.804 1.00 28.30 329 THR A CA 1
ATOM 2523 C C . THR A 1 329 ? 22.932 -8.121 44.086 1.00 28.30 329 THR A C 1
ATOM 2525 O O . THR A 1 329 ? 23.401 -8.626 45.107 1.00 28.30 329 THR A O 1
ATOM 2528 N N . THR A 1 330 ? 23.703 -7.411 43.257 1.00 29.83 330 THR A N 1
ATOM 2529 C CA . THR A 1 330 ? 25.030 -6.928 43.682 1.00 29.83 330 THR A CA 1
ATOM 2530 C C . THR A 1 330 ? 25.408 -5.625 42.983 1.00 29.83 330 THR A C 1
ATOM 2532 O O . THR A 1 330 ? 25.284 -5.478 41.770 1.00 29.83 330 THR A O 1
ATOM 2535 N N . SER A 1 331 ? 25.821 -4.677 43.819 1.00 29.58 331 SER A N 1
ATOM 2536 C CA . SER A 1 331 ? 26.186 -3.296 43.532 1.00 29.58 331 SER A CA 1
ATOM 2537 C C . SER A 1 331 ? 27.446 -3.153 42.679 1.00 29.58 331 SER A C 1
ATOM 2539 O O . SER A 1 331 ? 28.363 -3.969 42.740 1.00 29.58 331 SER A O 1
ATOM 2541 N N . ALA A 1 332 ? 27.484 -2.056 41.922 1.00 30.34 332 ALA A N 1
ATOM 2542 C CA . ALA A 1 332 ? 28.604 -1.622 41.104 1.00 30.34 332 ALA A CA 1
ATOM 2543 C C . ALA A 1 332 ? 29.818 -1.195 41.947 1.00 30.34 332 ALA A C 1
ATOM 2545 O O . ALA A 1 332 ? 29.682 -0.394 42.873 1.00 30.34 332 ALA A O 1
ATOM 2546 N N . THR A 1 333 ? 31.005 -1.650 41.542 1.00 28.73 333 THR A N 1
ATOM 2547 C CA . THR A 1 333 ? 32.290 -1.096 41.980 1.00 28.73 333 THR A CA 1
ATOM 2548 C C . THR A 1 333 ? 33.122 -0.780 40.742 1.00 28.73 333 THR A C 1
ATOM 2550 O O . THR A 1 333 ? 33.522 -1.670 39.996 1.00 28.73 333 THR A O 1
ATOM 2553 N N . THR A 1 334 ? 33.355 0.509 40.519 1.00 28.91 334 THR A N 1
ATOM 2554 C CA . THR A 1 334 ? 34.250 1.051 39.494 1.00 28.91 334 THR A CA 1
ATOM 2555 C C . THR A 1 334 ? 35.696 0.842 39.938 1.00 28.91 334 THR A C 1
ATOM 2557 O O . THR A 1 334 ? 36.056 1.218 41.053 1.00 28.91 334 THR A O 1
ATOM 2560 N N . THR A 1 335 ? 36.549 0.274 39.085 1.00 27.59 335 THR A N 1
ATOM 2561 C CA . THR A 1 335 ? 38.001 0.252 39.319 1.00 27.59 335 THR A CA 1
ATOM 2562 C C . THR A 1 335 ? 38.719 0.761 38.078 1.00 27.59 335 THR A C 1
ATOM 2564 O O . THR A 1 335 ? 38.687 0.149 37.014 1.00 27.59 335 THR A O 1
ATOM 2567 N N . THR A 1 336 ? 39.332 1.930 38.233 1.00 26.98 336 THR A N 1
ATOM 2568 C CA . THR A 1 336 ? 40.173 2.612 37.251 1.00 26.98 336 THR A CA 1
ATOM 2569 C C . THR A 1 336 ? 41.540 1.933 37.211 1.00 26.98 336 THR A C 1
ATOM 2571 O O . THR A 1 336 ? 42.223 1.886 38.233 1.00 26.98 336 THR A O 1
ATOM 2574 N N . ALA A 1 337 ? 41.956 1.425 36.049 1.00 29.41 337 ALA A N 1
ATOM 2575 C CA . ALA A 1 337 ? 43.315 0.937 35.826 1.00 29.41 337 ALA A CA 1
ATOM 2576 C C . ALA A 1 337 ? 44.060 1.892 34.885 1.00 29.41 337 ALA A C 1
ATOM 2578 O O . ALA A 1 337 ? 43.706 2.049 33.719 1.00 29.41 337 ALA A O 1
ATOM 2579 N N . THR A 1 338 ? 45.091 2.539 35.424 1.00 26.45 338 THR A N 1
ATOM 2580 C CA . THR A 1 338 ? 46.051 3.380 34.704 1.00 26.45 338 THR A CA 1
ATOM 2581 C C . THR A 1 338 ? 47.141 2.479 34.126 1.00 26.45 338 THR A C 1
ATOM 2583 O O . THR A 1 338 ? 47.797 1.761 34.879 1.00 26.45 338 THR A O 1
ATOM 2586 N N . THR A 1 339 ? 47.357 2.499 32.809 1.00 28.03 339 THR A N 1
ATOM 2587 C CA . THR A 1 339 ? 48.468 1.775 32.168 1.00 28.03 339 THR A CA 1
ATOM 2588 C C . THR A 1 339 ? 49.497 2.764 31.633 1.00 28.03 339 THR A C 1
ATOM 2590 O O . THR A 1 339 ? 49.189 3.627 30.816 1.00 28.03 339 THR A O 1
ATOM 2593 N N . THR A 1 340 ? 50.722 2.629 32.134 1.00 26.81 340 THR A N 1
ATOM 2594 C CA . THR A 1 340 ? 51.919 3.389 31.767 1.00 26.81 340 THR A CA 1
ATOM 2595 C C . THR A 1 340 ? 52.462 2.906 30.422 1.00 26.81 340 THR A C 1
ATOM 2597 O O . THR A 1 340 ? 52.776 1.727 30.274 1.00 26.81 340 THR A O 1
ATOM 2600 N N . THR A 1 341 ? 52.606 3.802 29.446 1.00 28.50 341 THR A N 1
ATOM 2601 C CA . THR A 1 341 ? 53.225 3.517 28.142 1.00 28.50 341 THR A CA 1
ATOM 2602 C C . THR A 1 341 ? 54.721 3.832 28.178 1.00 28.50 341 THR A C 1
ATOM 2604 O O . THR A 1 341 ? 55.120 4.962 28.453 1.00 28.50 341 THR A O 1
ATOM 2607 N N . THR A 1 342 ? 55.558 2.838 27.877 1.00 26.69 342 THR A N 1
ATOM 2608 C CA . THR A 1 342 ? 56.998 3.003 27.631 1.00 26.69 342 THR A CA 1
ATOM 2609 C C . THR A 1 342 ? 57.236 3.172 26.132 1.00 26.69 342 THR A C 1
ATOM 2611 O O . THR A 1 342 ? 56.854 2.319 25.335 1.00 26.69 342 THR A O 1
ATOM 2614 N N . THR A 1 343 ? 57.866 4.277 25.742 1.00 27.47 343 THR A N 1
ATOM 2615 C CA . THR A 1 343 ? 58.248 4.588 24.361 1.00 27.47 343 THR A CA 1
ATOM 2616 C C . THR A 1 343 ? 59.552 3.869 24.014 1.00 27.47 343 THR A C 1
ATOM 2618 O O . THR A 1 343 ? 60.573 4.083 24.664 1.00 27.47 343 THR A O 1
ATOM 2621 N N . THR A 1 344 ? 59.557 3.039 22.972 1.00 27.23 344 THR A N 1
ATOM 2622 C CA . THR A 1 344 ? 60.789 2.546 22.337 1.00 27.23 344 THR A CA 1
ATOM 2623 C C . THR A 1 344 ? 60.729 2.901 20.858 1.00 27.23 344 THR A C 1
ATOM 2625 O O . THR A 1 344 ? 59.781 2.548 20.164 1.00 27.23 344 THR A O 1
ATOM 2628 N N . ALA A 1 345 ? 61.715 3.669 20.396 1.00 28.58 345 ALA A N 1
ATOM 2629 C CA . ALA A 1 345 ? 61.847 4.067 19.004 1.00 28.58 345 ALA A CA 1
ATOM 2630 C C . ALA A 1 345 ? 62.309 2.871 18.159 1.00 28.58 345 ALA A C 1
ATOM 2632 O O . ALA A 1 345 ? 63.266 2.186 18.518 1.00 28.58 345 ALA A O 1
ATOM 2633 N N . THR A 1 346 ? 61.652 2.629 17.024 1.00 28.00 346 THR A N 1
ATOM 2634 C CA . THR A 1 346 ? 62.118 1.673 16.013 1.00 28.00 346 THR A CA 1
ATOM 2635 C C . THR A 1 346 ? 62.093 2.341 14.644 1.00 28.00 346 THR A C 1
ATOM 2637 O O . THR A 1 346 ? 61.094 2.922 14.227 1.00 28.00 346 THR A O 1
ATOM 2640 N N . THR A 1 347 ? 63.243 2.294 13.982 1.00 28.61 347 THR A N 1
ATOM 2641 C CA . THR A 1 347 ? 63.555 2.871 12.675 1.00 28.61 347 THR A CA 1
ATOM 2642 C C . THR A 1 347 ? 62.710 2.230 11.570 1.00 28.61 347 THR A C 1
ATOM 2644 O O . THR A 1 347 ? 62.717 1.011 11.409 1.00 28.61 347 THR A O 1
ATOM 2647 N N . ALA A 1 348 ? 62.002 3.045 10.785 1.00 28.30 348 ALA A N 1
ATOM 2648 C CA . ALA A 1 348 ? 61.246 2.595 9.620 1.00 28.30 348 ALA A CA 1
ATOM 2649 C C . ALA A 1 348 ? 62.185 2.300 8.438 1.00 28.30 348 ALA A C 1
ATOM 2651 O O . ALA A 1 348 ? 62.976 3.154 8.042 1.00 28.30 348 ALA A O 1
ATOM 2652 N N . THR A 1 349 ? 62.075 1.103 7.857 1.00 28.31 349 THR A N 1
ATOM 2653 C CA . THR A 1 349 ? 62.640 0.778 6.538 1.00 28.31 349 THR A CA 1
ATOM 2654 C C . THR A 1 349 ? 61.471 0.558 5.584 1.00 28.31 349 THR A C 1
ATOM 2656 O O . THR A 1 349 ? 60.632 -0.309 5.820 1.00 28.31 349 THR A O 1
ATOM 2659 N N . THR A 1 350 ? 61.381 1.374 4.538 1.00 28.56 350 THR A N 1
ATOM 2660 C CA . THR A 1 350 ? 60.316 1.314 3.533 1.00 28.56 350 THR A CA 1
ATOM 2661 C C . THR A 1 350 ? 60.632 0.216 2.519 1.00 28.56 350 THR A C 1
ATOM 2663 O O . THR A 1 350 ? 61.591 0.341 1.761 1.00 28.56 350 THR A O 1
ATOM 2666 N N . SER A 1 351 ? 59.827 -0.846 2.476 1.00 27.53 351 SER A N 1
ATOM 2667 C CA . SER A 1 351 ? 59.817 -1.826 1.385 1.00 27.53 351 SER A CA 1
ATOM 2668 C C . SER A 1 351 ? 58.532 -1.674 0.567 1.00 27.53 351 SER A C 1
ATOM 2670 O O . SER A 1 351 ? 57.426 -1.995 1.000 1.00 27.53 351 SER A O 1
ATOM 2672 N N . THR A 1 352 ? 58.668 -1.147 -0.646 1.00 29.19 352 THR A N 1
ATOM 2673 C CA . THR A 1 352 ? 57.607 -1.101 -1.654 1.00 29.19 352 THR A CA 1
ATOM 2674 C C . THR A 1 352 ? 57.360 -2.514 -2.175 1.00 29.19 352 THR A C 1
ATOM 2676 O O . THR A 1 352 ? 58.179 -3.063 -2.908 1.00 29.19 352 THR A O 1
ATOM 2679 N N . THR A 1 353 ? 56.226 -3.111 -1.805 1.00 25.77 353 THR A N 1
ATOM 2680 C CA . THR A 1 353 ? 55.775 -4.383 -2.386 1.00 25.77 353 THR A CA 1
ATOM 2681 C C . THR A 1 353 ? 54.709 -4.086 -3.435 1.00 25.77 353 THR A C 1
ATOM 2683 O O . THR A 1 353 ? 53.565 -3.780 -3.106 1.00 25.77 353 THR A O 1
ATOM 2686 N N . THR A 1 354 ? 55.085 -4.152 -4.710 1.00 29.39 354 THR A N 1
ATOM 2687 C CA . THR A 1 354 ? 54.147 -4.095 -5.836 1.00 29.39 354 THR A CA 1
ATOM 2688 C C . THR A 1 354 ? 53.353 -5.399 -5.867 1.00 29.39 354 THR A C 1
ATOM 2690 O O . THR A 1 354 ? 53.860 -6.425 -6.310 1.00 29.39 354 THR A O 1
ATOM 2693 N N . SER A 1 355 ? 52.110 -5.381 -5.381 1.00 27.27 355 SER A N 1
ATOM 2694 C CA . SER A 1 355 ? 51.184 -6.501 -5.573 1.00 27.27 355 SER A CA 1
ATOM 2695 C C . SER A 1 355 ? 50.531 -6.376 -6.944 1.00 27.27 355 SER A C 1
ATOM 2697 O O . SER A 1 355 ? 49.626 -5.569 -7.149 1.00 27.27 355 SER A O 1
ATOM 2699 N N . THR A 1 356 ? 51.010 -7.162 -7.902 1.00 30.55 356 THR A N 1
ATOM 2700 C CA . THR A 1 356 ? 50.323 -7.377 -9.174 1.00 30.55 356 THR A CA 1
ATOM 2701 C C . THR A 1 356 ? 49.079 -8.218 -8.894 1.00 30.55 356 THR A C 1
ATOM 2703 O O . THR A 1 356 ? 49.175 -9.415 -8.633 1.00 30.55 356 THR A O 1
ATOM 2706 N N . ILE A 1 357 ? 47.901 -7.594 -8.906 1.00 31.84 357 ILE A N 1
ATOM 2707 C CA . ILE A 1 357 ? 46.634 -8.328 -8.910 1.00 31.84 357 ILE A CA 1
ATOM 2708 C C . ILE A 1 357 ? 46.525 -8.990 -10.284 1.00 31.84 357 ILE A C 1
ATOM 2710 O O . ILE A 1 357 ? 46.320 -8.313 -11.291 1.00 31.84 357 ILE A O 1
ATOM 2714 N N . TYR A 1 358 ? 46.675 -10.313 -10.332 1.00 27.61 358 TYR A N 1
ATOM 2715 C CA . TYR A 1 358 ? 46.206 -11.092 -11.471 1.00 27.61 358 TYR A CA 1
ATOM 2716 C C . TYR A 1 358 ? 44.682 -10.967 -11.513 1.00 27.61 358 TYR A C 1
ATOM 2718 O O . TYR A 1 358 ? 43.967 -11.593 -10.732 1.00 27.61 358 TYR A O 1
ATOM 2726 N N . LEU A 1 359 ? 44.181 -10.123 -12.416 1.00 32.03 359 LEU A N 1
ATOM 2727 C CA . LEU A 1 359 ? 42.802 -10.222 -12.868 1.00 32.03 359 LEU A CA 1
ATOM 2728 C C . LEU A 1 359 ? 42.659 -11.598 -13.519 1.00 32.03 359 LEU A C 1
ATOM 2730 O O . LEU A 1 359 ? 43.307 -11.887 -14.525 1.00 32.03 359 LEU A O 1
ATOM 2734 N N . SER A 1 360 ? 41.837 -12.454 -12.914 1.00 30.55 360 SER A N 1
ATOM 2735 C CA . SER A 1 360 ? 41.374 -13.674 -13.570 1.00 30.55 360 SER A CA 1
ATOM 2736 C C . SER A 1 360 ? 40.769 -13.285 -14.926 1.00 30.55 360 SER A C 1
ATOM 2738 O O . SER A 1 360 ? 40.047 -12.280 -14.983 1.00 30.55 360 SER A O 1
ATOM 2740 N N . PRO A 1 361 ? 41.060 -14.004 -16.024 1.00 32.03 361 PRO A N 1
ATOM 2741 C CA . PRO A 1 361 ? 40.459 -13.695 -17.310 1.00 32.03 361 PRO A CA 1
ATOM 2742 C C . PRO A 1 361 ? 38.936 -13.739 -17.175 1.00 32.03 361 PRO A C 1
ATOM 2744 O O . PRO A 1 361 ? 38.379 -14.653 -16.566 1.00 32.03 361 PRO A O 1
ATOM 2747 N N . ILE A 1 362 ? 38.286 -12.709 -17.721 1.00 38.47 362 ILE A N 1
ATOM 2748 C CA . ILE A 1 362 ? 36.833 -12.583 -17.823 1.00 38.47 362 ILE A CA 1
ATOM 2749 C C . ILE A 1 362 ? 36.293 -13.913 -18.342 1.00 38.47 362 ILE A C 1
ATOM 2751 O O . ILE A 1 362 ? 36.579 -14.309 -19.472 1.00 38.47 362 ILE A O 1
ATOM 2755 N N . GLN A 1 363 ? 35.542 -14.610 -17.493 1.00 31.17 363 GLN A N 1
ATOM 2756 C CA . GLN A 1 363 ? 34.830 -15.814 -17.879 1.00 31.17 363 GLN A CA 1
ATOM 2757 C C . GLN A 1 363 ? 33.880 -15.425 -19.025 1.00 31.17 363 GLN A C 1
ATOM 2759 O O . GLN A 1 363 ? 33.063 -14.518 -18.836 1.00 31.17 363 GLN A O 1
ATOM 2764 N N . PRO A 1 364 ? 33.996 -16.025 -20.224 1.00 31.28 364 PRO A N 1
ATOM 2765 C CA . PRO A 1 364 ? 33.050 -15.756 -21.293 1.00 31.28 364 PRO A CA 1
ATOM 2766 C C . PRO A 1 364 ? 31.653 -16.148 -20.816 1.00 31.28 364 PRO A C 1
ATOM 2768 O O . PRO A 1 364 ? 31.499 -17.088 -20.034 1.00 31.28 364 PRO A O 1
ATOM 2771 N N . CYS A 1 365 ? 30.665 -15.364 -21.253 1.00 33.75 365 CYS A N 1
ATOM 2772 C CA . CYS A 1 365 ? 29.250 -15.502 -20.939 1.00 33.75 365 CYS A CA 1
ATOM 2773 C C . CYS A 1 365 ? 28.855 -16.972 -20.768 1.00 33.75 365 CYS A C 1
ATOM 2775 O O . CYS A 1 365 ? 28.851 -17.734 -21.731 1.00 33.75 365 CYS A O 1
ATOM 2777 N N . MET A 1 366 ? 28.523 -17.364 -19.539 1.00 27.78 366 MET A N 1
ATOM 2778 C CA . MET A 1 366 ? 27.801 -18.606 -19.313 1.00 27.78 366 MET A CA 1
ATOM 2779 C C . MET A 1 366 ? 26.416 -18.405 -19.925 1.00 27.78 366 MET A C 1
ATOM 2781 O O . MET A 1 366 ? 25.581 -17.698 -19.357 1.00 27.78 366 MET A O 1
ATOM 2785 N N . GLU A 1 367 ? 26.180 -18.990 -21.098 1.00 33.53 367 GLU A N 1
ATOM 2786 C CA . GLU A 1 367 ? 24.825 -19.352 -21.494 1.00 33.53 367 GLU A CA 1
ATOM 2787 C C . GLU A 1 367 ? 24.253 -20.214 -20.364 1.00 33.53 367 GLU A C 1
ATOM 2789 O O . GLU A 1 367 ? 24.783 -21.277 -20.034 1.00 33.53 367 GLU A O 1
ATOM 2794 N N . LEU A 1 368 ? 23.202 -19.723 -19.706 1.00 36.12 368 LEU A N 1
ATOM 2795 C CA . LEU A 1 368 ? 22.402 -20.574 -18.836 1.00 36.12 368 LEU A CA 1
ATOM 2796 C C . LEU A 1 368 ? 21.796 -21.673 -19.719 1.00 36.12 368 LEU A C 1
ATOM 2798 O O . LEU A 1 368 ? 21.235 -21.343 -20.767 1.00 36.12 368 LEU A O 1
ATOM 2802 N N . PRO A 1 369 ? 21.889 -22.957 -19.331 1.00 30.28 369 PRO A N 1
ATOM 2803 C CA . PRO A 1 369 ? 21.363 -24.038 -20.144 1.00 30.28 369 PRO A CA 1
ATOM 2804 C C . PRO A 1 369 ? 19.851 -23.870 -20.302 1.00 30.28 369 PRO A C 1
ATOM 2806 O O . PRO A 1 369 ? 19.081 -24.025 -19.353 1.00 30.28 369 PRO A O 1
ATOM 2809 N N . THR A 1 370 ? 19.414 -23.577 -21.523 1.00 40.19 370 THR A N 1
ATOM 2810 C CA . THR A 1 370 ? 18.037 -23.803 -21.946 1.00 40.19 370 THR A CA 1
ATOM 2811 C C . THR A 1 370 ? 17.844 -25.308 -22.065 1.00 40.19 370 THR A C 1
ATOM 2813 O O . THR A 1 370 ? 18.169 -25.895 -23.095 1.00 40.19 370 THR A O 1
ATOM 2816 N N . ASN A 1 371 ? 17.330 -25.950 -21.019 1.00 29.52 371 ASN A N 1
ATOM 2817 C CA . ASN A 1 371 ? 16.742 -27.271 -21.183 1.00 29.52 371 ASN A CA 1
ATOM 2818 C C . ASN A 1 371 ? 15.349 -27.333 -20.545 1.00 29.52 371 ASN A C 1
ATOM 2820 O O . ASN A 1 371 ? 15.242 -27.296 -19.319 1.00 29.52 371 ASN A O 1
ATOM 2824 N N . PRO A 1 372 ? 14.282 -27.455 -21.352 1.00 43.72 372 PRO A N 1
ATOM 2825 C CA . PRO A 1 372 ? 13.005 -27.956 -20.893 1.00 43.72 372 PRO A CA 1
ATOM 2826 C C . PRO A 1 372 ? 13.027 -29.486 -21.016 1.00 43.72 372 PRO A C 1
ATOM 2828 O O . PRO A 1 372 ? 12.930 -30.029 -22.116 1.00 43.72 372 PRO A O 1
ATOM 2831 N N . GLN A 1 373 ? 13.142 -30.198 -19.896 1.00 33.03 373 GLN A N 1
ATOM 2832 C CA . GLN A 1 373 ? 12.807 -31.623 -19.830 1.00 33.03 373 GLN A CA 1
ATOM 2833 C C . GLN A 1 373 ? 11.926 -31.870 -18.606 1.00 33.03 373 GLN A C 1
ATOM 2835 O O . GLN A 1 373 ? 12.389 -31.832 -17.472 1.00 33.03 373 GLN A O 1
ATOM 2840 N N . VAL A 1 374 ? 10.632 -32.018 -18.895 1.00 35.09 374 VAL A N 1
ATOM 2841 C CA . VAL A 1 374 ? 9.742 -33.103 -18.451 1.00 35.09 374 VAL A CA 1
ATOM 2842 C C . VAL A 1 374 ? 10.224 -33.886 -17.218 1.00 35.09 374 VAL A C 1
ATOM 2844 O O . VAL A 1 374 ? 11.171 -34.659 -17.331 1.00 35.09 374 VAL A O 1
ATOM 2847 N N . VAL A 1 375 ? 9.545 -33.713 -16.077 1.00 34.75 375 VAL A N 1
ATOM 2848 C CA . VAL A 1 375 ? 8.583 -34.646 -15.435 1.00 34.75 375 VAL A CA 1
ATOM 2849 C C . VAL A 1 375 ? 7.750 -33.844 -14.440 1.00 34.75 375 VAL A C 1
ATOM 2851 O O . VAL A 1 375 ? 8.352 -33.053 -13.679 1.00 34.75 375 VAL A O 1
#

pLDDT: mean 73.78, std 27.11, range [25.77, 98.31]